Protein AF-A0A2E5WP10-F1 (afdb_monomer_lite)

Secondary structure (DSSP, 8-state):
---GGGS---PPEEEE-SSEEEEESS-STT---HHHHTTTTS--EEEEEEEEE-TTS-EE--EEPPP-HHHHHHHH-HHHHHHSHHHHHHHTTTT---SS-EEESEE-TTEEEEEHHHIIIIITT--TTSTTHHHHHHHHHHHTT-EEEEEEEEEEEPPPPP---HHHHHHHHHHHHHHHHHHIIIIITTTTHHHHHHHSTT-TT---HHHHHHHHHHHHHHH-TTEEEEEEEETTEEEEEEEEE-PPPEEEEEEE-TT-PEEEEEEE--------SSS-SS----GGGG-SEEEE-EEEEPPTT-SSHHHHHHHHHHHHH---TTTEEEEEEEEEEES-SSSB--EEEEEEEEE-TT------SSS-EEEEEEE-HHHHHHHHHTT----HHHHHHHHHHHHHH-

pLDDT: mean 81.66, std 18.69, range [30.33, 98.62]

Foldseek 3Di:
DPPPVPPPQQDWDWDDDPFWIKTASDDCPQFDCPVVVVVPDDALAQKEEEFEAEPVRDTDQFAFALDDLVLLVCVVDVVSCVVPVVNVCRGSVVVDDLPAKDWGQFGHRNIMIGGPVLCVVPPVPQDSSDPCSRNVSSLVCVVVVGTYIYGHVRYDYDYDDDDDDPVVVVVVSVVNSVVVVVCCVVGVVVPVVPVVVPVVVVVPPDPPVVPPCVVCQVVVCVVPVQWHWDFDDDPNHGPDIAIAGEDAAKEFEWEAEPLRFTKWWWFFDPPVDPDDCPDDPPRDPPCVVCPRIATFTQMDGDDPPQPDRVSVSQVSQCQAWNDDPVFFPDKDWQDKDQQDPRHYGHIYTAMYTYGYPPDDTDGHPPTRTDDMDGHDPVRVVVCVVVCRNVDPVRVVSVVSVVVVVD

Radius of gyration: 29.81 Å; chains: 1; bounding box: 60×58×80 Å

Sequence (406 aa):
MIDYNKTKSYQMNKIELENYVVISSHKISDLDFSQVLKQDKNSDAVIFTGLLIDQDNQIIPNFRSFPNLLDLFLKRFSILRKIFPQRMRKYLLWDISLQSPTMVDWVTSDLLFIRKDYYNKYLKNYDFSKPLSDMYACLECYKKGKQVYIFPDLRFTLPRKFKSNTFAKIKGFLTFVFRSISMYKNVLYPSRKYQIKKNLVTGAHKLNNRSFLKKIGANFQKKNKVVQVYEGKVSGQINYKQPLIFSNDSVVGLIVNSKKDIGLITIWRHSPLKVDRRNVFPVFPDTIDLGIYSIEACRGGVEKSDLDSKDSILRELHEEINLRSNDILECTRLSKLISNTAWDIFSTQVFVFKVKDDFVPKLQSEEYITKFKFYSLDEIKKLIQENKIVCSITQSAILQYLTIEN

Structure (mmCIF, N/CA/C/O backbone):
data_AF-A0A2E5WP10-F1
#
_entry.id   AF-A0A2E5WP10-F1
#
loop_
_atom_site.group_PDB
_atom_site.id
_atom_site.type_symbol
_atom_site.label_atom_id
_atom_site.label_alt_id
_atom_site.label_comp_id
_atom_site.label_asym_id
_atom_site.label_entity_id
_atom_site.label_seq_id
_atom_site.pdbx_PDB_ins_code
_atom_site.Cartn_x
_atom_site.Cartn_y
_atom_site.Cartn_z
_atom_site.occupancy
_atom_site.B_iso_or_equiv
_atom_site.auth_seq_id
_atom_site.auth_comp_id
_atom_site.auth_asym_id
_atom_site.auth_atom_id
_atom_site.pdbx_PDB_model_num
ATOM 1 N N . MET A 1 1 ? 2.663 37.329 -27.460 1.00 33.47 1 MET A N 1
ATOM 2 C CA . MET A 1 1 ? 1.992 36.153 -26.865 1.00 33.47 1 MET A CA 1
ATOM 3 C C . MET A 1 1 ? 1.904 35.084 -27.952 1.00 33.47 1 MET A C 1
ATOM 5 O O . MET A 1 1 ? 1.210 35.303 -28.932 1.00 33.47 1 MET A O 1
ATOM 9 N N . ILE A 1 2 ? 2.717 34.024 -27.883 1.00 30.33 2 ILE A N 1
ATOM 10 C CA . ILE A 1 2 ? 2.714 32.954 -28.900 1.00 30.33 2 ILE A CA 1
ATOM 11 C C . ILE A 1 2 ? 1.467 32.099 -28.663 1.00 30.33 2 ILE A C 1
ATOM 13 O O . ILE A 1 2 ? 1.297 31.573 -27.565 1.00 30.33 2 ILE A O 1
ATOM 17 N N . ASP A 1 3 ? 0.607 31.985 -29.673 1.00 32.53 3 ASP A N 1
ATOM 18 C CA . ASP A 1 3 ? -0.597 31.153 -29.645 1.00 32.53 3 ASP A CA 1
ATOM 19 C C . ASP A 1 3 ? -0.212 29.665 -29.538 1.00 32.53 3 ASP A C 1
ATOM 21 O O . ASP A 1 3 ? 0.190 29.012 -30.506 1.00 32.53 3 ASP A O 1
ATOM 25 N N . TYR A 1 4 ? -0.264 29.142 -28.311 1.00 37.25 4 TYR A N 1
ATOM 26 C CA . TYR A 1 4 ? 0.137 27.778 -27.970 1.00 37.25 4 TYR A CA 1
ATOM 27 C C . TYR A 1 4 ? -0.856 26.704 -28.442 1.00 37.25 4 TYR A C 1
ATOM 29 O O . TYR A 1 4 ? -0.525 25.521 -28.361 1.00 37.25 4 TYR A O 1
ATOM 37 N N . ASN A 1 5 ? -2.016 27.079 -28.992 1.00 39.94 5 ASN A N 1
ATOM 38 C CA . ASN A 1 5 ? -3.018 26.129 -29.483 1.00 39.94 5 ASN A CA 1
ATOM 39 C C . ASN A 1 5 ? -2.725 25.601 -30.902 1.00 39.94 5 ASN A C 1
ATOM 41 O O . ASN A 1 5 ? -3.420 24.709 -31.382 1.00 39.94 5 ASN A O 1
ATOM 45 N N . LYS A 1 6 ? -1.659 26.079 -31.565 1.00 39.84 6 LYS A N 1
ATOM 46 C CA . LYS A 1 6 ? -1.234 25.620 -32.905 1.00 39.84 6 LYS A CA 1
ATOM 47 C C . LYS A 1 6 ? -0.104 24.582 -32.921 1.00 39.84 6 LYS A C 1
ATOM 49 O O . LYS A 1 6 ? 0.485 24.331 -33.974 1.00 39.84 6 LYS A O 1
ATOM 54 N N . THR A 1 7 ? 0.224 23.919 -31.809 1.00 48.84 7 THR A N 1
ATOM 55 C CA . THR A 1 7 ? 1.011 22.677 -31.917 1.00 48.84 7 THR A CA 1
ATOM 56 C C . THR A 1 7 ? 0.126 21.601 -32.531 1.00 48.84 7 THR A C 1
ATOM 58 O O . THR A 1 7 ? -0.762 21.107 -31.843 1.00 48.84 7 THR A O 1
ATOM 61 N N . LYS A 1 8 ? 0.359 21.251 -33.811 1.00 53.03 8 LYS A N 1
ATOM 62 C CA . LYS A 1 8 ? -0.265 20.093 -34.476 1.00 53.03 8 LYS A CA 1
ATOM 63 C C . LYS A 1 8 ? -0.266 18.923 -33.495 1.00 53.03 8 LYS A C 1
ATOM 65 O O . LYS A 1 8 ? 0.804 18.421 -33.146 1.00 53.03 8 LYS A O 1
ATOM 70 N N . SER A 1 9 ? -1.449 18.543 -33.019 1.00 57.72 9 SER A N 1
ATOM 71 C CA . SER A 1 9 ? -1.627 17.362 -32.184 1.00 57.72 9 SER A CA 1
ATOM 72 C C . SER A 1 9 ? -0.993 16.185 -32.913 1.00 57.72 9 SER A C 1
ATOM 74 O O . SER A 1 9 ? -1.288 15.966 -34.090 1.00 57.72 9 SER A O 1
ATOM 76 N N . TYR A 1 10 ? -0.092 15.473 -32.244 1.00 68.50 10 TYR A N 1
ATOM 77 C CA . TYR A 1 10 ? 0.539 14.287 -32.801 1.00 68.50 10 TYR A CA 1
ATOM 78 C C . TYR A 1 10 ? -0.563 13.234 -32.983 1.00 68.50 10 TYR A C 1
ATOM 80 O O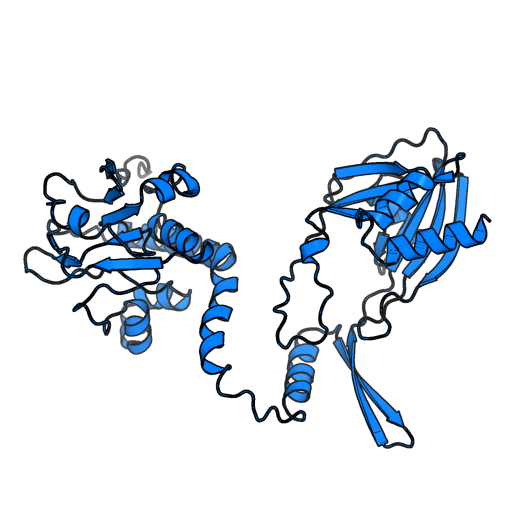 . TYR A 1 10 ? -1.028 12.648 -32.008 1.00 68.50 10 TYR A O 1
ATOM 88 N N . GLN A 1 11 ? -1.077 13.094 -34.205 1.00 80.44 11 GLN A N 1
ATOM 89 C CA . GLN A 1 11 ? -2.150 12.150 -34.497 1.00 80.44 11 GLN A CA 1
ATOM 90 C C . GLN A 1 11 ? -1.546 10.757 -34.623 1.00 80.44 11 GLN A C 1
ATOM 92 O O . GLN A 1 11 ? -0.702 10.509 -35.480 1.00 80.44 11 GLN A O 1
ATOM 97 N N . MET A 1 12 ? -1.979 9.869 -33.735 1.00 87.88 12 MET A N 1
ATOM 98 C CA . MET A 1 12 ? -1.677 8.449 -33.811 1.00 87.88 12 MET A CA 1
ATOM 99 C C . MET A 1 12 ? -2.752 7.775 -34.652 1.00 87.88 12 MET A C 1
ATOM 101 O O . MET A 1 12 ? -3.942 7.914 -34.368 1.00 87.88 12 MET A O 1
ATOM 105 N N . ASN A 1 13 ? -2.335 7.032 -35.668 1.00 90.69 13 ASN A N 1
ATOM 106 C CA . ASN A 1 13 ? -3.229 6.207 -36.460 1.00 90.69 13 ASN A CA 1
ATOM 107 C C . ASN A 1 13 ? -3.490 4.900 -35.710 1.00 90.69 13 ASN A C 1
ATOM 109 O O . ASN A 1 13 ? -2.553 4.258 -35.227 1.00 90.69 13 ASN A O 1
ATOM 113 N N . LYS A 1 14 ? -4.766 4.519 -35.621 1.00 93.75 14 LYS A N 1
ATOM 114 C CA . LYS A 1 14 ? -5.217 3.238 -35.077 1.00 93.75 14 LYS A CA 1
ATOM 115 C C . LYS A 1 14 ? -5.837 2.426 -36.208 1.00 93.75 14 LYS A C 1
ATOM 117 O O . LYS A 1 14 ? -6.780 2.899 -36.836 1.00 93.75 14 LYS A O 1
ATOM 122 N N . ILE A 1 15 ? -5.346 1.211 -36.428 1.00 93.12 15 ILE A N 1
ATOM 123 C CA . ILE A 1 15 ? -5.937 0.257 -37.374 1.00 93.12 15 ILE A CA 1
ATOM 124 C C . ILE A 1 15 ? -6.276 -1.026 -36.651 1.00 93.12 15 ILE A C 1
ATOM 126 O O . ILE A 1 15 ? -5.488 -1.531 -35.857 1.00 93.12 15 ILE A O 1
ATOM 130 N N . GLU A 1 16 ? -7.458 -1.553 -36.931 1.00 93.88 16 GLU A N 1
ATOM 131 C CA . GLU A 1 16 ? -7.867 -2.857 -36.441 1.00 93.88 16 GLU A CA 1
ATOM 132 C C . GLU A 1 16 ? -7.673 -3.880 -37.555 1.00 93.88 16 GLU A C 1
ATOM 134 O O . GLU A 1 16 ? -8.331 -3.827 -38.589 1.00 93.88 16 GLU A O 1
ATOM 139 N N . LEU A 1 17 ? -6.736 -4.794 -37.334 1.00 91.75 17 LEU A N 1
ATOM 140 C CA . LEU A 1 17 ? -6.595 -6.029 -38.089 1.00 91.75 17 LEU A CA 1
ATOM 141 C C . LEU A 1 17 ? -7.450 -7.117 -37.417 1.00 91.75 17 LEU A C 1
ATOM 143 O O . LEU A 1 17 ? -8.071 -6.885 -36.371 1.00 91.75 17 LEU A O 1
ATOM 147 N N . GLU A 1 18 ? -7.472 -8.312 -38.009 1.00 90.75 18 GLU A N 1
ATOM 148 C CA . GLU A 1 18 ? -8.221 -9.463 -37.490 1.00 90.75 18 GLU A CA 1
ATOM 149 C C . GLU A 1 18 ? -7.864 -9.740 -36.018 1.00 90.75 18 GLU A C 1
ATOM 151 O O . GLU A 1 18 ? -8.715 -9.606 -35.136 1.00 90.75 18 GLU A O 1
ATOM 156 N N . ASN A 1 19 ? -6.574 -9.967 -35.739 1.00 92.31 19 ASN A N 1
ATOM 157 C CA . ASN A 1 19 ? -6.084 -10.334 -34.403 1.00 92.31 19 ASN A CA 1
ATOM 158 C C . ASN A 1 19 ? -5.300 -9.227 -33.688 1.00 92.31 19 ASN A C 1
ATOM 160 O O . ASN A 1 19 ? -4.895 -9.390 -32.533 1.00 92.31 19 ASN A O 1
ATOM 164 N N . TYR A 1 20 ? -5.119 -8.070 -34.330 1.00 94.00 20 TYR A N 1
ATOM 165 C CA . TYR A 1 20 ? -4.249 -7.005 -33.832 1.00 94.00 20 TYR A CA 1
ATOM 166 C C . TYR A 1 20 ? -4.872 -5.618 -33.931 1.00 94.00 20 TYR A C 1
ATOM 168 O O . TYR A 1 20 ? -5.642 -5.314 -34.833 1.00 94.00 20 TYR A O 1
ATOM 176 N N . VAL A 1 21 ? -4.475 -4.745 -33.013 1.00 95.06 21 VAL A N 1
ATOM 177 C CA . VAL A 1 21 ? -4.624 -3.296 -33.112 1.00 95.06 21 VAL A CA 1
ATOM 178 C C . VAL A 1 21 ? -3.245 -2.711 -33.384 1.00 95.06 21 VAL A C 1
ATOM 180 O O . VAL A 1 21 ? -2.317 -2.897 -32.595 1.00 95.06 21 VAL A O 1
ATOM 183 N N . VAL A 1 22 ? -3.114 -2.009 -34.504 1.00 94.44 22 VAL A N 1
ATOM 184 C CA . VAL A 1 22 ? -1.888 -1.329 -34.920 1.00 94.44 22 VAL A CA 1
ATOM 185 C C . VAL A 1 22 ? -1.967 0.131 -34.505 1.00 94.44 22 VAL A C 1
ATOM 187 O O . VAL A 1 22 ? -2.927 0.823 -34.844 1.00 94.44 22 VAL A O 1
ATOM 190 N N . ILE A 1 23 ? -0.954 0.595 -33.782 1.00 94.69 23 ILE A N 1
ATOM 191 C CA . ILE A 1 23 ? -0.781 1.989 -33.375 1.00 94.69 23 ILE A CA 1
ATOM 192 C C . ILE A 1 23 ? 0.476 2.524 -34.066 1.00 94.69 23 ILE A C 1
ATOM 194 O O . ILE A 1 23 ? 1.564 1.994 -33.849 1.00 94.69 23 ILE A O 1
ATOM 198 N N . SER A 1 24 ? 0.352 3.564 -34.893 1.00 91.50 24 SER A N 1
ATOM 199 C CA . SER A 1 24 ? 1.498 4.151 -35.605 1.00 91.50 24 SER A CA 1
ATOM 200 C C . SER A 1 24 ? 1.428 5.672 -35.669 1.00 91.50 24 SER A C 1
ATOM 202 O O . SER A 1 24 ? 0.354 6.256 -35.807 1.00 91.50 24 SER A O 1
ATOM 204 N N . SER A 1 25 ? 2.590 6.321 -35.598 1.00 87.50 25 SER A N 1
ATOM 205 C CA . SER A 1 25 ? 2.739 7.760 -35.848 1.00 87.50 25 SER A CA 1
ATOM 206 C C . SER A 1 25 ? 2.812 8.114 -37.340 1.00 87.50 25 SER A C 1
ATOM 208 O O . SER A 1 25 ? 2.794 9.292 -37.703 1.00 87.50 25 SER A O 1
ATOM 210 N N . HIS A 1 26 ? 2.902 7.108 -38.210 1.00 84.38 26 HIS A N 1
ATOM 211 C CA . HIS A 1 26 ? 3.021 7.255 -39.655 1.00 84.38 26 HIS A CA 1
ATOM 212 C C . HIS A 1 26 ? 1.724 6.837 -40.349 1.00 84.38 26 HIS A C 1
ATOM 214 O O . HIS A 1 26 ? 0.927 6.079 -39.792 1.00 84.38 26 HIS A O 1
ATOM 220 N N . LYS A 1 27 ? 1.481 7.362 -41.558 1.00 81.06 27 LYS A N 1
ATOM 221 C CA . LYS A 1 27 ? 0.379 6.878 -42.399 1.00 81.06 27 LYS A CA 1
ATOM 222 C C . LYS A 1 27 ? 0.663 5.427 -42.780 1.00 81.06 27 LYS A C 1
ATOM 224 O O . LYS A 1 27 ? 1.788 5.081 -43.112 1.00 81.06 27 LYS A O 1
ATOM 229 N N . ILE A 1 28 ? -0.367 4.600 -42.682 1.00 67.12 28 ILE A N 1
ATOM 230 C CA . ILE A 1 28 ? -0.237 3.142 -42.686 1.00 67.12 28 ILE A CA 1
ATOM 231 C C . ILE A 1 28 ? -0.486 2.532 -44.079 1.00 67.12 28 ILE A C 1
ATOM 233 O O . ILE A 1 28 ? -0.275 1.340 -44.273 1.00 67.12 28 ILE A O 1
ATOM 237 N N . SER A 1 29 ? -0.869 3.339 -45.076 1.00 68.75 29 SER A N 1
ATOM 238 C CA . SER A 1 29 ? -1.057 2.894 -46.471 1.00 68.75 29 SER A CA 1
ATOM 239 C C . SER A 1 29 ? 0.157 2.175 -47.070 1.00 68.75 29 SER A C 1
ATOM 241 O O . SER A 1 29 ? 0.019 1.500 -48.082 1.00 68.75 29 SER A O 1
ATOM 243 N N . ASP A 1 30 ? 1.319 2.305 -46.432 1.00 64.88 30 ASP A N 1
ATOM 244 C CA . ASP A 1 30 ? 2.613 1.871 -46.943 1.00 64.88 30 ASP A CA 1
ATOM 245 C C . ASP A 1 30 ? 3.125 0.589 -46.242 1.00 64.88 30 ASP A C 1
ATOM 247 O O . ASP A 1 30 ? 4.259 0.175 -46.476 1.00 64.88 30 ASP A O 1
ATOM 251 N N . LEU A 1 31 ? 2.330 -0.032 -45.352 1.00 69.75 31 LEU A N 1
ATOM 252 C CA . LEU A 1 31 ? 2.739 -1.220 -44.588 1.00 69.75 31 LEU A CA 1
ATOM 253 C C . LEU A 1 31 ? 2.107 -2.504 -45.151 1.00 69.75 31 LEU A C 1
ATOM 255 O O . LEU A 1 31 ? 0.886 -2.649 -45.179 1.00 69.75 31 LEU A O 1
ATOM 259 N N . ASP A 1 32 ? 2.946 -3.472 -45.526 1.00 77.81 32 ASP A N 1
ATOM 260 C CA . ASP A 1 32 ? 2.514 -4.837 -45.842 1.00 77.81 32 ASP A CA 1
ATOM 261 C C . ASP A 1 32 ? 2.334 -5.654 -44.549 1.00 77.81 32 ASP A C 1
ATOM 263 O O . ASP A 1 32 ? 3.293 -5.979 -43.844 1.00 77.81 32 ASP A O 1
ATOM 267 N N . PHE A 1 33 ? 1.083 -5.995 -44.227 1.00 81.06 33 PHE A N 1
ATOM 268 C CA . PHE A 1 33 ? 0.725 -6.773 -43.036 1.00 81.06 33 PHE A CA 1
ATOM 269 C C . PHE A 1 33 ? 0.711 -8.289 -43.255 1.00 81.06 33 PHE A C 1
ATOM 271 O O . PHE A 1 33 ? 0.510 -9.036 -42.294 1.00 81.06 33 PHE A O 1
ATOM 278 N N . SER A 1 34 ? 0.945 -8.772 -44.478 1.00 80.19 34 SER A N 1
ATOM 279 C CA . SER A 1 34 ? 0.902 -10.205 -44.794 1.00 80.19 34 SER A CA 1
ATOM 280 C C . SER A 1 34 ? 1.900 -11.018 -43.959 1.00 80.19 34 SER A C 1
ATOM 282 O O . SER A 1 34 ? 1.627 -12.159 -43.580 1.00 80.19 34 SER A O 1
ATOM 284 N N . GLN A 1 35 ? 3.037 -10.415 -43.604 1.00 77.31 35 GLN A N 1
ATOM 285 C CA . GLN A 1 35 ? 4.056 -11.023 -42.749 1.00 77.31 35 GLN A CA 1
ATOM 286 C C . GLN A 1 35 ? 3.642 -11.066 -41.271 1.00 77.31 35 GLN A C 1
ATOM 288 O O . GLN A 1 35 ? 3.999 -12.002 -40.557 1.00 77.31 35 GLN A O 1
ATOM 293 N N . VAL A 1 36 ? 2.857 -10.086 -40.816 1.00 77.69 36 VAL A N 1
ATOM 294 C CA . VAL A 1 36 ? 2.377 -9.986 -39.429 1.00 77.69 36 VAL A CA 1
ATOM 295 C C . VAL A 1 36 ? 1.395 -11.112 -39.119 1.00 77.69 36 VAL A C 1
ATOM 297 O O . VAL A 1 36 ? 1.504 -11.763 -38.083 1.00 77.69 36 VAL A O 1
ATOM 300 N N . LEU A 1 37 ? 0.484 -11.402 -40.050 1.00 74.06 37 LEU A N 1
ATOM 301 C CA . LEU A 1 37 ? -0.524 -12.457 -39.894 1.00 74.06 37 LEU A CA 1
ATOM 302 C C . LEU A 1 37 ? 0.090 -13.868 -39.800 1.00 74.06 37 LEU A C 1
ATOM 304 O O . LEU A 1 37 ? -0.527 -14.776 -39.248 1.00 74.06 37 LEU A O 1
ATOM 308 N N . LYS A 1 38 ? 1.326 -14.063 -40.282 1.00 78.00 38 LYS A N 1
ATOM 309 C CA . LYS A 1 38 ? 2.042 -15.349 -40.196 1.00 78.00 38 LYS A CA 1
ATOM 310 C C . LYS A 1 38 ? 2.653 -15.621 -38.814 1.00 78.00 38 LYS A C 1
ATOM 312 O O . LYS A 1 38 ? 2.942 -16.774 -38.508 1.00 78.00 38 LYS A O 1
ATOM 317 N N . GLN A 1 39 ? 2.832 -14.595 -37.979 1.00 70.38 39 GLN A N 1
ATOM 318 C CA . GLN A 1 39 ? 3.535 -14.677 -36.686 1.00 70.38 39 GLN A CA 1
ATOM 319 C C . GLN A 1 39 ? 2.618 -15.092 -35.506 1.00 70.38 39 GLN A C 1
ATOM 321 O O . GLN A 1 39 ? 3.093 -15.329 -34.397 1.00 70.38 39 GLN A O 1
ATOM 326 N N . ASP A 1 40 ? 1.304 -15.214 -35.724 1.00 63.28 40 ASP A N 1
ATOM 327 C CA . ASP A 1 40 ? 0.280 -15.163 -34.664 1.00 63.28 40 ASP A CA 1
ATOM 328 C C . ASP A 1 40 ? 0.009 -16.476 -33.900 1.00 63.28 40 ASP A C 1
ATOM 330 O O . ASP A 1 40 ? -0.837 -16.531 -33.014 1.00 63.28 40 ASP A O 1
ATOM 334 N N . LYS A 1 41 ? 0.693 -17.583 -34.206 1.00 60.34 41 LYS A N 1
ATOM 335 C CA . LYS A 1 41 ? 0.188 -18.891 -33.749 1.00 60.34 41 LYS A CA 1
ATOM 336 C C . LYS A 1 41 ? 0.616 -19.365 -32.360 1.00 60.34 41 LYS A C 1
ATOM 338 O O . LYS A 1 41 ? -0.008 -20.307 -31.895 1.00 60.34 41 LYS A O 1
ATOM 343 N N . ASN A 1 42 ? 1.616 -18.781 -31.683 1.00 55.12 42 ASN A N 1
ATOM 344 C CA . ASN A 1 42 ? 2.106 -19.367 -30.414 1.00 55.12 42 ASN A CA 1
ATOM 345 C C . ASN A 1 42 ? 2.946 -18.460 -29.489 1.00 55.12 42 ASN A C 1
ATOM 347 O O . ASN A 1 42 ? 3.668 -18.972 -28.634 1.00 55.12 42 ASN A O 1
ATOM 351 N N . SER A 1 43 ? 2.904 -17.131 -29.624 1.00 65.06 43 SER A N 1
ATOM 352 C CA . SER A 1 43 ? 3.749 -16.273 -28.777 1.00 65.06 43 SER A CA 1
ATOM 353 C C . SER A 1 43 ? 3.003 -15.714 -27.558 1.00 65.06 43 SER A C 1
ATOM 355 O O . SER A 1 43 ? 1.881 -15.217 -27.655 1.00 65.06 43 SER A O 1
ATOM 357 N N . ASP A 1 44 ? 3.667 -15.721 -26.398 1.00 80.06 44 ASP A N 1
ATOM 358 C CA . ASP A 1 44 ? 3.273 -14.948 -25.208 1.00 80.06 44 ASP A CA 1
ATOM 359 C C . ASP A 1 44 ? 3.388 -13.419 -25.423 1.00 80.06 44 ASP A C 1
ATOM 361 O O . ASP A 1 44 ? 3.125 -12.624 -24.508 1.00 80.06 44 ASP A O 1
ATOM 365 N N . ALA A 1 45 ? 3.774 -12.993 -26.632 1.00 83.50 45 ALA A N 1
ATOM 366 C CA . ALA A 1 45 ? 3.867 -11.601 -27.023 1.00 83.50 45 ALA A CA 1
ATOM 367 C C . ALA A 1 45 ? 2.464 -11.018 -27.227 1.00 83.50 45 ALA A C 1
ATOM 369 O O . ALA A 1 45 ? 1.713 -11.415 -28.115 1.00 83.50 45 ALA A O 1
ATOM 370 N N . VAL A 1 46 ? 2.114 -10.035 -26.402 1.00 92.81 46 VAL A N 1
ATOM 371 C CA . VAL A 1 46 ? 0.859 -9.276 -26.551 1.00 92.81 46 VAL A CA 1
ATOM 372 C C . VAL A 1 46 ? 1.089 -7.900 -27.167 1.00 92.81 46 VAL A C 1
ATOM 374 O O . VAL A 1 46 ? 0.142 -7.279 -27.645 1.00 92.81 46 VAL A O 1
ATOM 377 N N . ILE A 1 47 ? 2.340 -7.430 -27.162 1.00 95.00 47 ILE A N 1
ATOM 378 C CA . ILE A 1 47 ? 2.799 -6.229 -27.858 1.00 95.00 47 ILE A CA 1
ATOM 379 C C . ILE A 1 47 ? 4.068 -6.592 -28.629 1.00 95.00 47 ILE A C 1
ATOM 381 O O . ILE A 1 47 ? 4.975 -7.213 -28.071 1.00 95.00 47 ILE A O 1
ATOM 385 N N . PHE A 1 48 ? 4.170 -6.175 -29.885 1.00 94.75 48 PHE A N 1
ATOM 386 C CA . PHE A 1 48 ? 5.411 -6.289 -30.640 1.00 94.75 48 PHE A CA 1
ATOM 387 C C . PHE A 1 48 ? 5.591 -5.186 -31.680 1.00 94.75 48 PHE A C 1
ATOM 389 O O . PHE A 1 48 ? 4.712 -4.355 -31.910 1.00 94.75 48 PHE A O 1
ATOM 396 N N . THR A 1 49 ? 6.766 -5.175 -32.302 1.00 94.94 49 THR A N 1
ATOM 397 C CA . THR A 1 49 ? 7.112 -4.301 -33.425 1.00 94.94 49 THR A CA 1
ATOM 398 C C . THR A 1 49 ? 8.018 -5.027 -34.426 1.00 94.94 49 THR A C 1
ATOM 400 O O . THR A 1 49 ? 8.508 -6.123 -34.147 1.00 94.94 49 THR A O 1
ATOM 403 N N . GLY A 1 50 ? 8.246 -4.409 -35.584 1.00 93.00 50 GLY A N 1
ATOM 404 C CA . GLY A 1 50 ? 9.297 -4.795 -36.527 1.00 93.00 50 GLY A CA 1
ATOM 405 C C . GLY A 1 50 ? 10.489 -3.839 -36.487 1.00 93.00 50 GLY A C 1
ATOM 406 O O . GLY A 1 50 ? 10.516 -2.880 -35.709 1.00 93.00 50 GLY A O 1
ATOM 407 N N . LEU A 1 51 ? 11.470 -4.080 -37.353 1.00 93.75 51 LEU A N 1
ATOM 408 C CA . LEU A 1 51 ? 12.555 -3.140 -37.602 1.00 93.75 51 LEU A CA 1
ATOM 409 C C . LEU A 1 51 ? 12.042 -1.967 -38.423 1.00 93.75 51 LEU A C 1
ATOM 411 O O . LEU A 1 51 ? 11.477 -2.133 -39.503 1.00 93.75 51 LEU A O 1
ATOM 415 N N . LEU A 1 52 ? 12.297 -0.769 -37.918 1.00 92.56 52 LEU A N 1
ATOM 416 C CA . LEU A 1 52 ? 12.120 0.446 -38.691 1.00 92.56 52 LEU A CA 1
ATOM 417 C C . LEU A 1 52 ? 13.410 0.691 -39.461 1.00 92.56 52 LEU A C 1
ATOM 419 O O . LEU A 1 52 ? 14.482 0.721 -38.858 1.00 92.56 52 LEU A O 1
ATOM 423 N N . ILE A 1 53 ? 13.309 0.859 -40.771 1.00 92.88 53 ILE A N 1
ATOM 424 C CA . ILE A 1 53 ? 14.434 1.209 -41.636 1.00 92.88 53 ILE A CA 1
ATOM 425 C C . ILE A 1 53 ? 14.194 2.589 -42.240 1.00 92.88 53 ILE A C 1
ATOM 427 O O . ILE A 1 53 ? 13.053 2.979 -42.488 1.00 92.88 53 ILE A O 1
ATOM 431 N N . ASP A 1 54 ? 15.249 3.373 -42.416 1.00 90.25 54 ASP A N 1
ATOM 432 C CA . ASP A 1 54 ? 15.159 4.610 -43.186 1.00 90.25 54 ASP A CA 1
ATOM 433 C C . ASP A 1 54 ? 15.304 4.344 -44.695 1.00 90.25 54 ASP A C 1
ATOM 435 O O . ASP A 1 54 ? 15.430 3.206 -45.149 1.00 90.25 54 ASP A O 1
ATOM 439 N N . GLN A 1 55 ? 15.259 5.415 -45.488 1.00 89.38 55 GLN A N 1
ATOM 440 C CA . GLN A 1 55 ? 15.419 5.355 -46.947 1.00 89.38 55 GLN A CA 1
ATOM 441 C C . GLN A 1 55 ? 16.805 4.863 -47.381 1.00 89.38 55 GLN A C 1
ATOM 443 O O . GLN A 1 55 ? 16.954 4.378 -48.497 1.00 89.38 55 GLN A O 1
ATOM 448 N N . ASP A 1 56 ? 17.795 4.969 -46.496 1.00 92.19 56 ASP A N 1
ATOM 449 C CA . ASP A 1 56 ? 19.170 4.532 -46.711 1.00 92.19 56 ASP A CA 1
ATOM 450 C C . ASP A 1 56 ? 19.369 3.085 -46.189 1.00 92.19 56 ASP A C 1
ATOM 452 O O . ASP A 1 56 ? 20.497 2.613 -46.038 1.00 92.19 56 ASP A O 1
ATOM 456 N N . ASN A 1 57 ? 18.264 2.371 -45.913 1.00 90.12 57 ASN A N 1
ATOM 457 C CA . ASN A 1 57 ? 18.203 1.014 -45.365 1.00 90.12 57 ASN A CA 1
ATOM 458 C C . ASN A 1 57 ? 18.917 0.859 -44.004 1.00 90.12 57 ASN A C 1
ATOM 460 O O . ASN A 1 57 ? 19.314 -0.243 -43.616 1.00 90.12 57 ASN A O 1
ATOM 464 N N . GLN A 1 58 ? 19.087 1.956 -43.258 1.00 92.56 58 GLN A N 1
ATOM 465 C CA . GLN A 1 58 ? 19.659 1.932 -41.915 1.00 92.56 58 GLN A CA 1
ATOM 466 C C . GLN A 1 58 ? 18.572 1.672 -40.878 1.00 92.56 58 GLN A C 1
ATOM 468 O O . GLN A 1 58 ? 17.473 2.222 -40.938 1.00 92.56 58 GLN A O 1
ATOM 473 N N . ILE A 1 59 ? 18.899 0.858 -39.874 1.00 91.56 59 ILE A N 1
ATOM 474 C CA . ILE A 1 59 ? 17.980 0.543 -38.780 1.00 91.56 59 ILE A CA 1
ATOM 475 C C . ILE A 1 59 ? 17.790 1.777 -37.894 1.00 91.56 59 ILE A C 1
ATOM 477 O O . ILE A 1 59 ? 18.741 2.319 -37.328 1.00 91.56 59 ILE A O 1
ATOM 481 N N . ILE A 1 60 ? 16.534 2.172 -37.705 1.00 91.19 60 ILE A N 1
ATOM 482 C CA . ILE A 1 60 ? 16.101 3.191 -36.756 1.00 91.19 60 ILE A CA 1
ATOM 483 C C . ILE A 1 60 ? 15.766 2.488 -35.430 1.00 91.19 60 ILE A C 1
ATOM 485 O O . ILE A 1 60 ? 14.778 1.758 -35.358 1.00 91.19 60 ILE A O 1
ATOM 489 N N . PRO A 1 61 ? 16.524 2.719 -34.340 1.00 88.75 61 PRO A N 1
ATOM 490 C CA . PRO A 1 61 ? 16.295 2.011 -33.081 1.00 88.75 61 PRO A CA 1
ATOM 491 C C . PRO A 1 61 ? 14.968 2.417 -32.416 1.00 88.75 61 PRO A C 1
ATOM 493 O O . PRO A 1 61 ? 14.864 3.493 -31.805 1.00 88.75 61 PRO A O 1
ATOM 496 N N . ASN A 1 62 ? 13.975 1.529 -32.490 1.00 93.44 62 ASN A N 1
ATOM 497 C CA . ASN A 1 62 ? 12.627 1.683 -31.930 1.00 93.44 62 ASN A CA 1
ATOM 498 C C . ASN A 1 62 ? 12.368 0.804 -30.699 1.00 93.44 62 ASN A C 1
ATOM 500 O O . ASN A 1 62 ? 11.233 0.683 -30.260 1.00 93.44 62 ASN A O 1
ATOM 504 N N . PHE A 1 63 ? 13.402 0.217 -30.105 1.00 94.81 63 PHE A N 1
ATOM 505 C CA . PHE A 1 63 ? 13.287 -0.668 -28.947 1.00 94.81 63 PHE A CA 1
ATOM 506 C C . PHE A 1 63 ? 14.356 -0.370 -27.906 1.00 94.81 63 PHE A C 1
ATOM 508 O O . PHE A 1 63 ? 15.450 0.102 -28.233 1.00 94.81 63 PHE A O 1
ATOM 515 N N . ARG A 1 64 ? 14.013 -0.544 -26.628 1.00 95.12 64 ARG A N 1
ATOM 516 C CA . ARG A 1 64 ? 14.827 -0.065 -25.503 1.00 95.12 64 ARG A CA 1
ATOM 517 C C . ARG A 1 64 ? 14.585 -0.901 -24.250 1.00 95.12 64 ARG A C 1
ATOM 519 O O . ARG A 1 64 ? 13.535 -1.521 -24.096 1.00 95.12 64 ARG A O 1
ATOM 526 N N . SER A 1 65 ? 15.528 -0.833 -23.311 1.00 94.94 65 SER A N 1
ATOM 527 C CA . SER A 1 65 ? 15.240 -1.176 -21.915 1.00 94.94 65 SER A CA 1
ATOM 528 C C . SER A 1 65 ? 14.380 -0.094 -21.262 1.00 94.94 65 SER A C 1
ATOM 530 O O . SER A 1 65 ? 14.446 1.070 -21.674 1.00 94.94 65 SER A O 1
ATOM 532 N N . PHE A 1 66 ? 13.620 -0.414 -20.211 1.00 93.81 66 PHE A N 1
ATOM 533 C CA . PHE A 1 66 ? 12.996 0.633 -19.400 1.00 93.81 66 PHE A CA 1
ATOM 534 C C . PHE A 1 66 ? 14.105 1.557 -18.891 1.00 93.81 66 PHE A C 1
ATOM 536 O O . PHE A 1 66 ? 15.092 1.070 -18.325 1.00 93.81 66 PHE A O 1
ATOM 543 N N . PRO A 1 67 ? 14.000 2.880 -19.110 1.00 89.94 67 PRO A N 1
ATOM 544 C CA . PRO A 1 67 ? 15.071 3.767 -18.696 1.00 89.94 67 PRO A CA 1
ATOM 545 C C . PRO A 1 67 ? 15.262 3.696 -17.171 1.00 89.94 67 PRO A C 1
ATOM 547 O O . PRO A 1 67 ? 14.411 3.199 -16.424 1.00 89.94 67 PRO A O 1
ATOM 550 N N . ASN A 1 68 ? 16.301 4.340 -16.659 1.00 88.00 68 ASN A N 1
ATOM 551 C CA . ASN A 1 68 ? 16.299 4.986 -15.342 1.00 88.00 68 ASN A CA 1
ATOM 552 C C . ASN A 1 68 ? 16.464 6.513 -15.492 1.00 88.00 68 ASN A C 1
ATOM 554 O O . ASN A 1 68 ? 16.782 6.996 -16.577 1.00 88.00 68 ASN A O 1
ATOM 558 N N . LEU A 1 69 ? 16.292 7.282 -14.408 1.00 84.88 69 LEU A N 1
ATOM 559 C CA . LEU A 1 69 ? 16.471 8.746 -14.434 1.00 84.88 69 LEU A CA 1
ATOM 560 C C . LEU A 1 69 ? 17.814 9.176 -15.043 1.00 84.88 69 LEU A C 1
ATOM 562 O O . LEU A 1 69 ? 17.865 10.130 -15.819 1.00 84.88 69 LEU A O 1
ATOM 566 N N . LEU A 1 70 ? 18.888 8.444 -14.732 1.00 88.06 70 LEU A N 1
ATOM 567 C CA . LEU A 1 70 ? 20.204 8.734 -15.286 1.00 88.06 70 LEU A CA 1
ATOM 568 C C . LEU A 1 70 ? 20.244 8.454 -16.793 1.00 88.06 70 LEU A C 1
ATOM 570 O O . LEU A 1 70 ? 20.830 9.239 -17.521 1.00 88.06 70 LEU A O 1
ATOM 574 N N . ASP A 1 71 ? 19.581 7.410 -17.294 1.00 90.38 71 ASP A N 1
ATOM 575 C CA . ASP A 1 71 ? 19.553 7.122 -18.734 1.00 90.38 71 ASP A CA 1
ATOM 576 C C . ASP A 1 71 ? 18.871 8.242 -19.528 1.00 90.38 71 ASP A C 1
ATOM 578 O O . ASP A 1 71 ? 19.317 8.602 -20.619 1.00 90.38 71 ASP A O 1
ATOM 582 N N . LEU A 1 72 ? 17.815 8.830 -18.963 1.00 85.62 72 LEU A N 1
ATOM 583 C CA . LEU A 1 72 ? 17.118 9.963 -19.570 1.00 85.62 72 LEU A CA 1
ATOM 584 C C . LEU A 1 72 ? 17.997 11.212 -19.618 1.00 85.62 72 LEU A C 1
ATOM 586 O O . LEU A 1 72 ? 18.015 11.914 -20.631 1.00 85.62 72 LEU A O 1
ATOM 590 N N . PHE A 1 73 ? 18.751 11.452 -18.546 1.00 85.44 73 PHE A N 1
ATOM 591 C CA . PHE A 1 73 ? 19.717 12.538 -18.464 1.00 85.44 73 PHE A CA 1
ATOM 592 C C . PHE A 1 73 ? 20.858 12.329 -19.474 1.00 85.44 73 PHE A C 1
ATOM 594 O O . PHE A 1 73 ? 21.074 13.158 -20.358 1.00 85.44 73 PHE A O 1
ATOM 601 N N . LEU A 1 74 ? 21.517 11.168 -19.437 1.00 88.00 74 LEU A N 1
ATOM 602 C CA . LEU A 1 74 ? 22.623 10.807 -20.329 1.00 88.00 74 LEU A CA 1
ATOM 603 C C . LEU A 1 74 ? 22.235 10.857 -21.810 1.00 88.00 74 LEU A C 1
ATOM 605 O O . LEU A 1 74 ? 23.012 11.344 -22.627 1.00 88.00 74 LEU A O 1
ATOM 609 N N . LYS A 1 75 ? 21.025 10.407 -22.172 1.00 85.31 75 LYS A N 1
ATOM 610 C CA . LYS A 1 75 ? 20.547 10.453 -23.562 1.00 85.31 75 LYS A CA 1
ATOM 611 C C . LYS A 1 75 ? 20.467 11.885 -24.102 1.00 85.31 75 LYS A C 1
ATOM 613 O O . LYS A 1 75 ? 20.584 12.074 -25.313 1.00 85.31 75 LYS A O 1
ATOM 618 N N . ARG A 1 76 ? 20.250 12.885 -23.240 1.00 82.75 76 ARG A N 1
ATOM 619 C CA . ARG A 1 76 ? 20.089 14.281 -23.660 1.00 82.75 76 ARG A CA 1
ATOM 620 C C . ARG A 1 76 ? 21.411 15.030 -23.781 1.00 82.75 76 ARG A C 1
ATOM 622 O O . ARG A 1 76 ? 21.560 15.827 -24.705 1.00 82.75 76 ARG A O 1
ATOM 629 N N . PHE A 1 77 ? 22.353 14.781 -22.879 1.00 86.19 77 PHE A N 1
ATOM 630 C CA . PHE A 1 77 ? 23.641 15.468 -22.872 1.00 86.19 77 PHE A CA 1
ATOM 631 C C . PHE A 1 77 ? 24.667 14.662 -23.669 1.00 86.19 77 PHE A C 1
ATOM 633 O O . PHE A 1 77 ? 25.196 13.660 -23.192 1.00 86.19 77 PHE A O 1
ATOM 640 N N . SER A 1 78 ? 24.961 15.111 -24.893 1.00 86.06 78 SER A N 1
ATOM 641 C CA . SER A 1 78 ? 25.882 14.435 -25.821 1.00 86.06 78 SER A CA 1
ATOM 642 C C . SER A 1 78 ? 27.256 14.157 -25.203 1.00 86.06 78 SER A C 1
ATOM 644 O O . SER A 1 78 ? 27.809 13.080 -25.417 1.00 86.06 78 SER A O 1
ATOM 646 N N . ILE A 1 79 ? 27.769 15.085 -24.391 1.00 91.56 79 ILE A N 1
ATOM 647 C CA . ILE A 1 79 ? 29.022 14.933 -23.639 1.00 91.56 79 ILE A CA 1
ATOM 648 C C . ILE A 1 79 ? 28.921 13.763 -22.654 1.00 91.56 79 ILE A C 1
ATOM 650 O O . ILE A 1 79 ? 29.764 12.872 -22.664 1.00 91.56 79 ILE A O 1
ATOM 654 N N . LEU A 1 80 ? 27.852 13.693 -21.858 1.00 89.06 80 LEU A N 1
ATOM 655 C CA . LEU A 1 80 ? 27.686 12.614 -20.885 1.00 89.06 80 LEU A CA 1
ATOM 656 C C . LEU A 1 80 ? 27.450 11.260 -21.557 1.00 89.06 80 LEU A C 1
ATOM 658 O O . LEU A 1 80 ? 27.946 10.243 -21.082 1.00 89.06 80 LEU A O 1
ATOM 662 N N . ARG A 1 81 ? 26.758 11.227 -22.699 1.00 90.69 81 ARG A N 1
ATOM 663 C CA . ARG A 1 81 ? 26.650 10.012 -23.517 1.00 90.69 81 ARG A CA 1
ATOM 664 C C . ARG A 1 81 ? 28.023 9.499 -23.971 1.00 90.69 81 ARG A C 1
ATOM 666 O O . ARG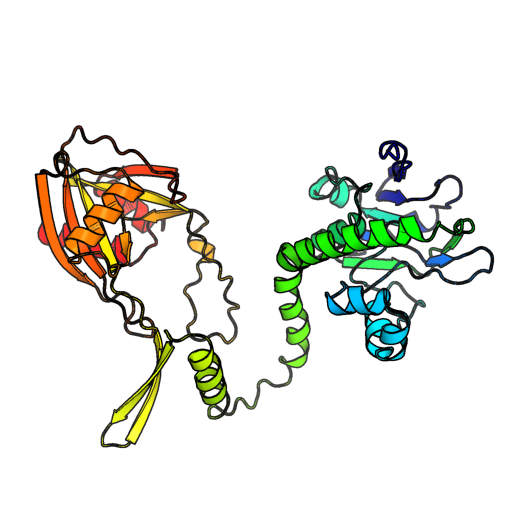 A 1 81 ? 28.200 8.285 -24.024 1.00 90.69 81 ARG A O 1
ATOM 673 N N . LYS A 1 82 ? 28.972 10.390 -24.289 1.00 92.44 82 LYS A N 1
ATOM 674 C CA . LYS A 1 82 ? 30.357 10.008 -24.626 1.00 92.44 82 LYS A CA 1
ATOM 675 C C . LYS A 1 82 ? 31.119 9.470 -23.411 1.00 92.44 82 LYS A C 1
ATOM 677 O O . LYS A 1 82 ? 31.903 8.548 -23.576 1.00 92.44 82 LYS A O 1
ATOM 682 N N . ILE A 1 83 ? 30.859 10.009 -22.218 1.00 95.44 83 ILE A N 1
ATOM 683 C CA . ILE A 1 83 ? 31.506 9.583 -20.962 1.00 95.44 83 ILE A CA 1
ATOM 684 C C . ILE A 1 83 ? 30.945 8.244 -20.457 1.00 95.44 83 ILE A C 1
ATOM 686 O O . ILE A 1 83 ? 31.685 7.425 -19.922 1.00 95.44 83 ILE A O 1
ATOM 690 N N . PHE A 1 84 ? 29.651 7.977 -20.664 1.00 94.25 84 PHE A N 1
ATOM 691 C CA . PHE A 1 84 ? 28.974 6.761 -20.194 1.00 94.25 84 PHE A CA 1
ATOM 692 C C . PHE A 1 84 ? 28.439 5.880 -21.347 1.00 94.25 84 PHE A C 1
ATOM 694 O O . PHE A 1 84 ? 27.246 5.544 -21.370 1.00 94.25 84 PHE A O 1
ATOM 701 N N . PRO A 1 85 ? 29.288 5.458 -22.307 1.00 93.94 85 PRO A N 1
ATOM 702 C CA . PRO A 1 85 ? 28.843 4.786 -23.526 1.00 93.94 85 PRO A CA 1
ATOM 703 C C . PRO A 1 85 ? 28.260 3.398 -23.246 1.00 93.94 85 PRO A C 1
ATOM 705 O O . PRO A 1 85 ? 27.254 3.029 -23.846 1.00 93.94 85 PRO A O 1
ATOM 708 N N . GLN A 1 86 ? 28.822 2.655 -22.286 1.00 95.25 86 GLN A N 1
ATOM 709 C CA . GLN A 1 86 ? 28.337 1.322 -21.904 1.00 95.25 86 GLN A CA 1
ATOM 710 C C . GLN A 1 86 ? 26.901 1.363 -21.366 1.00 95.25 86 GLN A C 1
ATOM 712 O O . GLN A 1 86 ? 26.082 0.490 -21.649 1.00 95.25 86 GLN A O 1
ATOM 717 N N . ARG A 1 87 ? 26.556 2.417 -20.620 1.00 92.56 87 ARG A N 1
ATOM 718 C CA . ARG A 1 87 ? 25.204 2.579 -20.083 1.00 92.56 87 ARG A CA 1
ATOM 719 C C . ARG A 1 87 ? 24.190 2.888 -21.177 1.00 92.56 87 ARG A C 1
ATOM 721 O O . ARG A 1 87 ? 23.091 2.340 -21.165 1.00 92.56 87 ARG A O 1
ATOM 728 N N . MET A 1 88 ? 24.571 3.735 -22.131 1.00 93.12 88 MET A N 1
ATOM 729 C CA . MET A 1 88 ? 23.743 4.023 -23.300 1.00 93.12 88 MET A CA 1
ATOM 730 C C . MET A 1 88 ? 23.594 2.808 -24.209 1.00 93.12 88 MET A C 1
ATOM 732 O O . MET A 1 88 ? 22.474 2.545 -24.628 1.00 93.12 88 MET A O 1
ATOM 736 N N . ARG A 1 89 ? 24.654 2.019 -24.418 1.00 93.88 89 ARG A N 1
ATOM 737 C CA . ARG A 1 89 ? 24.587 0.725 -25.115 1.00 93.88 89 ARG A CA 1
ATOM 738 C C . ARG A 1 89 ? 23.542 -0.202 -24.507 1.00 93.88 89 ARG A C 1
ATOM 740 O O . ARG A 1 89 ? 22.683 -0.688 -25.232 1.00 93.88 89 ARG A O 1
ATOM 747 N N . LYS A 1 90 ? 23.552 -0.362 -23.178 1.00 93.25 90 LYS A N 1
ATOM 748 C CA . LYS A 1 90 ? 22.563 -1.183 -22.465 1.00 93.25 90 LYS A CA 1
ATOM 749 C C . LYS A 1 90 ? 21.139 -0.646 -22.619 1.00 93.25 90 LYS A C 1
ATOM 751 O O . LYS A 1 90 ? 20.244 -1.398 -22.969 1.00 93.25 90 LYS A O 1
ATOM 756 N N . TYR A 1 91 ? 20.917 0.644 -22.367 1.00 93.00 91 TYR A N 1
ATOM 757 C CA . TYR A 1 91 ? 19.576 1.237 -22.452 1.00 93.00 91 TYR A CA 1
ATOM 758 C C . TYR A 1 91 ? 19.003 1.211 -23.878 1.00 93.00 91 TYR A C 1
ATOM 760 O O . TYR A 1 91 ? 17.815 0.960 -24.074 1.00 93.00 91 TYR A O 1
ATOM 768 N N . LEU A 1 92 ? 19.849 1.486 -24.870 1.00 92.31 92 LEU A N 1
ATOM 769 C CA . LEU A 1 92 ? 19.485 1.524 -26.285 1.00 92.31 92 LEU A CA 1
ATOM 770 C C . LEU A 1 92 ? 19.546 0.152 -26.956 1.00 92.31 92 LEU A C 1
ATOM 772 O O . LEU A 1 92 ? 19.261 0.079 -28.146 1.00 92.31 92 LEU A O 1
ATOM 776 N N . LEU A 1 93 ? 19.929 -0.890 -26.210 1.00 94.19 93 LEU A N 1
ATOM 777 C CA . LEU A 1 93 ? 20.072 -2.259 -26.696 1.00 94.19 93 LEU A CA 1
ATOM 778 C C . LEU A 1 93 ? 20.924 -2.344 -27.979 1.00 94.19 93 LEU A C 1
ATOM 780 O O . LEU A 1 93 ? 20.605 -3.099 -28.886 1.00 94.19 93 LEU A O 1
ATOM 784 N N . TRP A 1 94 ? 22.008 -1.561 -28.068 1.00 92.44 94 TRP A N 1
ATOM 785 C CA . TRP A 1 94 ? 22.837 -1.476 -29.286 1.00 92.44 94 TRP A CA 1
ATOM 786 C C . TRP A 1 94 ?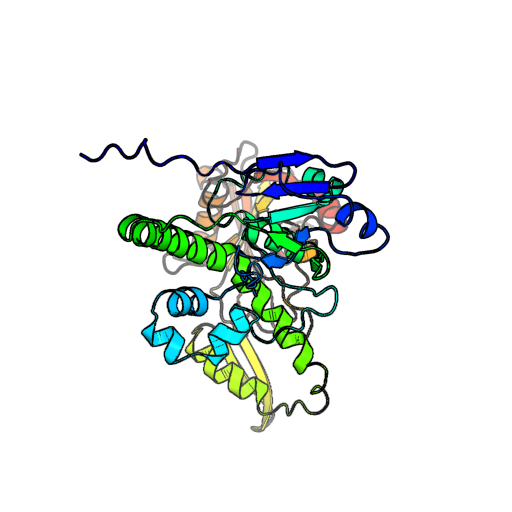 23.539 -2.782 -29.657 1.00 92.44 94 TRP A C 1
ATOM 788 O O . TRP A 1 94 ? 23.836 -2.989 -30.826 1.00 92.44 94 TRP A O 1
ATOM 798 N N . ASP A 1 95 ? 23.795 -3.639 -28.672 1.00 92.69 95 ASP A N 1
ATOM 799 C CA . ASP A 1 95 ? 24.525 -4.893 -28.859 1.00 92.69 95 ASP A CA 1
ATOM 800 C C . ASP A 1 95 ? 23.570 -6.111 -28.941 1.00 92.69 95 ASP A C 1
ATOM 802 O O . ASP A 1 95 ? 24.002 -7.250 -28.778 1.00 92.69 95 ASP A O 1
ATOM 806 N N . ILE A 1 96 ? 22.257 -5.896 -29.126 1.00 92.94 96 ILE A N 1
ATOM 807 C CA . ILE A 1 96 ? 21.273 -6.986 -29.200 1.00 92.94 96 ILE A CA 1
ATOM 808 C C . ILE A 1 96 ? 21.320 -7.688 -30.565 1.00 92.94 96 ILE A C 1
ATOM 810 O O . ILE A 1 96 ? 21.450 -7.037 -31.601 1.00 92.94 96 ILE A O 1
ATOM 814 N N . SER A 1 97 ? 21.187 -9.019 -30.578 1.00 92.50 97 SER A N 1
ATOM 815 C CA . SER A 1 97 ? 21.053 -9.768 -31.832 1.00 92.50 97 SER A CA 1
ATOM 816 C C . SER A 1 97 ? 19.675 -9.523 -32.444 1.00 92.50 97 SER A C 1
ATOM 818 O O . SER A 1 97 ? 18.663 -9.629 -31.758 1.00 92.50 97 SER A O 1
ATOM 820 N N . LEU A 1 98 ? 19.642 -9.214 -33.741 1.00 92.56 98 LEU A N 1
ATOM 821 C CA . LEU A 1 98 ? 18.421 -9.022 -34.530 1.00 92.56 98 LEU A CA 1
ATOM 822 C C . LEU A 1 98 ? 18.255 -10.133 -35.577 1.00 92.56 98 LEU A C 1
ATOM 824 O O . LEU A 1 98 ? 17.744 -9.893 -36.664 1.00 92.56 98 LEU A O 1
ATOM 828 N N . GLN A 1 99 ? 18.736 -11.340 -35.279 1.00 92.88 99 GLN A N 1
ATOM 829 C CA . GLN A 1 99 ? 18.604 -12.502 -36.169 1.00 92.88 99 GLN A CA 1
ATOM 830 C C . GLN A 1 99 ? 17.334 -13.318 -35.906 1.00 92.88 99 GLN A C 1
ATOM 832 O O . GLN A 1 99 ? 16.942 -14.129 -36.735 1.00 92.88 99 GLN A O 1
ATOM 837 N N . SER A 1 100 ? 16.701 -13.130 -34.750 1.00 90.88 100 SER A N 1
ATOM 838 C CA . SER A 1 100 ? 15.514 -13.872 -34.337 1.00 90.88 100 SER A CA 1
ATOM 839 C C . SER A 1 100 ? 14.595 -13.001 -33.475 1.00 90.88 100 SER A C 1
ATOM 841 O O . SER A 1 100 ? 15.030 -11.957 -32.965 1.00 90.88 100 SER A O 1
ATOM 843 N N . PRO A 1 101 ? 13.318 -13.394 -33.303 1.00 91.94 101 PRO A N 1
ATOM 844 C CA . PRO A 1 101 ? 12.400 -12.695 -32.419 1.00 91.94 101 PRO A CA 1
ATOM 845 C C . PRO A 1 101 ? 13.002 -12.507 -31.029 1.00 91.94 101 PRO A C 1
ATOM 847 O O . PRO A 1 101 ? 13.408 -13.467 -30.374 1.00 91.94 101 PRO A O 1
ATOM 850 N N . THR A 1 102 ? 13.070 -11.257 -30.583 1.00 93.12 102 THR A N 1
ATOM 851 C CA . THR A 1 102 ? 13.815 -10.898 -29.377 1.00 93.12 102 THR A CA 1
ATOM 852 C C . THR A 1 102 ? 12.938 -10.128 -28.402 1.00 93.12 102 THR A C 1
ATOM 854 O O . THR A 1 102 ? 12.294 -9.145 -28.767 1.00 93.12 102 THR A O 1
ATOM 857 N N . MET A 1 103 ? 12.931 -10.576 -27.145 1.00 94.38 103 MET A N 1
ATOM 858 C CA . MET A 1 103 ? 12.209 -9.915 -26.062 1.00 94.38 103 MET A CA 1
ATOM 859 C C . MET A 1 103 ? 12.910 -8.612 -25.664 1.00 94.38 103 MET A C 1
ATOM 861 O O . MET A 1 103 ? 14.125 -8.583 -25.456 1.00 94.38 103 MET A O 1
ATOM 865 N N . VAL A 1 104 ? 12.130 -7.550 -25.492 1.00 95.50 104 VAL A N 1
ATOM 866 C CA . VAL A 1 104 ? 12.593 -6.237 -25.027 1.00 95.50 104 VAL A CA 1
ATOM 867 C C . VAL A 1 104 ? 11.679 -5.688 -23.941 1.00 95.50 104 VAL A C 1
ATOM 869 O O . VAL A 1 104 ? 10.594 -6.211 -23.703 1.00 95.50 104 VAL A O 1
ATOM 872 N N . ASP A 1 105 ? 12.116 -4.630 -23.261 1.00 95.06 105 ASP A N 1
ATOM 873 C CA . ASP A 1 105 ? 11.303 -4.030 -22.202 1.00 95.06 105 ASP A CA 1
ATOM 874 C C . ASP A 1 105 ? 10.179 -3.163 -22.787 1.00 95.06 105 ASP A C 1
ATOM 876 O O . ASP A 1 105 ? 9.046 -3.206 -22.310 1.00 95.06 105 ASP A O 1
ATOM 880 N N . TRP A 1 106 ? 10.483 -2.355 -23.811 1.00 95.69 106 TRP A N 1
ATOM 881 C CA . TRP A 1 106 ? 9.485 -1.542 -24.506 1.00 95.69 106 TRP A CA 1
ATOM 882 C C . TRP A 1 106 ? 9.926 -1.124 -25.912 1.00 95.69 106 TRP A C 1
ATOM 884 O O . TRP A 1 106 ? 11.115 -1.126 -26.253 1.00 95.69 106 TRP A O 1
ATOM 894 N N . VAL A 1 107 ? 8.937 -0.728 -26.713 1.00 94.88 107 VAL A N 1
ATOM 895 C CA . VAL A 1 107 ? 9.082 -0.277 -28.102 1.00 94.88 107 VAL A CA 1
ATOM 896 C C . VAL A 1 107 ? 8.469 1.114 -28.281 1.00 94.88 107 VAL A C 1
ATOM 898 O O . VAL A 1 107 ? 7.542 1.480 -27.559 1.00 94.88 107 VAL A O 1
ATOM 901 N N . THR A 1 108 ? 9.005 1.920 -29.198 1.00 90.12 108 THR A N 1
ATOM 902 C CA . THR A 1 108 ? 8.533 3.287 -29.447 1.00 90.12 108 THR A CA 1
ATOM 903 C C . THR A 1 108 ? 7.295 3.303 -30.339 1.00 90.12 108 THR A C 1
ATOM 905 O O . THR A 1 108 ? 7.154 2.493 -31.251 1.00 90.12 108 THR A O 1
ATOM 908 N N . SER A 1 109 ? 6.432 4.292 -30.101 1.00 82.00 109 SER A N 1
ATOM 909 C CA . SER A 1 109 ? 5.152 4.593 -30.773 1.00 82.00 109 SER A CA 1
ATOM 910 C C . SER A 1 109 ? 5.207 4.754 -32.291 1.00 82.00 109 SER A C 1
ATOM 912 O O . SER A 1 109 ? 4.167 4.923 -32.917 1.00 82.00 109 SER A O 1
ATOM 914 N N . ASP A 1 110 ? 6.381 4.681 -32.913 1.00 85.56 110 ASP A N 1
ATOM 915 C CA . ASP A 1 110 ? 6.484 4.773 -34.365 1.00 85.56 110 ASP A CA 1
ATOM 916 C C . ASP A 1 110 ? 5.710 3.625 -35.053 1.00 85.56 110 ASP A C 1
ATOM 918 O O . ASP A 1 110 ? 5.046 3.856 -36.068 1.00 85.56 110 ASP A O 1
ATOM 922 N N . LEU A 1 111 ? 5.701 2.426 -34.451 1.00 91.69 111 LEU A N 1
ATOM 923 C CA . LEU A 1 111 ? 4.874 1.296 -34.884 1.00 91.69 111 LEU A CA 1
ATOM 924 C C . LEU A 1 111 ? 4.722 0.245 -33.770 1.00 91.69 111 LEU A C 1
ATOM 926 O O . LEU A 1 111 ? 5.708 -0.374 -33.366 1.00 91.69 111 LEU A O 1
ATOM 930 N N . LEU A 1 112 ? 3.498 0.016 -33.292 1.00 94.81 112 LEU A N 1
ATOM 931 C CA . LEU A 1 112 ? 3.160 -1.047 -32.341 1.00 94.81 112 LEU A CA 1
ATOM 932 C C . LEU A 1 112 ? 2.047 -1.927 -32.892 1.00 94.81 112 LEU A C 1
ATOM 934 O O . LEU A 1 112 ? 1.012 -1.428 -33.324 1.00 94.81 112 LEU A O 1
ATOM 938 N N . PHE A 1 113 ? 2.228 -3.230 -32.748 1.00 94.94 113 PHE A N 1
ATOM 939 C CA . PHE A 1 113 ? 1.191 -4.235 -32.910 1.00 94.94 113 PHE A CA 1
ATOM 940 C C . PHE A 1 113 ? 0.779 -4.721 -31.528 1.00 94.94 113 PHE A C 1
ATOM 942 O O . PHE A 1 113 ? 1.626 -5.121 -30.730 1.00 94.94 113 PHE A O 1
ATOM 949 N N . ILE A 1 114 ? -0.513 -4.658 -31.224 1.00 95.88 114 ILE A N 1
ATOM 950 C CA . ILE A 1 114 ? -1.066 -5.054 -29.928 1.00 95.88 114 ILE A CA 1
ATOM 951 C C . ILE A 1 114 ? -2.125 -6.113 -30.180 1.00 95.88 114 ILE A C 1
ATOM 953 O O . ILE A 1 114 ? -3.042 -5.879 -30.962 1.00 95.88 114 ILE A O 1
ATOM 957 N N . ARG A 1 115 ? -2.041 -7.266 -29.519 1.00 94.75 115 ARG A N 1
ATOM 958 C CA . ARG A 1 115 ? -3.057 -8.317 -29.658 1.00 94.75 115 ARG A CA 1
ATOM 959 C C . ARG A 1 115 ? -4.432 -7.765 -29.275 1.00 94.75 115 ARG A C 1
ATOM 961 O O . ARG A 1 115 ? -4.569 -7.077 -28.260 1.00 94.75 115 ARG A O 1
ATOM 968 N N . LYS A 1 116 ? -5.442 -7.998 -30.113 1.00 95.38 116 LYS A N 1
ATOM 969 C CA . LYS A 1 116 ? -6.737 -7.298 -30.041 1.00 95.38 116 LYS A CA 1
ATOM 970 C C . LYS A 1 116 ? -7.473 -7.562 -28.729 1.00 95.38 116 LYS A C 1
ATOM 972 O O . LYS A 1 116 ? -8.032 -6.639 -28.138 1.00 95.38 116 LYS A O 1
ATOM 977 N N . ASP A 1 117 ? -7.415 -8.793 -28.232 1.00 95.38 117 ASP A N 1
ATOM 978 C CA . ASP A 1 117 ? -7.951 -9.185 -26.926 1.00 95.38 117 ASP A CA 1
ATOM 979 C C . ASP A 1 117 ? -7.274 -8.422 -25.771 1.00 95.38 117 ASP A C 1
ATOM 981 O O . ASP A 1 117 ? -7.948 -7.880 -24.892 1.00 95.38 117 ASP A O 1
ATOM 985 N N . TYR A 1 118 ? -5.944 -8.307 -25.803 1.00 95.81 118 TYR A N 1
ATOM 986 C CA . TYR A 1 118 ? -5.153 -7.586 -24.815 1.00 95.81 118 TYR A CA 1
ATOM 987 C C . TYR A 1 118 ? -5.445 -6.084 -24.862 1.00 95.81 118 TYR A C 1
ATOM 989 O O . TYR A 1 118 ? -5.668 -5.460 -23.820 1.00 95.81 118 TYR A O 1
ATOM 997 N N . TYR A 1 119 ? -5.508 -5.511 -26.068 1.00 97.25 119 TYR A N 1
ATOM 998 C CA . TYR A 1 119 ? -5.877 -4.116 -26.271 1.00 97.25 119 TYR A CA 1
ATOM 999 C C . TYR A 1 119 ? -7.260 -3.828 -25.686 1.00 97.25 119 TYR A C 1
ATOM 1001 O O . TYR A 1 119 ? -7.397 -2.950 -24.838 1.00 97.25 119 TYR A O 1
ATOM 1009 N N . ASN A 1 120 ? -8.275 -4.600 -26.074 1.00 96.88 120 ASN A N 1
ATOM 1010 C CA . ASN A 1 120 ? -9.648 -4.382 -25.627 1.00 96.88 120 ASN A CA 1
ATOM 1011 C C . ASN A 1 120 ? -9.793 -4.488 -24.108 1.00 96.88 120 ASN A C 1
ATOM 1013 O O . ASN A 1 120 ? -10.526 -3.705 -23.506 1.00 96.88 120 ASN A O 1
ATOM 1017 N N . LYS A 1 121 ? -9.067 -5.424 -23.490 1.00 96.75 121 LYS A N 1
ATOM 1018 C CA . LYS A 1 121 ? -9.146 -5.675 -22.052 1.00 96.75 121 LYS A CA 1
ATOM 1019 C C . LYS A 1 121 ? -8.396 -4.646 -21.207 1.00 96.75 121 LYS A C 1
ATOM 1021 O O . LYS A 1 121 ? -8.861 -4.317 -20.119 1.00 96.75 121 LYS A O 1
ATOM 1026 N N . TYR A 1 122 ? -7.240 -4.161 -21.665 1.00 95.75 122 TYR A N 1
ATOM 1027 C CA . TYR A 1 122 ? -6.334 -3.370 -20.818 1.00 95.75 122 TYR A CA 1
ATOM 1028 C C . TYR A 1 122 ? -5.974 -1.988 -21.372 1.00 95.75 122 TYR A C 1
ATOM 1030 O O . TYR A 1 122 ? -5.634 -1.101 -20.592 1.00 95.75 122 TYR A O 1
ATOM 1038 N N . LEU A 1 123 ? -6.037 -1.786 -22.691 1.00 96.00 123 LEU A N 1
ATOM 1039 C CA . LEU A 1 123 ? -5.516 -0.590 -23.366 1.00 96.00 123 LEU A CA 1
ATOM 1040 C C . LEU A 1 123 ? -6.565 0.176 -24.194 1.00 96.00 123 LEU A C 1
ATOM 1042 O O . LEU A 1 123 ? -6.234 1.198 -24.783 1.00 96.00 123 LEU A O 1
ATOM 1046 N N . LYS A 1 124 ? -7.835 -0.246 -24.227 1.00 95.69 124 LYS A N 1
ATOM 1047 C CA . LYS A 1 124 ? -8.887 0.418 -25.022 1.00 95.69 124 LYS A CA 1
ATOM 1048 C C . LYS A 1 124 ? -9.063 1.897 -24.670 1.00 95.69 124 LYS A C 1
ATOM 1050 O O . LYS A 1 124 ? -9.279 2.718 -25.552 1.00 95.69 124 LYS A O 1
ATOM 1055 N N . ASN A 1 125 ? -8.921 2.224 -23.387 1.00 92.44 125 ASN A N 1
ATOM 1056 C CA . ASN A 1 125 ? -9.049 3.587 -22.868 1.00 92.44 125 ASN A CA 1
ATOM 1057 C C . ASN A 1 125 ? -7.703 4.338 -22.821 1.00 92.44 125 ASN A C 1
ATOM 1059 O O . ASN A 1 125 ? -7.631 5.432 -22.261 1.00 92.44 125 ASN A O 1
ATOM 1063 N N . TYR A 1 126 ? -6.622 3.756 -23.358 1.00 91.81 126 TYR A N 1
ATOM 1064 C CA . TYR A 1 126 ? -5.329 4.431 -23.420 1.00 91.81 126 TYR A CA 1
ATOM 1065 C C . TYR A 1 126 ? -5.308 5.468 -24.539 1.00 91.81 126 TYR A C 1
ATOM 1067 O O . TYR A 1 126 ? -5.510 5.165 -25.714 1.00 91.81 126 TYR A O 1
ATOM 1075 N N . ASP A 1 127 ? -4.970 6.698 -24.165 1.00 91.62 127 ASP A N 1
ATOM 1076 C CA . ASP A 1 127 ? -4.710 7.770 -25.114 1.00 91.62 127 ASP A CA 1
ATOM 1077 C C . ASP A 1 127 ? -3.259 7.691 -25.610 1.00 91.62 127 ASP A C 1
ATOM 1079 O O . ASP A 1 127 ? -2.325 8.199 -24.977 1.00 91.62 127 ASP A O 1
ATOM 1083 N N . PHE A 1 128 ? -3.077 7.039 -26.761 1.00 90.69 128 PHE A N 1
ATOM 1084 C CA . PHE A 1 128 ? -1.769 6.876 -27.390 1.00 90.69 128 PHE A CA 1
ATOM 1085 C C . PHE A 1 128 ? -1.178 8.180 -27.938 1.00 90.69 128 PHE A C 1
ATOM 1087 O O . PHE A 1 128 ? 0.028 8.228 -28.170 1.00 90.69 128 PHE A O 1
ATOM 1094 N N . SER A 1 129 ? -1.959 9.259 -28.059 1.00 85.75 129 SER A N 1
ATOM 1095 C CA . SER A 1 129 ? -1.438 10.570 -28.476 1.00 85.75 129 SER A CA 1
ATOM 1096 C C . SER A 1 129 ? -0.591 11.252 -27.391 1.00 85.75 129 SER A C 1
ATOM 1098 O O . SER A 1 129 ? 0.177 12.180 -27.669 1.00 85.75 129 SER A O 1
ATOM 1100 N N . LYS A 1 130 ? -0.692 10.795 -26.134 1.00 85.00 130 LYS A N 1
ATOM 1101 C CA . LYS A 1 130 ? 0.071 11.362 -25.020 1.00 85.00 130 LYS A CA 1
ATOM 1102 C C . LYS A 1 130 ? 1.544 10.939 -25.074 1.00 85.00 130 LYS A C 1
ATOM 1104 O O . LYS A 1 130 ? 1.847 9.774 -25.311 1.00 85.00 130 LYS A O 1
ATOM 1109 N N . PRO A 1 131 ? 2.479 11.846 -24.726 1.00 79.31 131 PRO A N 1
ATOM 1110 C CA . PRO A 1 131 ? 3.876 11.485 -24.520 1.00 79.31 131 PRO A CA 1
ATOM 1111 C C . PRO A 1 131 ? 4.031 10.289 -23.574 1.00 79.31 131 PRO A C 1
ATOM 1113 O O . PRO A 1 131 ? 3.480 10.325 -22.469 1.00 79.31 131 PRO A O 1
ATOM 1116 N N . LEU A 1 132 ? 4.849 9.312 -23.985 1.00 85.56 132 LEU A N 1
ATOM 1117 C CA . LEU A 1 132 ? 5.190 8.076 -23.261 1.00 85.56 132 LEU A CA 1
ATOM 1118 C C . LEU A 1 132 ? 4.085 7.017 -23.173 1.00 85.56 132 LEU A C 1
ATOM 1120 O O . LEU A 1 132 ? 4.250 6.039 -22.445 1.00 85.56 132 LEU A O 1
ATOM 1124 N N . SER A 1 133 ? 2.969 7.198 -23.877 1.00 89.81 133 SER A N 1
ATOM 1125 C CA . SER A 1 133 ? 1.861 6.235 -23.906 1.00 89.81 133 SER A CA 1
ATOM 1126 C C . SER A 1 133 ? 2.304 4.822 -24.317 1.00 89.81 133 SER A C 1
ATOM 1128 O O . SER A 1 133 ? 1.873 3.843 -23.714 1.00 89.81 133 SER A O 1
ATOM 1130 N N . ASP A 1 134 ? 3.226 4.728 -25.275 1.00 92.94 134 ASP A N 1
ATOM 1131 C CA . ASP A 1 134 ? 3.896 3.508 -25.733 1.00 92.94 134 ASP A CA 1
ATOM 1132 C C . ASP A 1 134 ? 4.633 2.773 -24.607 1.00 92.94 134 ASP A C 1
ATOM 1134 O O . ASP A 1 134 ? 4.417 1.582 -24.370 1.00 92.94 134 ASP A O 1
ATOM 1138 N N . MET A 1 135 ? 5.461 3.500 -23.860 1.00 93.25 135 MET A N 1
ATOM 1139 C CA . MET A 1 135 ? 6.199 2.960 -22.727 1.00 93.25 135 MET A CA 1
ATOM 1140 C C . MET A 1 135 ? 5.249 2.519 -21.608 1.00 93.25 135 MET A C 1
ATOM 1142 O O . MET A 1 135 ? 5.476 1.469 -21.008 1.00 93.25 135 MET A O 1
ATOM 1146 N N . TYR A 1 136 ? 4.170 3.267 -21.343 1.00 92.12 136 TYR A N 1
ATOM 1147 C CA . TYR A 1 136 ? 3.157 2.864 -20.361 1.00 92.12 136 TYR A CA 1
ATOM 1148 C C . TYR A 1 136 ? 2.419 1.587 -20.777 1.00 92.12 136 TYR A C 1
ATOM 1150 O O . TYR A 1 136 ? 2.240 0.702 -19.944 1.00 92.12 136 TYR A O 1
ATOM 1158 N N . ALA A 1 137 ? 2.045 1.449 -22.051 1.00 94.69 137 ALA A N 1
ATOM 1159 C CA . ALA A 1 137 ? 1.409 0.235 -22.558 1.00 94.69 137 ALA A CA 1
ATOM 1160 C C . ALA A 1 137 ? 2.320 -0.997 -22.392 1.00 94.69 137 ALA A C 1
ATOM 1162 O O . ALA A 1 137 ? 1.880 -2.037 -21.893 1.00 94.69 137 ALA A O 1
ATOM 1163 N N . CYS A 1 138 ? 3.611 -0.861 -22.720 1.00 95.88 138 CYS A N 1
ATOM 1164 C CA . CYS A 1 138 ? 4.614 -1.913 -22.513 1.00 95.88 138 CYS A CA 1
ATOM 1165 C C . CYS A 1 138 ? 4.824 -2.237 -21.023 1.00 95.88 138 CYS A C 1
ATOM 1167 O O . CYS A 1 138 ? 5.031 -3.387 -20.641 1.00 95.88 138 CYS A O 1
ATOM 1169 N N . LEU A 1 139 ? 4.730 -1.235 -20.153 1.00 93.19 139 LEU A N 1
ATOM 1170 C CA . LEU A 1 139 ? 4.871 -1.410 -18.711 1.00 93.19 139 LEU A CA 1
ATOM 1171 C C . LEU A 1 139 ? 3.667 -2.121 -18.085 1.00 93.19 139 LEU A C 1
ATOM 1173 O O . LEU A 1 139 ? 3.848 -2.974 -17.216 1.00 93.19 139 LEU A O 1
ATOM 1177 N N . GLU A 1 140 ? 2.450 -1.823 -18.540 1.00 93.06 140 GLU A N 1
ATOM 1178 C CA . GLU A 1 140 ? 1.261 -2.593 -18.162 1.00 93.06 140 GLU A CA 1
ATOM 1179 C C . GLU A 1 140 ? 1.364 -4.046 -18.640 1.00 93.06 140 GLU A C 1
ATOM 1181 O O . GLU A 1 140 ? 1.095 -4.957 -17.858 1.00 93.06 140 GLU A O 1
ATOM 1186 N N . CYS A 1 141 ? 1.858 -4.277 -19.863 1.00 93.75 141 CYS A N 1
ATOM 1187 C CA . CYS A 1 141 ? 2.203 -5.614 -20.364 1.00 93.75 141 CYS A CA 1
ATOM 1188 C C . CYS A 1 141 ? 3.143 -6.359 -19.405 1.00 93.75 141 CYS A C 1
ATOM 1190 O O . CYS A 1 141 ? 2.808 -7.444 -18.922 1.00 93.75 141 CYS A O 1
ATOM 1192 N N . TYR A 1 142 ? 4.257 -5.733 -19.025 1.00 91.25 142 TYR A N 1
ATOM 1193 C CA . TYR A 1 142 ? 5.212 -6.312 -18.082 1.00 91.25 142 TYR A CA 1
ATOM 1194 C C . TYR A 1 142 ? 4.585 -6.636 -16.711 1.00 91.25 142 TYR A C 1
ATOM 1196 O O . TYR A 1 142 ? 4.787 -7.725 -16.170 1.00 91.25 142 TYR A O 1
ATOM 1204 N N . LYS A 1 143 ? 3.769 -5.734 -16.141 1.00 88.81 143 LYS A N 1
ATOM 1205 C CA . LYS A 1 143 ? 3.090 -5.953 -14.844 1.00 88.81 143 LYS A CA 1
ATOM 1206 C C . LYS A 1 143 ? 2.132 -7.142 -14.850 1.00 88.81 143 LYS A C 1
ATOM 1208 O O . LYS A 1 143 ? 1.886 -7.726 -13.796 1.00 88.81 143 LYS A O 1
ATOM 1213 N N . LYS A 1 144 ? 1.574 -7.485 -16.011 1.00 92.00 144 LYS A N 1
ATOM 1214 C CA . LYS A 1 144 ? 0.685 -8.639 -16.195 1.00 92.00 144 LYS A CA 1
ATOM 1215 C C . LYS A 1 144 ? 1.443 -9.931 -16.517 1.00 92.00 144 LYS A C 1
ATOM 1217 O O . LYS A 1 144 ? 0.807 -10.931 -16.834 1.00 92.00 144 LYS A O 1
ATOM 1222 N N . GLY A 1 145 ? 2.776 -9.918 -16.438 1.00 91.25 145 GLY A N 1
ATOM 1223 C CA . GLY A 1 145 ? 3.611 -11.069 -16.779 1.00 91.25 145 GLY A CA 1
ATOM 1224 C C . GLY A 1 145 ? 3.599 -11.393 -18.272 1.00 91.25 145 GLY A C 1
ATOM 1225 O O . GLY A 1 145 ? 3.859 -12.531 -18.644 1.00 91.25 145 GLY A O 1
ATOM 1226 N N . LYS A 1 146 ? 3.257 -10.416 -19.119 1.00 93.31 146 LYS A N 1
ATOM 1227 C CA . LYS A 1 146 ? 3.285 -10.541 -20.576 1.00 93.31 146 LYS A CA 1
ATOM 1228 C C . LYS A 1 146 ? 4.550 -9.902 -21.141 1.00 93.31 146 LYS A C 1
ATOM 1230 O O . LYS A 1 146 ? 5.200 -9.094 -20.474 1.00 93.31 146 LYS A O 1
ATOM 1235 N N . GLN A 1 147 ? 4.903 -10.281 -22.363 1.00 92.94 147 GLN A N 1
ATOM 1236 C CA . GLN A 1 147 ? 6.182 -9.925 -22.971 1.00 92.94 147 GLN A CA 1
ATOM 1237 C C . GLN A 1 147 ? 6.008 -9.005 -24.182 1.00 92.94 147 GLN A C 1
ATOM 1239 O O . GLN A 1 147 ? 4.980 -9.038 -24.866 1.00 92.94 147 GLN A O 1
ATOM 1244 N N . VAL A 1 148 ? 7.036 -8.189 -24.426 1.00 95.25 148 VAL A N 1
ATOM 1245 C CA . VAL A 1 148 ? 7.149 -7.308 -25.592 1.00 95.25 148 VAL A CA 1
ATOM 1246 C C . VAL A 1 148 ? 8.256 -7.839 -26.492 1.00 95.25 148 VAL A C 1
ATOM 1248 O O . VAL A 1 148 ? 9.348 -8.136 -26.007 1.00 95.25 148 VAL A O 1
ATOM 1251 N N . TYR A 1 149 ? 7.985 -7.954 -27.790 1.00 94.50 149 TYR A N 1
ATOM 1252 C CA . TYR A 1 149 ? 8.925 -8.526 -28.756 1.00 94.50 149 TYR A CA 1
ATOM 1253 C C . TYR A 1 149 ? 9.247 -7.584 -29.913 1.00 94.50 149 TYR A C 1
ATOM 1255 O O . TYR A 1 149 ? 8.460 -6.718 -30.292 1.00 94.50 149 TYR A O 1
ATOM 1263 N N . ILE A 1 150 ? 10.410 -7.805 -30.512 1.00 94.06 150 ILE A N 1
ATOM 1264 C CA . ILE A 1 150 ? 10.738 -7.340 -31.858 1.00 94.06 150 ILE A CA 1
ATOM 1265 C C . ILE A 1 150 ? 10.820 -8.566 -32.747 1.00 94.06 150 ILE A C 1
ATOM 1267 O O . ILE A 1 150 ? 11.456 -9.549 -32.368 1.00 94.06 150 ILE A O 1
ATOM 1271 N N . PHE A 1 151 ? 10.240 -8.475 -33.936 1.00 92.88 151 PHE A N 1
ATOM 1272 C CA . PHE A 1 151 ? 10.358 -9.482 -34.982 1.00 92.88 151 PHE A CA 1
ATOM 1273 C C . PHE A 1 151 ? 11.228 -8.927 -36.116 1.00 92.88 151 PHE A C 1
ATOM 1275 O O . PHE A 1 151 ? 10.744 -8.096 -36.884 1.00 92.88 151 PHE A O 1
ATOM 1282 N N . PRO A 1 152 ? 12.506 -9.340 -36.224 1.00 92.06 152 PRO A N 1
ATOM 1283 C CA . PRO A 1 152 ? 13.436 -8.758 -37.194 1.00 92.06 152 PRO A CA 1
ATOM 1284 C C . PRO A 1 152 ? 13.065 -8.956 -38.668 1.00 92.06 152 PRO A C 1
ATOM 1286 O O . PRO A 1 152 ? 13.486 -8.172 -39.522 1.00 92.06 152 PRO A O 1
ATOM 1289 N N . ASP A 1 153 ? 12.271 -9.988 -38.954 1.00 90.38 153 ASP A N 1
ATOM 1290 C CA . ASP A 1 153 ? 11.778 -10.291 -40.299 1.00 90.38 153 ASP A CA 1
ATOM 1291 C C . ASP A 1 153 ? 10.735 -9.275 -40.773 1.00 90.38 153 ASP A C 1
ATOM 1293 O O . ASP A 1 153 ? 10.586 -9.056 -41.971 1.00 90.38 153 ASP A O 1
ATOM 1297 N N . LEU A 1 154 ? 10.053 -8.610 -39.833 1.00 90.94 154 LEU A N 1
ATOM 1298 C CA . LEU A 1 154 ? 9.135 -7.521 -40.132 1.00 90.94 154 LEU A CA 1
ATOM 1299 C C . LEU A 1 154 ? 9.945 -6.241 -40.323 1.00 90.94 154 LEU A C 1
ATOM 1301 O O . LEU A 1 154 ? 10.511 -5.715 -39.363 1.00 90.94 154 LEU A O 1
ATOM 1305 N N . ARG A 1 155 ? 10.003 -5.724 -41.550 1.00 91.50 155 ARG A N 1
ATOM 1306 C CA . ARG A 1 155 ? 10.749 -4.502 -41.876 1.00 91.50 155 ARG A CA 1
ATOM 1307 C C . ARG A 1 155 ? 9.824 -3.443 -42.446 1.00 91.50 155 ARG A C 1
ATOM 1309 O O . ARG A 1 155 ? 9.083 -3.706 -43.386 1.00 91.50 155 ARG A O 1
ATOM 1316 N N . PHE A 1 156 ? 9.905 -2.239 -41.895 1.00 90.19 156 PHE A N 1
ATOM 1317 C CA . PHE A 1 156 ? 9.044 -1.127 -42.270 1.00 90.19 156 PHE A CA 1
ATOM 1318 C C . PHE A 1 156 ? 9.881 0.104 -42.593 1.00 90.19 156 PHE A C 1
ATOM 1320 O O . PHE A 1 156 ? 10.595 0.627 -41.733 1.00 90.19 156 PHE A O 1
ATOM 1327 N N . THR A 1 157 ? 9.783 0.575 -43.832 1.00 89.88 157 THR A N 1
ATOM 1328 C CA . THR A 1 157 ? 10.482 1.781 -44.274 1.00 89.88 157 THR A CA 1
ATOM 1329 C C . THR A 1 157 ? 9.735 3.015 -43.800 1.00 89.88 157 THR A C 1
ATOM 1331 O O . THR A 1 157 ? 8.580 3.231 -44.159 1.00 89.88 157 THR A O 1
ATOM 1334 N N . LEU A 1 158 ? 10.393 3.849 -42.997 1.00 84.94 158 LEU A N 1
ATOM 1335 C CA . LEU A 1 158 ? 9.835 5.123 -42.573 1.00 84.94 158 LEU A CA 1
ATOM 1336 C C . LEU A 1 158 ? 10.237 6.249 -43.534 1.00 84.94 158 LEU A C 1
ATOM 1338 O O . LEU A 1 158 ? 11.407 6.351 -43.919 1.00 84.94 158 LEU A O 1
ATOM 1342 N N . PRO A 1 159 ? 9.312 7.168 -43.865 1.00 82.19 159 PRO A N 1
ATOM 1343 C CA . PRO A 1 159 ? 9.668 8.369 -44.603 1.00 82.19 159 PRO A CA 1
ATOM 1344 C C . PRO A 1 159 ? 10.658 9.211 -43.790 1.00 82.19 159 PRO A C 1
ATOM 1346 O O . PRO A 1 159 ? 10.578 9.282 -42.556 1.00 82.19 159 PRO A O 1
ATOM 1349 N N . ARG A 1 160 ? 11.596 9.873 -44.483 1.00 75.12 160 ARG A N 1
ATOM 1350 C CA . ARG A 1 160 ? 12.658 10.683 -43.865 1.00 75.12 160 ARG A CA 1
ATOM 1351 C C . ARG A 1 160 ? 12.055 11.658 -42.846 1.00 75.12 160 ARG A C 1
ATOM 1353 O O . ARG A 1 160 ? 11.256 12.527 -43.199 1.00 75.12 160 ARG A O 1
ATOM 1360 N N . LYS A 1 161 ? 12.420 11.524 -41.564 1.00 66.06 161 LYS A N 1
ATOM 1361 C CA . LYS A 1 161 ? 11.911 12.416 -40.508 1.00 66.06 161 LYS A CA 1
ATOM 1362 C C . LYS A 1 161 ? 12.350 13.855 -40.802 1.00 66.06 161 LYS A C 1
ATOM 1364 O O . LYS A 1 161 ? 13.545 14.146 -40.863 1.00 66.06 161 LYS A O 1
ATOM 1369 N N . PHE A 1 162 ? 11.388 14.770 -40.932 1.00 54.53 162 PHE A N 1
ATOM 1370 C CA . PHE A 1 162 ? 11.665 16.204 -41.033 1.00 54.53 162 PHE A CA 1
ATOM 1371 C C . PHE A 1 162 ? 12.474 16.670 -39.812 1.00 54.53 162 PHE A C 1
ATOM 1373 O O . PHE A 1 162 ? 12.133 16.356 -38.667 1.00 54.53 162 PHE A O 1
ATOM 1380 N N . LYS A 1 163 ? 13.559 17.426 -40.041 1.00 58.75 163 LYS A N 1
ATOM 1381 C CA . LYS A 1 163 ? 14.376 18.009 -38.966 1.00 58.75 163 LYS A CA 1
ATOM 1382 C C . LYS A 1 163 ? 13.491 18.917 -38.106 1.00 58.75 163 LYS A C 1
ATOM 1384 O O . LYS A 1 163 ? 13.124 20.011 -38.519 1.00 58.75 163 LYS A O 1
ATOM 1389 N N . SER A 1 164 ? 13.146 18.473 -36.899 1.00 57.31 164 SER A N 1
ATOM 1390 C CA . SER A 1 164 ? 12.358 19.296 -35.981 1.00 57.31 164 SER A CA 1
ATOM 1391 C C . SER A 1 164 ? 13.191 20.473 -35.453 1.00 57.31 164 SER A C 1
ATOM 1393 O O . SER A 1 164 ? 14.380 20.319 -35.149 1.00 57.31 164 SER A O 1
ATOM 1395 N N . ASN A 1 165 ? 12.554 21.638 -35.299 1.00 65.19 165 ASN A N 1
ATOM 1396 C CA . ASN A 1 165 ? 13.187 22.853 -34.783 1.00 65.19 165 ASN A CA 1
ATOM 1397 C C . ASN A 1 165 ? 13.677 22.657 -33.325 1.00 65.19 165 ASN A C 1
ATOM 1399 O O . ASN A 1 165 ? 13.034 21.976 -32.518 1.00 65.19 165 ASN A O 1
ATOM 1403 N N . THR A 1 166 ? 14.834 23.229 -32.984 1.00 65.88 166 THR A N 1
ATOM 1404 C CA . THR A 1 166 ? 15.574 23.008 -31.727 1.00 65.88 166 THR A CA 1
ATOM 1405 C C . THR A 1 166 ? 14.764 23.382 -30.480 1.00 65.88 166 THR A C 1
ATOM 1407 O O . THR A 1 166 ? 14.826 22.677 -29.474 1.00 65.88 166 THR A O 1
ATOM 1410 N N . PHE A 1 167 ? 13.919 24.414 -30.558 1.00 63.47 167 PHE A N 1
ATOM 1411 C CA . PHE A 1 167 ? 13.059 24.843 -29.446 1.00 63.47 167 PHE A CA 1
ATOM 1412 C C . PHE A 1 167 ? 11.984 23.813 -29.068 1.00 63.47 167 PHE A C 1
ATOM 1414 O O . PHE A 1 167 ? 11.800 23.510 -27.885 1.00 63.47 167 PHE A O 1
ATOM 1421 N N . ALA A 1 168 ? 11.336 23.181 -30.054 1.00 67.38 168 ALA A N 1
ATOM 1422 C CA . ALA A 1 168 ? 10.365 22.111 -29.805 1.00 67.38 168 ALA A CA 1
ATOM 1423 C C . ALA A 1 168 ? 11.016 20.910 -29.091 1.00 67.38 168 ALA A C 1
ATOM 1425 O O . ALA A 1 168 ? 10.398 20.270 -28.237 1.00 67.38 168 ALA A O 1
ATOM 1426 N N . LYS A 1 169 ? 12.308 20.658 -29.360 1.00 67.38 169 LYS A N 1
ATOM 1427 C CA . LYS A 1 169 ? 13.083 19.602 -28.693 1.00 67.38 169 LYS A CA 1
ATOM 1428 C C . LYS A 1 169 ? 13.346 19.893 -27.216 1.00 67.38 169 LYS A C 1
ATOM 1430 O O . LYS A 1 169 ? 13.584 18.936 -26.482 1.00 67.38 169 LYS A O 1
ATOM 1435 N N . ILE A 1 170 ? 13.411 21.155 -26.781 1.00 72.12 170 ILE A N 1
ATOM 1436 C CA . ILE A 1 170 ? 13.677 21.529 -25.376 1.00 72.12 170 ILE A CA 1
ATOM 1437 C C . ILE A 1 170 ? 12.388 21.454 -24.554 1.00 72.12 170 ILE A C 1
ATOM 1439 O O . ILE A 1 170 ? 12.374 20.818 -23.502 1.00 72.12 170 ILE A O 1
ATOM 1443 N N . LYS A 1 171 ? 11.281 22.013 -25.058 1.00 72.75 171 LYS A N 1
ATOM 1444 C CA . LYS A 1 171 ? 9.987 21.955 -24.360 1.00 72.75 171 LYS A CA 1
ATOM 1445 C C . LYS A 1 171 ? 9.494 20.514 -24.202 1.00 72.75 171 LYS A C 1
ATOM 1447 O O . LYS A 1 171 ? 9.172 20.097 -23.092 1.00 72.75 171 LYS A O 1
ATOM 1452 N N . GLY A 1 172 ? 9.538 19.725 -25.281 1.00 71.31 172 GLY A N 1
ATOM 1453 C CA . GLY A 1 172 ? 9.202 18.299 -25.225 1.00 71.31 172 GLY A CA 1
ATOM 1454 C C . GLY A 1 172 ? 10.087 17.516 -24.249 1.00 71.31 172 GLY A C 1
ATOM 1455 O O . GLY A 1 172 ? 9.618 16.573 -23.618 1.00 71.31 172 GLY A O 1
ATOM 1456 N N . PHE A 1 173 ? 11.341 17.943 -24.057 1.00 71.75 173 PHE A N 1
ATOM 1457 C CA . PHE A 1 173 ? 12.252 17.337 -23.088 1.00 71.75 173 PHE A CA 1
ATOM 1458 C C . PHE A 1 173 ? 11.840 17.611 -21.640 1.00 71.75 173 PHE A C 1
ATOM 1460 O O . PHE A 1 173 ? 11.780 16.665 -20.863 1.00 71.75 173 PHE A O 1
ATOM 1467 N N . LEU A 1 174 ? 11.518 18.854 -21.270 1.00 73.94 174 LEU A N 1
ATOM 1468 C CA . LEU A 1 174 ? 11.084 19.153 -19.900 1.00 73.94 174 LEU A CA 1
ATOM 1469 C C . LEU A 1 174 ? 9.806 18.384 -19.551 1.00 73.94 174 LEU A C 1
ATOM 1471 O O . LEU A 1 174 ? 9.753 17.713 -18.522 1.00 73.94 174 LEU A O 1
ATOM 1475 N N . THR A 1 175 ? 8.818 18.381 -20.449 1.00 75.00 175 THR A N 1
ATOM 1476 C CA . THR A 1 175 ? 7.592 17.589 -20.272 1.00 75.00 175 THR A CA 1
ATOM 1477 C C . THR A 1 175 ? 7.897 16.097 -20.125 1.00 75.00 175 THR A C 1
ATOM 1479 O O . THR A 1 175 ? 7.342 15.436 -19.248 1.00 75.00 175 THR A O 1
ATOM 1482 N N . PHE A 1 176 ? 8.810 15.570 -20.943 1.00 71.38 176 PHE A N 1
ATOM 1483 C CA . PHE A 1 176 ? 9.259 14.184 -20.862 1.00 71.38 176 PHE A CA 1
ATOM 1484 C C . PHE A 1 176 ? 9.966 13.878 -19.534 1.00 71.38 176 PHE A C 1
ATOM 1486 O O . PHE A 1 176 ? 9.683 12.842 -18.942 1.00 71.38 176 PHE A O 1
ATOM 1493 N N . VAL A 1 177 ? 10.837 14.758 -19.027 1.00 71.81 177 VAL A N 1
ATOM 1494 C CA . VAL A 1 177 ? 11.548 14.569 -17.751 1.00 71.81 177 VAL A CA 1
ATOM 1495 C C . VAL A 1 177 ? 10.575 14.572 -16.579 1.00 71.81 177 VAL A C 1
ATOM 1497 O O . VAL A 1 177 ? 10.593 13.630 -15.794 1.00 71.81 177 VAL A O 1
ATOM 1500 N N . PHE A 1 178 ? 9.684 15.562 -16.482 1.00 77.12 178 PHE A N 1
ATOM 1501 C CA . PHE A 1 178 ? 8.708 15.627 -15.390 1.00 77.12 178 PHE A CA 1
ATOM 1502 C C . PHE A 1 178 ? 7.764 14.419 -15.391 1.00 77.12 178 PHE A C 1
ATOM 1504 O O . PHE A 1 178 ? 7.553 13.798 -14.346 1.00 77.12 178 PHE A O 1
ATOM 1511 N N . ARG A 1 179 ? 7.261 14.015 -16.566 1.00 72.44 179 ARG A N 1
ATOM 1512 C CA . ARG A 1 179 ? 6.421 12.814 -16.692 1.00 72.44 179 ARG A CA 1
ATOM 1513 C C . ARG A 1 179 ? 7.190 11.529 -16.423 1.00 72.44 179 ARG A C 1
ATOM 1515 O O . ARG A 1 179 ? 6.646 10.631 -15.795 1.00 72.44 179 ARG A O 1
ATOM 1522 N N . SER A 1 180 ? 8.453 11.451 -16.831 1.00 68.88 180 SER A N 1
ATOM 1523 C CA . SER A 1 180 ? 9.298 10.299 -16.525 1.00 68.88 180 SER A CA 1
ATOM 1524 C C . SER A 1 180 ? 9.598 10.209 -15.035 1.00 68.88 180 SER A C 1
ATOM 1526 O O . SER A 1 180 ? 9.526 9.121 -14.486 1.00 68.88 180 SER A O 1
ATOM 1528 N N . ILE A 1 181 ? 9.872 11.323 -14.345 1.00 73.38 181 ILE A N 1
ATOM 1529 C CA . ILE A 1 181 ? 10.046 11.351 -12.883 1.00 73.38 181 ILE A CA 1
ATOM 1530 C C . ILE A 1 181 ? 8.767 10.886 -12.183 1.00 73.38 181 ILE A C 1
ATOM 1532 O O . ILE A 1 181 ? 8.840 10.041 -11.292 1.00 73.38 181 ILE A O 1
ATOM 1536 N N . SER A 1 182 ? 7.604 11.393 -12.604 1.00 72.56 182 SER A N 1
ATOM 1537 C CA . SER A 1 182 ? 6.302 10.926 -12.113 1.00 72.56 182 SER A CA 1
ATOM 1538 C C . SER A 1 182 ? 6.131 9.417 -12.341 1.00 72.56 182 SER A C 1
ATOM 1540 O O . SER A 1 182 ? 5.790 8.687 -11.413 1.00 72.56 182 SER A O 1
ATOM 1542 N N . MET A 1 183 ? 6.503 8.915 -13.522 1.00 67.50 183 MET A N 1
ATOM 1543 C CA . MET A 1 183 ? 6.502 7.485 -13.826 1.00 67.50 183 MET A CA 1
ATOM 1544 C C . MET A 1 183 ? 7.477 6.680 -12.953 1.00 67.50 183 MET A C 1
ATOM 1546 O O . MET A 1 183 ? 7.128 5.598 -12.491 1.00 67.50 183 MET A O 1
ATOM 1550 N N . TYR A 1 184 ? 8.693 7.173 -12.689 1.00 66.06 184 TYR A N 1
ATOM 1551 C CA . TYR A 1 184 ? 9.647 6.487 -11.805 1.00 66.06 184 TYR A CA 1
ATOM 1552 C C . TYR A 1 184 ? 9.107 6.339 -10.400 1.00 66.06 184 TYR A C 1
ATOM 1554 O O . TYR A 1 184 ? 9.244 5.260 -9.820 1.00 66.06 184 TYR A O 1
ATOM 1562 N N . LYS A 1 185 ? 8.519 7.419 -9.877 1.00 65.69 185 LYS A N 1
ATOM 1563 C CA . LYS A 1 185 ? 7.915 7.443 -8.547 1.00 65.69 185 LYS A CA 1
ATOM 1564 C C . LYS A 1 185 ? 6.751 6.459 -8.459 1.00 65.69 185 LYS A C 1
ATOM 1566 O O . LYS A 1 185 ? 6.660 5.731 -7.481 1.00 65.69 185 LYS A O 1
ATOM 1571 N N . ASN A 1 186 ? 5.940 6.373 -9.512 1.00 57.66 186 ASN A N 1
ATOM 1572 C CA . ASN A 1 186 ? 4.720 5.573 -9.495 1.00 57.66 186 ASN A CA 1
ATOM 1573 C C . ASN A 1 186 ? 4.905 4.120 -9.976 1.00 57.66 186 ASN A C 1
ATOM 1575 O O . ASN A 1 186 ? 4.050 3.288 -9.682 1.00 57.66 186 ASN A O 1
ATOM 1579 N N . VAL A 1 187 ? 5.963 3.787 -10.738 1.00 55.22 187 VAL A N 1
ATOM 1580 C CA . VAL A 1 187 ? 5.981 2.520 -11.501 1.00 55.22 187 VAL A CA 1
ATOM 1581 C C . VAL A 1 187 ? 7.310 1.750 -11.578 1.00 55.22 187 VAL A C 1
ATOM 1583 O O . VAL A 1 187 ? 7.269 0.521 -11.598 1.00 55.22 187 VAL A O 1
ATOM 1586 N N . LEU A 1 188 ? 8.486 2.395 -11.600 1.00 50.03 188 LEU A N 1
ATOM 1587 C CA . LEU A 1 188 ? 9.779 1.690 -11.791 1.00 50.03 188 LEU A CA 1
ATOM 1588 C C . LEU A 1 188 ? 10.603 1.477 -10.509 1.00 50.03 188 LEU A C 1
ATOM 1590 O O . LEU A 1 188 ? 11.525 0.659 -10.498 1.00 50.03 188 LEU A O 1
ATOM 1594 N N . TYR A 1 189 ? 10.271 2.149 -9.405 1.00 46.03 189 TYR A N 1
ATOM 1595 C CA . TYR A 1 189 ? 10.859 1.825 -8.097 1.00 46.03 189 TYR A CA 1
ATOM 1596 C C . TYR A 1 189 ? 10.580 0.376 -7.622 1.00 46.03 189 TYR A C 1
ATOM 1598 O O . TYR A 1 189 ? 11.473 -0.230 -7.025 1.00 46.03 189 TYR A O 1
ATOM 1606 N N . PRO A 1 190 ? 9.427 -0.247 -7.942 1.00 43.88 190 PRO A N 1
ATOM 1607 C CA . PRO A 1 190 ? 9.179 -1.658 -7.634 1.00 43.88 190 PRO A CA 1
ATOM 1608 C C . PRO A 1 190 ? 9.979 -2.665 -8.490 1.00 43.88 190 PRO A C 1
ATOM 1610 O O . PRO A 1 190 ? 10.286 -3.755 -8.009 1.00 43.88 190 PRO A O 1
ATOM 1613 N N . SER A 1 191 ? 10.335 -2.349 -9.746 1.00 41.91 191 SER A N 1
ATOM 1614 C CA . SER A 1 191 ? 10.796 -3.350 -10.735 1.00 41.91 191 SER A CA 1
ATOM 1615 C C . SER A 1 191 ? 12.306 -3.637 -10.736 1.00 41.91 191 SER A C 1
ATOM 1617 O O . SER A 1 191 ? 12.718 -4.728 -11.133 1.00 41.91 191 SER A O 1
ATOM 1619 N N . ARG A 1 192 ? 13.155 -2.743 -10.204 1.00 39.66 192 ARG A N 1
ATOM 1620 C CA . ARG A 1 192 ? 14.614 -2.983 -10.076 1.00 39.66 192 ARG A CA 1
ATOM 1621 C C . ARG A 1 192 ? 14.964 -4.160 -9.147 1.00 39.66 192 ARG A C 1
ATOM 1623 O O . ARG A 1 192 ? 16.050 -4.725 -9.260 1.00 39.66 192 ARG A O 1
ATOM 1630 N N . LYS A 1 193 ? 14.029 -4.574 -8.281 1.00 42.75 193 LYS A N 1
ATOM 1631 C CA . LYS A 1 193 ? 14.128 -5.790 -7.453 1.00 42.75 193 LYS A CA 1
ATOM 1632 C C . LYS A 1 193 ? 14.111 -7.088 -8.277 1.00 42.75 193 LYS A C 1
ATOM 1634 O O . LYS A 1 193 ? 14.655 -8.089 -7.825 1.00 42.75 193 LYS A O 1
ATOM 1639 N N . TYR A 1 194 ? 13.555 -7.084 -9.493 1.00 38.38 194 TYR A N 1
ATOM 1640 C CA . TYR A 1 194 ? 13.343 -8.313 -10.270 1.00 38.38 194 TYR A CA 1
ATOM 1641 C C . TYR A 1 194 ? 14.600 -8.823 -11.006 1.00 38.38 194 TYR A C 1
ATOM 1643 O O . TYR A 1 194 ? 14.736 -10.027 -11.186 1.00 38.38 194 TYR A O 1
ATOM 1651 N N . GLN A 1 195 ? 15.558 -7.958 -11.377 1.00 38.81 195 GLN A N 1
ATOM 1652 C CA . GLN A 1 195 ? 16.816 -8.386 -12.031 1.00 38.81 195 GLN A CA 1
ATOM 1653 C C . GLN A 1 195 ? 17.897 -8.860 -11.045 1.00 38.81 195 GLN A C 1
ATOM 1655 O O . GLN A 1 195 ? 18.698 -9.728 -11.383 1.00 38.81 195 GLN A O 1
ATOM 1660 N N . ILE A 1 196 ? 17.888 -8.371 -9.799 1.00 40.66 196 ILE A N 1
ATOM 1661 C CA . ILE A 1 196 ? 18.795 -8.843 -8.730 1.00 40.66 196 ILE A CA 1
ATOM 1662 C C . ILE A 1 196 ? 18.516 -10.326 -8.377 1.00 40.66 196 ILE A C 1
ATOM 1664 O O . ILE A 1 196 ? 19.395 -11.050 -7.914 1.00 40.66 196 ILE A O 1
ATOM 1668 N N . LYS A 1 197 ? 17.310 -10.803 -8.708 1.00 36.81 197 LYS A N 1
ATOM 1669 C CA . LYS A 1 197 ? 16.776 -12.152 -8.491 1.00 36.81 197 LYS A CA 1
ATOM 1670 C C . LYS A 1 197 ? 17.557 -13.280 -9.185 1.00 36.81 197 LYS A C 1
ATOM 1672 O O . LYS A 1 197 ? 17.532 -14.393 -8.679 1.00 36.81 197 LYS A O 1
ATOM 1677 N N . LYS A 1 198 ? 18.249 -13.037 -10.311 1.00 36.09 198 LYS A N 1
ATOM 1678 C CA . LYS A 1 198 ? 18.916 -14.116 -11.082 1.00 36.09 198 LYS A CA 1
ATOM 1679 C C . LYS A 1 198 ? 20.351 -14.410 -10.618 1.00 36.09 198 LYS A C 1
ATOM 1681 O O . LYS A 1 198 ? 20.781 -15.552 -10.690 1.00 36.09 198 LYS A O 1
ATOM 1686 N N . ASN A 1 199 ? 21.050 -13.417 -10.062 1.00 38.12 199 ASN A N 1
ATOM 1687 C CA . ASN A 1 199 ? 22.440 -13.574 -9.600 1.00 38.12 199 ASN A CA 1
ATOM 1688 C C . ASN A 1 199 ? 22.558 -14.064 -8.146 1.00 38.12 199 ASN A C 1
ATOM 1690 O O . ASN A 1 199 ? 23.642 -14.443 -7.720 1.00 38.12 199 ASN A O 1
ATOM 1694 N N . LEU A 1 200 ? 21.466 -14.052 -7.373 1.00 39.84 200 LEU A N 1
ATOM 1695 C CA . LEU A 1 200 ? 21.468 -14.492 -5.970 1.00 39.84 200 LEU A CA 1
ATOM 1696 C C . LEU A 1 200 ? 21.083 -15.967 -5.783 1.00 39.84 200 LEU A C 1
ATOM 1698 O O . LEU A 1 200 ? 21.352 -16.529 -4.726 1.00 39.84 200 LEU A O 1
ATOM 1702 N N . VAL A 1 201 ? 20.496 -16.609 -6.799 1.00 41.25 201 VAL A N 1
ATOM 1703 C CA . VAL A 1 201 ? 20.054 -18.016 -6.729 1.00 41.25 201 VAL A CA 1
ATOM 1704 C C . VAL A 1 201 ? 21.233 -18.997 -6.777 1.00 41.25 201 VAL A C 1
ATOM 1706 O O . VAL A 1 201 ? 21.137 -20.085 -6.226 1.00 41.25 201 VAL A O 1
ATOM 1709 N N . THR A 1 202 ? 22.384 -18.605 -7.328 1.00 41.75 202 THR A N 1
ATOM 1710 C CA . THR A 1 202 ? 23.591 -19.453 -7.381 1.00 41.75 202 THR A CA 1
ATOM 1711 C C . THR A 1 202 ? 24.550 -19.261 -6.197 1.00 41.75 202 THR A C 1
ATOM 1713 O O . THR A 1 202 ? 25.527 -19.992 -6.084 1.00 41.75 202 THR A O 1
ATOM 1716 N N . GLY A 1 203 ? 24.282 -18.315 -5.285 1.00 39.75 203 GLY A N 1
ATOM 1717 C CA . GLY A 1 203 ? 25.175 -17.968 -4.165 1.00 39.75 203 GLY A CA 1
ATOM 1718 C C . GLY A 1 203 ? 24.715 -18.420 -2.772 1.00 39.75 203 GLY A C 1
ATOM 1719 O O . GLY A 1 203 ? 25.334 -18.043 -1.777 1.00 39.75 203 GLY A O 1
ATOM 1720 N N . ALA A 1 204 ? 23.629 -19.191 -2.665 1.00 36.16 204 ALA A N 1
ATOM 1721 C CA . ALA A 1 204 ? 22.932 -19.433 -1.395 1.00 36.16 204 ALA A CA 1
ATOM 1722 C C . ALA A 1 204 ? 23.653 -20.367 -0.396 1.00 36.16 204 ALA A C 1
ATOM 1724 O O . ALA A 1 204 ? 23.187 -20.514 0.729 1.00 36.16 204 ALA A O 1
ATOM 1725 N N . HIS A 1 205 ? 24.803 -20.957 -0.740 1.00 35.59 205 HIS A N 1
ATOM 1726 C CA . HIS A 1 205 ? 25.453 -21.952 0.126 1.00 35.59 205 HIS A CA 1
ATOM 1727 C C . HIS A 1 205 ? 26.475 -21.420 1.143 1.00 35.59 205 HIS A C 1
ATOM 1729 O O . HIS A 1 205 ? 27.016 -22.213 1.908 1.00 35.59 205 HIS A O 1
ATOM 1735 N N . LYS A 1 206 ? 26.725 -20.105 1.241 1.00 39.41 206 LYS A N 1
ATOM 1736 C CA . LYS A 1 206 ? 27.585 -19.542 2.309 1.00 39.41 206 LYS A CA 1
ATOM 1737 C C . LYS A 1 206 ? 27.112 -18.170 2.797 1.00 39.41 206 LYS A C 1
ATOM 1739 O O . LYS A 1 206 ? 27.792 -17.161 2.613 1.00 39.41 206 LYS A O 1
ATOM 1744 N N . LEU A 1 207 ? 25.964 -18.111 3.475 1.00 38.75 207 LEU A N 1
ATOM 1745 C CA . LEU A 1 207 ? 25.631 -16.942 4.297 1.00 38.75 207 LEU A CA 1
ATOM 1746 C C . LEU A 1 207 ? 26.404 -17.015 5.616 1.00 38.75 207 LEU A C 1
ATOM 1748 O O . LEU A 1 207 ? 26.014 -17.663 6.581 1.00 38.75 207 LEU A O 1
ATOM 1752 N N . ASN A 1 208 ? 27.548 -16.339 5.639 1.00 41.03 208 ASN A N 1
ATOM 1753 C CA . ASN A 1 208 ? 28.342 -16.146 6.841 1.00 41.03 208 ASN A CA 1
ATOM 1754 C C . ASN A 1 208 ? 2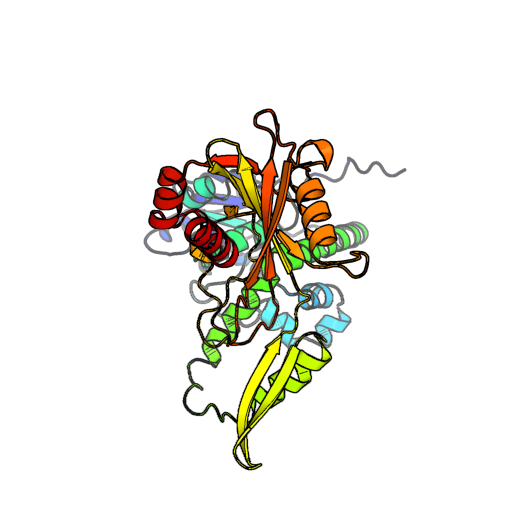7.589 -15.168 7.774 1.00 41.03 208 ASN A C 1
ATOM 1756 O O . ASN A 1 208 ? 27.622 -13.947 7.567 1.00 41.03 208 ASN A O 1
ATOM 1760 N N . ASN A 1 209 ? 26.884 -15.712 8.779 1.00 44.72 209 ASN A N 1
ATOM 1761 C CA . ASN A 1 209 ? 25.977 -15.015 9.714 1.00 44.72 209 ASN A CA 1
ATOM 1762 C C . ASN A 1 209 ? 26.582 -13.772 10.401 1.00 44.72 209 ASN A C 1
ATOM 1764 O O . ASN A 1 209 ? 25.854 -12.891 10.856 1.00 44.72 209 ASN A O 1
ATOM 1768 N N . ARG A 1 210 ? 27.914 -13.634 10.432 1.00 47.88 210 ARG A N 1
ATOM 1769 C CA . ARG A 1 210 ? 28.599 -12.484 11.046 1.00 47.88 210 ARG A CA 1
ATOM 1770 C C . ARG A 1 210 ? 28.530 -11.180 10.239 1.00 47.88 210 ARG A C 1
ATOM 1772 O O . ARG A 1 210 ? 28.693 -10.115 10.831 1.00 47.88 210 ARG A O 1
ATOM 1779 N N . SER A 1 211 ? 28.304 -11.218 8.920 1.00 49.88 211 SER A N 1
ATOM 1780 C CA . SER A 1 211 ? 28.396 -10.004 8.079 1.00 49.88 211 SER A CA 1
ATOM 1781 C C . SER A 1 211 ? 27.056 -9.309 7.811 1.00 49.88 211 SER A C 1
ATOM 1783 O O . SER A 1 211 ? 27.015 -8.082 7.695 1.00 49.88 211 SER A O 1
ATOM 1785 N N . PHE A 1 212 ? 25.960 -10.070 7.754 1.00 47.44 212 PHE A N 1
ATOM 1786 C CA . PHE A 1 212 ? 24.644 -9.561 7.365 1.00 47.44 212 PHE A CA 1
ATOM 1787 C C . PHE A 1 212 ? 24.035 -8.661 8.449 1.00 47.44 212 PHE A C 1
ATOM 1789 O O . PHE A 1 212 ? 23.717 -7.502 8.184 1.00 47.44 212 PHE A O 1
ATOM 1796 N N . LEU A 1 213 ? 23.994 -9.138 9.699 1.00 49.78 213 LEU A N 1
ATOM 1797 C CA . LEU A 1 213 ? 23.443 -8.375 10.825 1.00 49.78 213 LEU A CA 1
ATOM 1798 C C . LEU A 1 213 ? 24.302 -7.156 11.195 1.00 49.78 213 LEU A C 1
ATOM 1800 O O . LEU A 1 213 ? 23.752 -6.107 11.516 1.00 49.78 213 LEU A O 1
ATOM 1804 N N . LYS A 1 214 ? 25.638 -7.232 11.066 1.00 54.62 214 LYS A N 1
ATOM 1805 C CA . LYS A 1 214 ? 26.527 -6.069 11.272 1.00 54.62 214 LYS A CA 1
ATOM 1806 C C . LYS A 1 214 ? 26.285 -4.960 10.239 1.00 54.62 214 LYS A C 1
ATOM 1808 O O . LYS A 1 214 ? 26.279 -3.785 10.599 1.00 54.62 214 LYS A O 1
ATOM 1813 N N . LYS A 1 215 ? 26.069 -5.317 8.964 1.00 52.84 215 LYS A N 1
ATOM 1814 C CA . LYS A 1 215 ? 25.795 -4.343 7.890 1.00 52.84 215 LYS A CA 1
ATOM 1815 C C . LYS A 1 215 ? 24.388 -3.750 7.968 1.00 52.84 215 LYS A C 1
ATOM 1817 O O . LYS A 1 215 ? 24.237 -2.570 7.653 1.00 52.84 215 LYS A O 1
ATOM 1822 N N . ILE A 1 216 ? 23.388 -4.531 8.387 1.00 51.84 216 ILE A N 1
ATOM 1823 C CA . ILE A 1 216 ? 22.039 -4.014 8.652 1.00 51.84 216 ILE A CA 1
ATOM 1824 C C . ILE A 1 216 ? 22.070 -3.097 9.872 1.00 51.84 216 ILE A C 1
ATOM 1826 O O . ILE A 1 216 ? 21.655 -1.956 9.743 1.00 51.84 216 ILE A O 1
ATOM 1830 N N . GLY A 1 217 ? 22.648 -3.525 10.999 1.00 54.41 217 GLY A N 1
ATOM 1831 C CA . GLY A 1 217 ? 22.719 -2.720 12.222 1.00 54.41 217 GLY A CA 1
ATOM 1832 C C . GLY A 1 217 ? 23.267 -1.315 11.968 1.00 54.41 217 GLY A C 1
ATOM 1833 O O . GLY A 1 217 ? 22.568 -0.338 12.205 1.00 54.41 217 GLY A O 1
ATOM 1834 N N . ALA A 1 218 ? 24.452 -1.198 11.361 1.00 55.62 218 ALA A N 1
ATOM 1835 C CA . ALA A 1 218 ? 25.086 0.106 11.158 1.00 55.62 218 ALA A CA 1
ATOM 1836 C C . ALA A 1 218 ? 24.348 1.013 10.151 1.00 55.62 218 ALA A C 1
ATOM 1838 O O . ALA A 1 218 ? 24.196 2.208 10.393 1.00 55.62 218 ALA A O 1
ATOM 1839 N N . ASN A 1 219 ? 23.875 0.480 9.017 1.00 51.41 219 ASN A N 1
ATOM 1840 C CA . ASN A 1 219 ? 23.200 1.301 8.001 1.00 51.41 219 ASN A CA 1
ATOM 1841 C C . ASN A 1 219 ? 21.732 1.591 8.333 1.00 51.41 219 ASN A C 1
ATOM 1843 O O . ASN A 1 219 ? 21.217 2.629 7.918 1.00 51.41 219 ASN A O 1
ATOM 1847 N N . PHE A 1 220 ? 21.057 0.684 9.040 1.00 47.91 220 PHE A N 1
ATOM 1848 C CA . PHE A 1 220 ? 19.653 0.825 9.413 1.00 47.91 220 PHE A CA 1
ATOM 1849 C C . PHE A 1 220 ? 19.504 1.729 10.640 1.00 47.91 220 PHE A C 1
ATOM 1851 O O . PHE A 1 220 ? 18.688 2.640 10.583 1.00 47.91 220 PHE A O 1
ATOM 1858 N N . GLN A 1 221 ? 20.362 1.599 11.664 1.00 55.28 221 GLN A N 1
ATOM 1859 C CA . GLN A 1 221 ? 20.408 2.531 12.807 1.00 55.28 221 GLN A CA 1
ATOM 1860 C C . GLN A 1 221 ? 20.759 3.957 12.369 1.00 55.28 221 GLN A C 1
ATOM 1862 O O . GLN A 1 221 ? 20.135 4.922 12.803 1.00 55.28 221 GLN A O 1
ATOM 1867 N N . LYS A 1 222 ? 21.722 4.109 11.447 1.00 56.09 222 LYS A N 1
ATOM 1868 C CA . LYS A 1 222 ? 22.140 5.429 10.945 1.00 56.09 222 LYS A CA 1
ATOM 1869 C C . LYS A 1 222 ? 21.047 6.140 10.136 1.00 56.09 222 LYS A C 1
ATOM 1871 O O . LYS A 1 222 ? 21.084 7.360 10.017 1.00 56.09 222 LYS A O 1
ATOM 1876 N N . LYS A 1 223 ? 20.093 5.393 9.567 1.00 50.53 223 LYS A N 1
ATOM 1877 C CA . LYS A 1 223 ? 18.986 5.934 8.759 1.00 50.53 223 LYS A CA 1
ATOM 1878 C C . LYS A 1 223 ? 17.652 5.995 9.503 1.00 50.53 223 LYS A C 1
ATOM 1880 O O . LYS A 1 223 ? 16.828 6.826 9.148 1.00 50.53 223 LYS A O 1
ATOM 1885 N N . ASN A 1 224 ? 17.455 5.159 10.521 1.00 51.66 224 ASN A N 1
ATOM 1886 C CA . ASN A 1 224 ? 16.219 5.045 11.286 1.00 51.66 224 ASN A CA 1
ATOM 1887 C C . ASN A 1 224 ? 16.560 5.032 12.781 1.00 51.66 224 ASN A C 1
ATOM 1889 O O . ASN A 1 224 ? 16.912 3.988 13.329 1.00 51.66 224 ASN A O 1
ATOM 1893 N N . LYS A 1 225 ? 16.417 6.184 13.450 1.00 58.38 225 LYS A N 1
ATOM 1894 C CA . LYS A 1 225 ? 16.703 6.350 14.892 1.00 58.38 225 LYS A CA 1
ATOM 1895 C C . LYS A 1 225 ? 15.851 5.455 15.816 1.00 58.38 225 LYS A C 1
ATOM 1897 O O . LYS A 1 225 ? 16.112 5.398 17.009 1.00 58.38 225 LYS A O 1
ATOM 1902 N N . VAL A 1 226 ? 14.844 4.782 15.260 1.00 64.06 226 VAL A N 1
ATOM 1903 C CA . VAL A 1 226 ? 13.817 3.989 15.953 1.00 64.06 226 VAL A CA 1
ATOM 1904 C C . VAL A 1 226 ? 14.242 2.525 16.156 1.00 64.06 226 VAL A C 1
ATOM 1906 O O . VAL A 1 226 ? 13.677 1.825 16.989 1.00 64.06 226 VAL A O 1
ATOM 1909 N N . VAL A 1 227 ? 15.253 2.044 15.421 1.00 69.94 227 VAL A N 1
ATOM 1910 C CA . VAL A 1 227 ? 15.718 0.651 15.522 1.00 69.94 227 VAL A CA 1
ATOM 1911 C C . VAL A 1 227 ? 17.004 0.587 16.330 1.00 69.94 227 VAL A C 1
ATOM 1913 O O . VAL A 1 227 ? 17.992 1.207 15.952 1.00 69.94 227 VAL A O 1
ATOM 1916 N N . GLN A 1 228 ? 17.028 -0.204 17.396 1.00 73.31 228 GLN A N 1
ATOM 1917 C CA . GLN A 1 228 ? 18.221 -0.529 18.178 1.00 73.31 228 GLN A CA 1
ATOM 1918 C C . GLN A 1 228 ? 18.507 -2.031 18.076 1.00 73.31 228 GLN A C 1
ATOM 1920 O O . GLN A 1 228 ? 17.624 -2.823 17.776 1.00 73.31 228 GLN A O 1
ATOM 1925 N N . VAL A 1 229 ? 19.756 -2.452 18.277 1.00 77.06 229 VAL A N 1
ATOM 1926 C CA . VAL A 1 229 ? 20.094 -3.883 18.345 1.00 77.06 229 VAL A CA 1
ATOM 1927 C C . VAL A 1 229 ? 20.436 -4.193 19.790 1.00 77.06 229 VAL A C 1
ATOM 1929 O O . VAL A 1 229 ? 21.439 -3.698 20.295 1.00 77.06 229 VAL A O 1
ATOM 1932 N N . TYR A 1 230 ? 19.599 -4.994 20.440 1.00 80.12 230 TYR A N 1
ATOM 1933 C CA . TYR A 1 230 ? 19.822 -5.458 21.800 1.00 80.12 230 TYR A CA 1
ATOM 1934 C C . TYR A 1 230 ? 20.711 -6.701 21.796 1.00 80.12 230 TYR A C 1
ATOM 1936 O O . TYR A 1 230 ? 20.518 -7.609 20.985 1.00 80.12 230 TYR A O 1
ATOM 1944 N N . GLU A 1 231 ? 21.690 -6.742 22.697 1.00 85.00 231 GLU A N 1
ATOM 1945 C CA . GLU A 1 231 ? 22.558 -7.900 22.905 1.00 85.00 231 GLU A CA 1
ATOM 1946 C C . GLU A 1 231 ? 22.184 -8.570 24.228 1.00 85.00 231 GLU A C 1
ATOM 1948 O O . GLU A 1 231 ? 22.569 -8.104 25.301 1.00 85.00 231 GLU A O 1
ATOM 1953 N N . GLY A 1 232 ? 21.434 -9.669 24.149 1.00 83.25 232 GLY A N 1
ATOM 1954 C CA . GLY A 1 232 ? 21.101 -10.476 25.316 1.00 83.25 232 GLY A CA 1
ATOM 1955 C C . GLY A 1 232 ? 22.333 -11.243 25.786 1.00 83.25 232 GLY A C 1
ATOM 1956 O O . GLY A 1 232 ? 22.919 -12.007 25.012 1.00 83.25 232 GLY A O 1
ATOM 1957 N N . LYS A 1 233 ? 22.738 -11.039 27.044 1.00 89.31 233 LYS A N 1
ATOM 1958 C CA . LYS A 1 233 ? 23.893 -11.712 27.654 1.00 89.31 233 LYS A CA 1
ATOM 1959 C C . LYS A 1 233 ? 23.445 -12.695 28.733 1.00 89.31 233 LYS A C 1
ATOM 1961 O O . LYS A 1 233 ? 22.614 -12.350 29.563 1.00 89.31 233 LYS A O 1
ATOM 1966 N N . VAL A 1 234 ? 24.037 -13.887 28.745 1.00 85.38 234 VAL A N 1
ATOM 1967 C CA . VAL A 1 234 ? 23.880 -14.890 29.810 1.00 85.38 234 VAL A CA 1
ATOM 1968 C C . VAL A 1 234 ? 25.275 -15.179 30.356 1.00 85.38 234 VAL A C 1
ATOM 1970 O O . VAL A 1 234 ? 26.188 -15.477 29.589 1.00 85.38 234 VAL A O 1
ATOM 1973 N N . SER A 1 235 ? 25.471 -14.998 31.665 1.00 89.94 235 SER A N 1
ATOM 1974 C CA . SER A 1 235 ? 26.781 -15.145 32.329 1.00 89.94 235 SER A CA 1
ATOM 1975 C C . SER A 1 235 ? 27.900 -14.306 31.687 1.00 89.94 235 SER A C 1
ATOM 1977 O O . SER A 1 235 ? 29.024 -14.763 31.498 1.00 89.94 235 SER A O 1
ATOM 1979 N N . GLY A 1 236 ? 27.581 -13.074 31.280 1.00 87.00 236 GLY A N 1
ATOM 1980 C CA . GLY A 1 236 ? 28.529 -12.150 30.644 1.00 87.00 236 GLY A CA 1
ATOM 1981 C C . GLY A 1 236 ? 28.836 -12.438 29.167 1.00 87.00 236 GLY A C 1
ATOM 1982 O O . GLY A 1 236 ? 29.370 -11.561 28.485 1.00 87.00 236 GLY A O 1
ATOM 1983 N N . GLN A 1 237 ? 28.443 -13.600 28.634 1.00 79.44 237 GLN A N 1
ATOM 1984 C CA . GLN A 1 237 ? 28.602 -13.948 27.220 1.00 79.44 237 GLN A CA 1
ATOM 1985 C C . GLN A 1 237 ? 27.372 -13.537 26.408 1.00 79.44 237 GLN A C 1
ATOM 1987 O O . GLN A 1 237 ? 26.237 -13.682 26.859 1.00 79.44 237 GLN A O 1
ATOM 1992 N N . ILE A 1 238 ? 27.586 -13.016 25.195 1.00 83.25 238 ILE A N 1
ATOM 1993 C CA . ILE A 1 238 ? 26.489 -12.669 24.279 1.00 83.25 238 ILE A CA 1
ATOM 1994 C C . ILE A 1 238 ? 25.820 -13.965 23.818 1.00 83.25 238 ILE A C 1
ATOM 1996 O O . ILE A 1 238 ? 26.422 -14.736 23.075 1.00 83.25 238 ILE A O 1
ATOM 2000 N N . ASN A 1 239 ? 24.570 -14.161 24.231 1.00 86.31 239 ASN A N 1
ATOM 2001 C CA . ASN A 1 239 ? 23.761 -15.320 23.875 1.00 86.31 239 ASN A CA 1
ATOM 2002 C C . ASN A 1 239 ? 22.996 -15.079 22.563 1.00 86.31 239 ASN A C 1
ATOM 2004 O O . ASN A 1 239 ? 22.971 -15.933 21.682 1.00 86.31 239 ASN A O 1
ATOM 2008 N N . TYR A 1 240 ? 22.418 -13.885 22.386 1.00 81.06 240 TYR A N 1
ATOM 2009 C CA . TYR A 1 240 ? 21.722 -13.519 21.151 1.00 81.06 240 TYR A CA 1
ATOM 2010 C C . TYR A 1 240 ? 21.781 -12.015 20.867 1.00 81.06 240 TYR A C 1
ATOM 2012 O O . TYR A 1 240 ? 22.063 -11.198 21.744 1.00 81.06 240 TYR A O 1
ATOM 2020 N N . LYS A 1 241 ? 21.510 -11.646 19.610 1.00 82.50 241 LYS A N 1
ATOM 2021 C CA . LYS A 1 241 ? 21.322 -10.254 19.183 1.00 82.50 241 LYS A CA 1
ATOM 2022 C C . LYS A 1 241 ? 19.964 -10.115 18.523 1.00 82.50 241 LYS A C 1
ATOM 2024 O O . LYS A 1 241 ? 19.667 -10.867 17.597 1.00 82.50 241 LYS A O 1
ATOM 2029 N N . GLN A 1 242 ? 19.175 -9.148 18.966 1.00 81.88 242 GLN A N 1
ATOM 2030 C CA . GLN A 1 242 ? 17.805 -8.958 18.511 1.00 81.88 242 GLN A CA 1
ATOM 2031 C C . GLN A 1 242 ? 17.606 -7.506 18.073 1.00 81.88 242 GLN A C 1
ATOM 2033 O O . GLN A 1 242 ? 17.883 -6.594 18.854 1.00 81.88 242 GLN A O 1
ATOM 2038 N N . PRO A 1 243 ? 17.174 -7.252 16.827 1.00 79.12 243 PRO A N 1
ATOM 2039 C CA . PRO A 1 243 ? 16.739 -5.921 16.445 1.00 79.12 243 PRO A CA 1
ATOM 2040 C C . PRO A 1 243 ? 15.428 -5.609 17.173 1.00 79.12 243 PRO A C 1
ATOM 2042 O O . PRO A 1 243 ? 14.471 -6.374 17.083 1.00 79.12 243 PRO A O 1
ATOM 2045 N N . LEU A 1 244 ? 15.410 -4.490 17.883 1.00 80.25 244 LEU A N 1
ATOM 2046 C CA . LEU A 1 244 ? 14.244 -3.939 18.551 1.00 80.25 244 LEU A CA 1
ATOM 2047 C C . LEU A 1 244 ? 13.876 -2.622 17.878 1.00 80.25 244 LEU A C 1
ATOM 2049 O O . LEU A 1 244 ? 14.728 -1.761 17.656 1.00 80.25 244 LEU A O 1
ATOM 2053 N N . ILE A 1 245 ? 12.609 -2.480 17.539 1.00 80.00 245 ILE A N 1
ATOM 2054 C CA . ILE A 1 245 ? 11.980 -1.249 17.097 1.00 80.00 245 ILE A CA 1
ATOM 2055 C C . ILE A 1 245 ? 11.234 -0.705 18.304 1.00 80.00 245 ILE A C 1
ATOM 2057 O O . ILE A 1 245 ? 10.469 -1.426 18.940 1.00 80.00 245 ILE A O 1
ATOM 2061 N N . PHE A 1 246 ? 11.520 0.545 18.641 1.00 79.50 246 PHE A N 1
ATOM 2062 C CA . PHE A 1 246 ? 10.849 1.249 19.722 1.00 79.50 246 PHE A CA 1
ATOM 2063 C C . PHE A 1 246 ? 9.870 2.240 19.120 1.00 79.50 246 PHE A C 1
ATOM 2065 O O . PHE A 1 246 ? 10.256 3.339 18.730 1.00 79.50 246 PHE A O 1
ATOM 2072 N N . SER A 1 247 ? 8.615 1.833 19.018 1.00 82.62 247 SER A N 1
ATOM 2073 C CA . SER A 1 247 ? 7.520 2.741 18.695 1.00 82.62 247 SER A CA 1
ATOM 2074 C C . SER A 1 247 ? 7.043 3.455 19.964 1.00 82.62 247 SER A C 1
ATOM 2076 O O . SER A 1 247 ? 7.281 2.982 21.077 1.00 82.62 247 SER A O 1
ATOM 2078 N N . ASN A 1 248 ? 6.382 4.605 19.811 1.00 87.19 248 ASN A N 1
ATOM 2079 C CA . ASN A 1 248 ? 5.653 5.198 20.931 1.00 87.19 248 ASN A CA 1
ATOM 2080 C C . ASN A 1 248 ? 4.599 4.204 21.436 1.00 87.19 248 ASN A C 1
ATOM 2082 O O . ASN A 1 248 ? 4.099 3.372 20.672 1.00 87.19 248 ASN A O 1
ATOM 2086 N N . ASP A 1 249 ? 4.246 4.322 22.715 1.00 93.19 249 ASP A N 1
ATOM 2087 C CA . ASP A 1 249 ? 3.075 3.632 23.235 1.00 93.19 249 ASP A CA 1
ATOM 2088 C C . ASP A 1 249 ? 1.829 4.021 22.426 1.00 93.19 249 ASP A C 1
ATOM 2090 O O . ASP A 1 249 ? 1.755 5.073 21.789 1.00 93.19 249 ASP A O 1
ATOM 2094 N N . SER A 1 250 ? 0.851 3.131 22.432 1.00 96.38 250 SER A N 1
ATOM 2095 C CA . SER A 1 250 ? -0.406 3.271 21.708 1.00 96.38 250 SER A CA 1
ATOM 2096 C C . SER A 1 250 ? -1.580 3.100 22.656 1.00 96.38 250 SER A C 1
ATOM 2098 O O . SER A 1 250 ? -1.437 2.679 23.810 1.00 96.38 250 SER A O 1
ATOM 2100 N N . VAL A 1 251 ? -2.760 3.409 22.156 1.00 98.12 251 VAL A N 1
ATOM 2101 C CA . VAL A 1 251 ? -4.016 3.298 22.883 1.00 98.12 251 VAL A CA 1
ATOM 2102 C C . VAL A 1 251 ? -5.067 2.646 22.001 1.00 98.12 251 VAL A C 1
ATOM 2104 O O . VAL A 1 251 ? -5.021 2.772 20.781 1.00 98.12 251 VAL A O 1
ATOM 2107 N N . VAL A 1 252 ? -6.004 1.925 22.608 1.00 98.31 252 VAL A N 1
ATOM 2108 C CA . VAL A 1 252 ? -7.176 1.366 21.925 1.00 98.31 252 VAL A CA 1
ATOM 2109 C C . VAL A 1 252 ? -8.415 1.566 22.789 1.00 98.31 252 VAL A C 1
ATOM 2111 O O . VAL A 1 252 ? -8.379 1.329 23.999 1.00 98.31 252 VAL A O 1
ATOM 2114 N N . GLY A 1 253 ? -9.502 2.008 22.165 1.00 98.44 253 GLY A N 1
ATOM 2115 C CA . GLY A 1 253 ? -10.776 2.302 22.808 1.00 98.44 253 GLY A CA 1
ATOM 2116 C C . GLY A 1 253 ? -11.875 1.406 22.256 1.00 98.44 253 GLY A C 1
ATOM 2117 O O . GLY A 1 253 ? -12.212 1.481 21.076 1.00 98.44 253 GLY A O 1
ATOM 2118 N N . LEU A 1 254 ? -12.448 0.561 23.110 1.00 98.50 254 LEU A N 1
ATOM 2119 C CA . LEU A 1 254 ? -13.686 -0.149 22.812 1.00 98.50 254 LEU A CA 1
ATOM 2120 C C . LEU A 1 254 ? -14.875 0.712 23.198 1.00 98.50 254 LEU A C 1
ATOM 2122 O O . LEU A 1 254 ? -14.921 1.246 24.301 1.00 98.50 254 LEU A O 1
ATOM 2126 N N . ILE A 1 255 ? -15.854 0.799 22.311 1.00 98.62 255 ILE A N 1
ATOM 2127 C CA . ILE A 1 255 ? -17.064 1.584 22.530 1.00 98.62 255 ILE A CA 1
ATOM 2128 C C . ILE A 1 255 ? -18.210 0.616 22.723 1.00 98.62 255 ILE A C 1
ATOM 2130 O O . ILE A 1 255 ? -18.387 -0.287 21.908 1.00 98.62 255 ILE A O 1
ATOM 2134 N N . VAL A 1 256 ? -18.974 0.796 23.791 1.00 98.50 256 VAL A N 1
ATOM 2135 C CA . VAL A 1 256 ? -20.015 -0.144 24.197 1.00 98.50 256 VAL A CA 1
ATOM 2136 C C . VAL A 1 256 ? -21.299 0.621 24.505 1.00 98.50 256 VAL A C 1
ATOM 2138 O O . VAL A 1 256 ? -21.265 1.618 25.222 1.00 98.50 256 VAL A O 1
ATOM 2141 N N . ASN A 1 257 ? -22.430 0.179 23.957 1.00 98.06 257 ASN A N 1
ATOM 2142 C CA . ASN A 1 257 ? -23.748 0.756 24.261 1.00 98.06 257 ASN A CA 1
ATOM 2143 C C . ASN A 1 257 ? -24.421 0.042 25.457 1.00 98.06 257 ASN A C 1
ATOM 2145 O O . ASN A 1 257 ? -23.858 -0.891 26.034 1.00 98.06 257 ASN A O 1
ATOM 2149 N N . SER A 1 258 ? -25.648 0.427 25.828 1.00 97.50 258 SER A N 1
ATOM 2150 C CA . SER A 1 258 ? -26.363 -0.211 26.950 1.00 97.50 258 SER A CA 1
ATOM 2151 C C . SER A 1 258 ? -26.682 -1.696 26.721 1.00 97.50 258 SER A C 1
ATOM 2153 O O . SER A 1 258 ? -26.826 -2.458 27.677 1.00 97.50 258 SER A O 1
ATOM 2155 N N . LYS A 1 259 ? -26.740 -2.130 25.456 1.00 97.94 259 LYS A N 1
ATOM 2156 C CA . LYS A 1 259 ? -26.984 -3.520 25.038 1.00 97.94 259 LYS A CA 1
ATOM 2157 C C . LYS A 1 259 ? -25.727 -4.388 25.045 1.00 97.94 259 LYS A C 1
ATOM 2159 O O . LYS A 1 259 ? -25.809 -5.567 24.711 1.00 97.94 259 LYS A O 1
ATOM 2164 N N . LYS A 1 260 ? -24.579 -3.821 25.430 1.00 97.38 260 LYS A N 1
ATOM 2165 C CA . LYS A 1 260 ? -23.256 -4.450 25.335 1.00 97.38 260 LYS A CA 1
ATOM 2166 C C . LYS A 1 260 ? -22.812 -4.751 23.894 1.00 97.38 260 LYS A C 1
ATOM 2168 O O . LYS A 1 260 ? -21.921 -5.575 23.685 1.00 97.38 260 LYS A O 1
ATOM 2173 N N . ASP A 1 261 ? -23.395 -4.080 22.898 1.00 98.25 261 ASP A N 1
ATOM 2174 C CA . ASP A 1 261 ? -22.891 -4.136 21.525 1.00 98.25 261 ASP A CA 1
ATOM 2175 C C . ASP A 1 261 ? -21.586 -3.337 21.429 1.00 98.25 261 ASP A C 1
ATOM 2177 O O . ASP A 1 261 ? -21.458 -2.262 22.020 1.00 98.25 261 ASP A O 1
ATOM 2181 N N . ILE A 1 262 ? -20.631 -3.831 20.642 1.00 98.62 262 ILE A N 1
ATOM 2182 C CA . ILE A 1 262 ? -19.298 -3.241 20.488 1.00 98.62 262 ILE A CA 1
ATOM 2183 C C . ILE A 1 262 ? -19.237 -2.427 19.192 1.00 98.62 262 ILE A C 1
ATOM 2185 O O . ILE A 1 262 ? -19.445 -2.953 18.096 1.00 98.62 262 ILE A O 1
ATOM 2189 N N . GLY A 1 263 ? -18.935 -1.138 19.311 1.00 98.44 263 GLY A N 1
ATOM 2190 C CA . GLY A 1 263 ? -18.713 -0.219 18.200 1.00 98.44 263 GLY A CA 1
ATOM 2191 C C . GLY A 1 263 ? -17.341 -0.419 17.561 1.00 98.44 263 GLY A C 1
ATOM 2192 O O . GLY A 1 263 ? -16.324 -0.275 18.236 1.00 98.44 263 GLY A O 1
ATOM 2193 N N . LEU A 1 264 ? -17.311 -0.731 16.263 1.00 98.44 264 LEU A N 1
ATOM 2194 C CA . LEU A 1 264 ? -16.084 -0.895 15.475 1.00 98.44 264 LEU A CA 1
ATOM 2195 C C . LEU A 1 264 ? -16.129 -0.058 14.192 1.00 98.44 264 LEU A C 1
ATOM 2197 O O . LEU A 1 264 ? -17.187 0.120 13.574 1.00 98.44 264 LEU A O 1
ATOM 2201 N N . ILE A 1 265 ? -14.954 0.394 13.757 1.00 97.56 265 ILE A N 1
ATOM 2202 C CA . ILE A 1 265 ? -14.743 1.108 12.498 1.00 97.56 265 ILE A CA 1
ATOM 2203 C C . ILE A 1 265 ? -14.317 0.154 11.381 1.00 97.56 265 ILE A C 1
ATOM 2205 O O . ILE A 1 265 ? -13.653 -0.853 11.608 1.00 97.56 265 ILE A O 1
ATOM 2209 N N . THR A 1 266 ? -14.689 0.477 10.143 1.00 95.50 266 THR A N 1
ATOM 2210 C CA . THR A 1 266 ? -14.125 -0.125 8.928 1.00 95.50 266 THR A CA 1
ATOM 2211 C C . THR A 1 266 ? -13.172 0.872 8.292 1.00 95.50 266 THR A C 1
ATOM 2213 O O . THR A 1 266 ? -13.606 1.846 7.671 1.00 95.50 266 THR A O 1
ATOM 2216 N N . ILE A 1 267 ? -11.877 0.620 8.439 1.00 92.75 267 ILE A N 1
ATOM 2217 C CA . ILE A 1 267 ? -10.812 1.538 8.047 1.00 92.75 267 ILE A CA 1
ATOM 2218 C C . ILE A 1 267 ? -9.968 0.961 6.916 1.00 92.75 267 ILE A C 1
ATOM 2220 O O . ILE A 1 267 ? -9.622 -0.222 6.904 1.00 92.75 267 ILE A O 1
ATOM 2224 N N . TRP A 1 268 ? -9.632 1.805 5.945 1.00 88.50 268 TRP A N 1
ATOM 2225 C CA . TRP A 1 268 ? -8.659 1.479 4.912 1.00 88.50 268 TRP A CA 1
ATOM 2226 C C . TRP A 1 268 ? -7.255 1.521 5.511 1.00 88.50 268 TRP A C 1
ATOM 2228 O O . TRP A 1 268 ? -6.775 2.575 5.930 1.00 88.50 268 TRP A O 1
ATOM 2238 N N . ARG A 1 269 ? -6.562 0.384 5.534 1.00 80.06 269 ARG A N 1
ATOM 2239 C CA . ARG A 1 269 ? -5.166 0.333 5.974 1.00 80.06 269 ARG A CA 1
ATOM 2240 C C . ARG A 1 269 ? -4.283 0.188 4.747 1.00 80.06 269 ARG A C 1
ATOM 2242 O O . ARG A 1 269 ? -4.245 -0.864 4.108 1.00 80.06 269 ARG A O 1
ATOM 2249 N N . HIS A 1 270 ? -3.504 1.226 4.439 1.00 67.25 270 HIS A N 1
ATOM 2250 C CA . HIS A 1 270 ? -2.352 1.012 3.576 1.00 67.25 270 HIS A CA 1
ATOM 2251 C C . HIS A 1 270 ? -1.363 0.152 4.355 1.00 67.25 270 HIS A C 1
ATOM 2253 O O . HIS A 1 270 ? -0.687 0.646 5.251 1.00 67.25 270 HIS A O 1
ATOM 2259 N N . SER A 1 271 ? -1.256 -1.131 4.026 1.00 56.59 271 SER A N 1
ATOM 2260 C CA . SER A 1 271 ? -0.042 -1.873 4.340 1.00 56.59 271 SER A CA 1
ATOM 2261 C C . SER A 1 271 ? 0.903 -1.679 3.150 1.00 56.59 271 SER A C 1
ATOM 2263 O O . SER A 1 271 ? 0.764 -2.379 2.145 1.00 56.59 271 SER A O 1
ATOM 2265 N N . PRO A 1 272 ? 1.851 -0.717 3.181 1.00 41.34 272 PRO A N 1
ATOM 2266 C CA . PRO A 1 272 ? 2.755 -0.454 2.056 1.00 41.34 272 PRO A CA 1
ATOM 2267 C C . PRO A 1 272 ? 3.734 -1.604 1.765 1.00 41.34 272 PRO A C 1
ATOM 2269 O O . PRO A 1 272 ? 4.644 -1.466 0.946 1.00 41.34 272 PRO A O 1
ATOM 2272 N N . LEU A 1 273 ? 3.592 -2.751 2.423 1.00 44.72 273 LEU A N 1
ATOM 2273 C CA . LEU A 1 273 ? 4.598 -3.789 2.444 1.00 44.72 273 LEU A CA 1
ATOM 2274 C C . LEU A 1 273 ? 4.054 -5.088 1.846 1.00 44.72 273 LEU A C 1
ATOM 2276 O O . LEU A 1 273 ? 3.698 -6.025 2.548 1.00 44.72 273 LEU A O 1
ATOM 2280 N N . LYS A 1 274 ? 4.144 -5.203 0.515 1.00 45.09 274 LYS A N 1
ATOM 2281 C CA . LYS A 1 274 ? 4.446 -6.510 -0.088 1.00 45.09 274 LYS A CA 1
ATOM 2282 C C . LYS A 1 274 ? 5.847 -6.908 0.382 1.00 45.09 274 LYS A C 1
ATOM 2284 O O . LYS A 1 274 ? 6.839 -6.587 -0.280 1.00 45.09 274 LYS A O 1
ATOM 2289 N N . VAL A 1 275 ? 5.945 -7.522 1.559 1.00 44.38 275 VAL A N 1
ATOM 2290 C CA . VAL A 1 275 ? 7.214 -8.052 2.061 1.00 44.38 275 VAL A CA 1
ATOM 2291 C C . VAL A 1 275 ? 7.554 -9.277 1.228 1.00 44.38 275 VAL A C 1
ATOM 2293 O O . VAL A 1 275 ? 6.788 -10.232 1.136 1.00 44.38 275 VAL A O 1
ATOM 2296 N N . ASP A 1 276 ? 8.692 -9.213 0.544 1.00 44.91 276 ASP A N 1
ATOM 2297 C CA . ASP A 1 276 ? 9.213 -10.331 -0.232 1.00 44.91 276 ASP A CA 1
ATOM 2298 C C . ASP A 1 276 ? 9.519 -11.484 0.738 1.00 44.91 276 ASP A C 1
ATOM 2300 O O . ASP A 1 276 ? 10.385 -11.351 1.603 1.00 44.91 276 ASP A O 1
ATOM 2304 N N . ARG A 1 277 ? 8.778 -12.596 0.619 1.00 44.88 277 ARG A N 1
ATOM 2305 C CA . ARG A 1 277 ? 8.744 -13.746 1.551 1.00 44.88 277 ARG A CA 1
ATOM 2306 C C . ARG A 1 277 ? 10.091 -14.471 1.741 1.00 44.88 277 ARG A C 1
ATOM 2308 O O . ARG A 1 277 ? 10.149 -15.490 2.418 1.00 44.88 277 ARG A O 1
ATOM 2315 N N . ARG A 1 278 ? 11.177 -14.021 1.109 1.00 45.28 278 ARG A N 1
ATOM 2316 C CA . ARG A 1 278 ? 12.446 -14.756 1.031 1.00 45.28 278 ARG A CA 1
ATOM 2317 C C . ARG A 1 278 ? 13.594 -13.870 1.507 1.00 45.28 278 ARG A C 1
ATOM 2319 O O . ARG A 1 278 ? 14.251 -13.233 0.688 1.00 45.28 278 ARG A O 1
ATOM 2326 N N . ASN A 1 279 ? 13.836 -13.874 2.823 1.00 41.94 279 ASN A N 1
ATOM 2327 C CA . ASN A 1 279 ? 14.992 -13.290 3.540 1.00 41.94 279 ASN A CA 1
ATOM 2328 C C . ASN A 1 279 ? 14.793 -11.938 4.252 1.00 41.94 279 ASN A C 1
ATOM 2330 O O . ASN A 1 279 ? 15.786 -11.2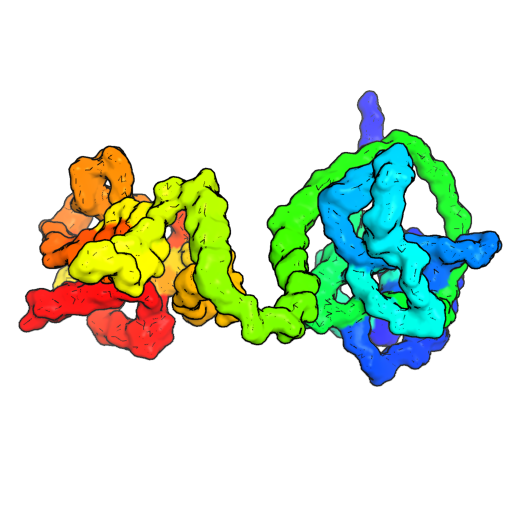95 4.597 1.00 41.94 279 ASN A O 1
ATOM 2334 N N . VAL A 1 280 ? 13.560 -11.498 4.517 1.00 44.28 280 VAL A N 1
ATOM 2335 C CA . VAL A 1 280 ? 13.332 -10.356 5.418 1.00 44.28 280 VAL A CA 1
ATOM 2336 C C . VAL A 1 280 ? 12.934 -10.897 6.785 1.00 44.28 280 VAL A C 1
ATOM 2338 O O . VAL A 1 280 ? 11.877 -11.497 6.934 1.00 44.28 280 VAL A O 1
ATOM 2341 N N . PHE A 1 281 ? 13.824 -10.724 7.760 1.00 43.44 281 PHE A N 1
ATOM 2342 C CA . PHE A 1 281 ? 13.479 -10.798 9.173 1.00 43.44 281 PHE A CA 1
ATOM 2343 C C . PHE A 1 281 ? 13.172 -9.367 9.644 1.00 43.44 281 PHE A C 1
ATOM 2345 O O . PHE A 1 281 ? 13.998 -8.481 9.390 1.00 43.44 281 PHE A O 1
ATOM 2352 N N . PRO A 1 282 ? 12.031 -9.124 10.305 1.00 49.44 282 PRO A N 1
ATOM 2353 C CA . PRO A 1 282 ? 10.977 -10.089 10.628 1.00 49.44 282 PRO A CA 1
ATOM 2354 C C . PRO A 1 282 ? 10.171 -10.506 9.385 1.00 49.44 282 PRO A C 1
ATOM 2356 O O . PRO A 1 282 ? 9.961 -9.708 8.468 1.00 49.44 282 PRO A O 1
ATOM 2359 N N . VAL A 1 283 ? 9.711 -11.762 9.374 1.00 51.09 283 VAL A N 1
ATOM 2360 C CA . VAL A 1 283 ? 8.647 -12.202 8.463 1.00 51.09 283 VAL A CA 1
ATOM 2361 C C . VAL A 1 283 ? 7.407 -11.445 8.914 1.00 51.09 283 VAL A C 1
ATOM 2363 O O . VAL A 1 283 ? 6.805 -11.792 9.926 1.00 51.09 283 VAL A O 1
ATOM 2366 N N . PHE A 1 284 ? 7.078 -10.347 8.237 1.00 50.25 284 PHE A N 1
ATOM 2367 C CA . PHE A 1 284 ? 5.805 -9.687 8.488 1.00 50.25 284 PHE A CA 1
ATOM 2368 C C . PHE A 1 284 ? 4.697 -10.708 8.200 1.00 50.25 284 PHE A C 1
ATOM 2370 O O . PHE A 1 284 ? 4.806 -11.416 7.189 1.00 50.25 284 PHE A O 1
ATOM 2377 N N . PRO A 1 285 ? 3.674 -10.824 9.069 1.00 51.84 285 PRO A N 1
ATOM 2378 C CA . PRO A 1 285 ? 2.520 -11.656 8.765 1.00 51.84 285 PRO A CA 1
ATOM 2379 C C . PRO A 1 285 ? 1.993 -11.233 7.398 1.00 51.84 285 PRO A C 1
ATOM 2381 O O . PRO A 1 285 ? 2.017 -10.045 7.067 1.00 51.84 285 PRO A O 1
ATOM 2384 N N . ASP A 1 286 ? 1.617 -12.210 6.578 1.00 50.19 286 ASP A N 1
ATOM 2385 C CA . ASP A 1 286 ? 1.147 -11.933 5.234 1.00 50.19 286 ASP A CA 1
ATOM 2386 C C . ASP A 1 286 ? -0.110 -11.067 5.308 1.00 50.19 286 ASP A C 1
ATOM 2388 O O . ASP A 1 286 ? -1.202 -11.544 5.600 1.00 50.19 286 ASP A O 1
ATOM 2392 N N . THR A 1 287 ? 0.057 -9.764 5.090 1.00 53.47 287 THR A N 1
ATOM 2393 C CA . THR A 1 287 ? -1.051 -8.819 5.159 1.00 53.47 287 THR A CA 1
ATOM 2394 C C . THR A 1 287 ? -1.888 -8.821 3.887 1.00 53.47 287 THR A C 1
ATOM 2396 O O . THR A 1 287 ? -2.854 -8.067 3.805 1.00 53.47 287 THR A O 1
ATOM 2399 N N . ILE A 1 288 ? -1.555 -9.670 2.900 1.00 52.81 288 ILE A N 1
ATOM 2400 C CA . ILE A 1 288 ? -2.352 -9.854 1.680 1.00 52.81 288 ILE A CA 1
ATOM 2401 C C . ILE A 1 288 ? -3.792 -10.245 2.034 1.00 52.81 288 ILE A C 1
ATOM 2403 O O . ILE A 1 288 ? -4.718 -9.774 1.372 1.00 52.81 288 ILE A O 1
ATOM 2407 N N . ASP A 1 289 ? -3.976 -11.020 3.104 1.00 50.88 289 ASP A N 1
ATOM 2408 C CA . ASP A 1 289 ? -5.292 -11.466 3.565 1.00 50.88 289 ASP A CA 1
ATOM 2409 C C . ASP A 1 289 ? -6.026 -10.425 4.427 1.00 50.88 289 ASP A C 1
ATOM 2411 O O . ASP A 1 289 ? -7.239 -10.534 4.588 1.00 50.88 289 ASP A O 1
ATOM 2415 N N . LEU A 1 290 ? -5.354 -9.365 4.913 1.00 55.12 290 LEU A N 1
ATOM 2416 C CA . LEU A 1 290 ? -6.026 -8.268 5.641 1.00 55.12 290 LEU A CA 1
ATOM 2417 C C . LEU A 1 290 ? -6.983 -7.473 4.738 1.00 55.12 290 LEU A C 1
ATOM 2419 O O . LEU A 1 290 ? -7.695 -6.590 5.212 1.00 55.12 290 LEU A O 1
ATOM 2423 N N . GLY A 1 291 ? -6.997 -7.764 3.433 1.00 59.09 291 GLY A N 1
ATOM 2424 C CA . GLY A 1 291 ? -7.716 -6.968 2.462 1.00 59.09 291 GLY A CA 1
ATOM 2425 C C . GLY A 1 291 ? -7.236 -5.518 2.483 1.00 59.09 291 GLY A C 1
ATOM 2426 O O . GLY A 1 291 ? -6.226 -5.148 3.076 1.00 59.09 291 GLY A O 1
ATOM 2427 N N . ILE A 1 292 ? -7.965 -4.670 1.773 1.00 70.38 292 ILE A N 1
ATOM 2428 C CA . ILE A 1 292 ? -7.704 -3.231 1.766 1.00 70.38 292 ILE A CA 1
ATOM 2429 C C . ILE A 1 292 ? -8.359 -2.548 2.989 1.00 70.38 292 ILE A C 1
ATOM 2431 O O . ILE A 1 292 ? -7.914 -1.487 3.429 1.00 70.38 292 ILE A O 1
ATOM 2435 N N . TYR A 1 293 ? -9.398 -3.174 3.547 1.00 85.06 293 TYR A N 1
ATOM 2436 C CA . TYR A 1 293 ? -10.214 -2.660 4.642 1.00 85.06 293 TYR A CA 1
ATOM 2437 C C . TYR A 1 293 ? -10.189 -3.624 5.824 1.00 85.06 293 TYR A C 1
ATOM 2439 O O . TYR A 1 293 ? -10.416 -4.818 5.645 1.00 85.06 293 TYR A O 1
ATOM 2447 N N . SER A 1 294 ? -9.976 -3.080 7.018 1.00 87.81 294 SER A N 1
ATOM 2448 C CA . SER A 1 294 ? -9.925 -3.808 8.284 1.00 87.81 294 SER A CA 1
ATOM 2449 C C . SER A 1 294 ? -11.061 -3.341 9.194 1.00 87.81 294 SER A C 1
ATOM 2451 O O . SER A 1 294 ? -11.370 -2.146 9.224 1.00 87.81 294 SER A O 1
ATOM 2453 N N . ILE A 1 295 ? -11.695 -4.271 9.917 1.00 95.06 295 ILE A N 1
ATOM 2454 C CA . ILE A 1 295 ? -12.645 -3.943 10.987 1.00 95.06 295 ILE A CA 1
ATOM 2455 C C . ILE A 1 295 ? -11.869 -3.889 12.303 1.00 95.06 295 ILE A C 1
ATOM 2457 O O . ILE A 1 295 ? -11.312 -4.900 12.738 1.00 95.06 295 ILE A O 1
ATOM 2461 N N . GLU A 1 296 ? -11.813 -2.711 12.918 1.00 96.19 296 GLU A N 1
ATOM 2462 C CA . GLU A 1 296 ? -10.953 -2.423 14.069 1.00 96.19 296 GLU A CA 1
ATOM 2463 C C . GLU A 1 296 ? -11.690 -1.604 15.131 1.00 96.19 296 GLU A C 1
ATOM 2465 O O . GLU A 1 296 ? -12.690 -0.943 14.859 1.00 96.19 296 GLU A O 1
ATOM 2470 N N . ALA A 1 297 ? -11.178 -1.658 16.356 1.00 98.00 297 ALA A N 1
ATOM 2471 C CA . ALA A 1 297 ? -11.494 -0.671 17.381 1.00 98.00 297 ALA A CA 1
ATOM 2472 C C . ALA A 1 297 ? -10.716 0.623 17.110 1.00 98.00 297 ALA A C 1
ATOM 2474 O O . ALA A 1 297 ? -9.631 0.567 16.521 1.00 98.00 297 ALA A O 1
ATOM 2475 N N . CYS A 1 298 ? -11.249 1.747 17.585 1.00 97.75 298 CYS A N 1
ATOM 2476 C CA . CYS A 1 298 ? -10.579 3.038 17.493 1.00 97.75 298 CYS A CA 1
ATOM 2477 C C . CYS A 1 298 ? -9.240 3.008 18.229 1.00 97.75 298 CYS A C 1
ATOM 2479 O O . CYS A 1 298 ? -9.156 2.452 19.335 1.00 97.75 298 CYS A O 1
ATOM 2481 N N . ARG A 1 299 ? -8.177 3.538 17.618 1.00 96.81 299 ARG A N 1
ATOM 2482 C CA . ARG A 1 299 ? -6.826 3.432 18.184 1.00 96.81 299 ARG A CA 1
ATOM 2483 C C . ARG A 1 299 ? -5.863 4.437 17.583 1.00 96.81 299 ARG A C 1
ATOM 2485 O O . ARG A 1 299 ? -5.871 4.664 16.385 1.00 96.81 299 ARG A O 1
ATOM 2492 N N . GLY A 1 300 ? -4.873 4.821 18.376 1.00 95.56 300 GLY A N 1
ATOM 2493 C CA . GLY A 1 300 ? -3.780 5.635 17.870 1.00 95.56 300 GLY A CA 1
ATOM 2494 C C . GLY A 1 300 ? -2.538 5.616 18.735 1.00 95.56 300 GLY A C 1
ATOM 2495 O O . GLY A 1 300 ? -2.376 4.775 19.627 1.00 95.56 300 GLY A O 1
ATOM 2496 N N . GLY A 1 301 ? -1.610 6.500 18.388 1.00 94.69 301 GLY A N 1
ATOM 2497 C CA . GLY A 1 301 ? -0.346 6.666 19.094 1.00 94.69 301 GLY A CA 1
ATOM 2498 C C . GLY A 1 301 ? -0.479 7.673 20.228 1.00 94.69 301 GLY A C 1
ATOM 2499 O O . GLY A 1 301 ? -1.199 8.659 20.105 1.00 94.69 301 GLY A O 1
ATOM 2500 N N . VAL A 1 302 ? 0.268 7.457 21.308 1.00 94.56 302 VAL A N 1
ATOM 2501 C CA . VAL A 1 302 ? 0.446 8.477 22.343 1.00 94.56 302 VAL A CA 1
ATOM 2502 C C . VAL A 1 302 ? 1.406 9.537 21.810 1.00 94.56 302 VAL A C 1
ATOM 2504 O O . VAL A 1 302 ? 2.570 9.254 21.488 1.00 94.56 302 VAL A O 1
ATOM 2507 N N . GLU A 1 303 ? 0.908 10.762 21.688 1.00 93.38 303 GLU A N 1
ATOM 2508 C CA . GLU A 1 303 ? 1.674 11.920 21.257 1.00 93.38 303 GLU A CA 1
ATOM 2509 C C . GLU A 1 303 ? 2.304 12.649 22.442 1.00 93.38 303 GLU A C 1
ATOM 2511 O O . GLU A 1 303 ? 1.917 12.492 23.595 1.00 93.38 303 GLU A O 1
ATOM 2516 N N . LYS A 1 304 ? 3.304 13.492 22.164 1.00 91.38 304 LYS A N 1
ATOM 2517 C CA . LYS A 1 304 ? 3.968 14.289 23.211 1.00 91.38 304 LYS A CA 1
ATOM 2518 C C . LYS A 1 304 ? 3.059 15.353 23.829 1.00 91.38 304 LYS A C 1
ATOM 2520 O O . LYS A 1 304 ? 3.379 15.855 24.900 1.00 91.38 304 LYS A O 1
ATOM 2525 N N . SER A 1 305 ? 2.017 15.754 23.106 1.00 93.00 305 SER A N 1
ATOM 2526 C CA . SER A 1 305 ? 1.002 16.714 23.541 1.00 93.00 305 SER A CA 1
ATOM 2527 C C . SER A 1 305 ? -0.077 16.086 24.417 1.00 93.00 305 SER A C 1
ATOM 2529 O O . SER A 1 305 ? -0.777 16.828 25.099 1.00 93.00 305 SER A O 1
ATOM 2531 N N . ASP A 1 306 ? -0.210 14.758 24.410 1.00 94.19 306 ASP A N 1
ATOM 2532 C CA . ASP A 1 306 ? -1.178 14.060 25.249 1.00 94.19 306 ASP A CA 1
ATOM 2533 C C . ASP A 1 306 ? -0.672 14.077 26.706 1.00 94.19 306 ASP A C 1
ATOM 2535 O O . ASP A 1 306 ? 0.491 13.748 26.965 1.00 94.19 306 ASP A O 1
ATOM 2539 N N . LEU A 1 307 ? -1.516 14.473 27.671 1.00 94.75 307 LEU A N 1
ATOM 2540 C CA . LEU A 1 307 ? -1.108 14.500 29.086 1.00 94.75 307 LEU A CA 1
ATOM 2541 C C . LEU A 1 307 ? -0.931 13.079 29.631 1.00 94.75 307 LEU A C 1
ATOM 2543 O O . LEU A 1 307 ? -0.030 12.821 30.432 1.00 94.75 307 LEU A O 1
ATOM 2547 N N . ASP A 1 308 ? -1.782 12.156 29.182 1.00 96.56 308 ASP A N 1
ATOM 2548 C CA . ASP A 1 308 ? -1.695 10.735 29.477 1.00 96.56 308 ASP A CA 1
ATOM 2549 C C . ASP A 1 308 ? -2.327 9.866 28.366 1.00 96.56 308 ASP A C 1
ATOM 2551 O O . ASP A 1 308 ? -2.806 10.338 27.333 1.00 96.56 308 ASP A O 1
ATOM 2555 N N . SER A 1 309 ? -2.331 8.547 28.575 1.00 96.81 309 SER A N 1
ATOM 2556 C CA . SER A 1 309 ? -2.934 7.594 27.635 1.00 96.81 309 SER A CA 1
ATOM 2557 C C . SER A 1 309 ? -4.458 7.709 27.509 1.00 96.81 309 SER A C 1
ATOM 2559 O O . SER A 1 309 ? -5.012 7.266 26.509 1.00 96.81 309 SER A O 1
ATOM 2561 N N . LYS A 1 310 ? -5.155 8.239 28.521 1.00 98.06 310 LYS A N 1
ATOM 2562 C CA . LYS A 1 310 ? -6.606 8.438 28.456 1.00 98.06 310 LYS A CA 1
ATOM 2563 C C . LYS A 1 310 ? -6.922 9.624 27.545 1.00 98.06 310 LYS A C 1
ATOM 2565 O O . LYS A 1 310 ? -7.810 9.515 26.705 1.00 98.06 310 LYS A O 1
ATOM 2570 N N . ASP A 1 311 ? -6.166 10.708 27.665 1.00 97.81 311 ASP A N 1
ATOM 2571 C CA . ASP A 1 311 ? -6.301 11.875 26.792 1.00 97.81 311 ASP A CA 1
ATOM 2572 C C . ASP A 1 311 ? -5.990 11.523 25.338 1.00 97.81 311 ASP A C 1
ATOM 2574 O O . ASP A 1 311 ? -6.757 11.877 24.443 1.00 97.81 311 ASP A O 1
ATOM 2578 N N . SER A 1 312 ? -4.941 10.724 25.119 1.00 97.56 312 SER A N 1
ATOM 2579 C CA . SER A 1 312 ? -4.605 10.188 23.798 1.00 97.56 312 SER A CA 1
ATOM 2580 C C . SER A 1 312 ? -5.785 9.440 23.169 1.00 97.56 312 SER A C 1
ATOM 2582 O O . SER A 1 312 ? -6.180 9.755 22.051 1.00 97.56 312 SER A O 1
ATOM 2584 N N . ILE A 1 313 ? -6.430 8.505 23.882 1.00 98.31 313 ILE A N 1
ATOM 2585 C CA . ILE A 1 313 ? -7.553 7.763 23.284 1.00 98.31 313 ILE A CA 1
ATOM 2586 C C . ILE A 1 313 ? -8.809 8.620 23.106 1.00 98.31 313 ILE A C 1
ATOM 2588 O O . ILE A 1 313 ? -9.559 8.397 22.163 1.00 98.31 313 ILE A O 1
ATOM 2592 N N . LEU A 1 314 ? -9.052 9.607 23.973 1.00 98.25 314 LEU A N 1
ATOM 2593 C CA . LEU A 1 314 ? -10.168 10.542 23.804 1.00 98.25 314 LEU A CA 1
ATOM 2594 C C . LEU A 1 314 ? -9.988 11.408 22.553 1.00 98.25 314 LEU A C 1
ATOM 2596 O O . LEU A 1 314 ? -10.962 11.637 21.837 1.00 98.25 314 LEU A O 1
ATOM 2600 N N . ARG A 1 315 ? -8.753 11.840 22.269 1.00 97.25 315 ARG A N 1
ATOM 2601 C CA . ARG A 1 315 ? -8.405 12.536 21.027 1.00 97.25 315 ARG A CA 1
ATOM 2602 C C . ARG A 1 315 ? -8.684 11.653 19.811 1.00 97.25 315 ARG A C 1
ATOM 2604 O O . ARG A 1 315 ? -9.448 12.071 18.949 1.00 97.25 315 ARG A O 1
ATOM 2611 N N . GLU A 1 316 ? -8.173 10.423 19.792 1.00 97.56 316 GLU A N 1
ATOM 2612 C CA . GLU A 1 316 ? -8.398 9.479 18.683 1.00 97.56 316 GLU A CA 1
ATOM 2613 C C . GLU A 1 316 ? -9.893 9.175 18.481 1.00 97.56 316 GLU A C 1
ATOM 2615 O O . GLU A 1 316 ? -10.393 9.171 17.364 1.00 97.56 316 GLU A O 1
ATOM 2620 N N . LEU A 1 317 ? -10.666 8.988 19.555 1.00 97.69 317 LEU A N 1
ATOM 2621 C CA . LEU A 1 317 ? -12.116 8.774 19.464 1.00 97.69 317 LEU A CA 1
ATOM 2622 C C . LEU A 1 317 ? -12.858 10.005 18.911 1.00 97.69 317 LEU A C 1
ATOM 2624 O O . LEU A 1 317 ? -13.846 9.874 18.182 1.00 97.69 317 LEU A O 1
ATOM 2628 N N . HIS A 1 318 ? -12.398 11.211 19.235 1.00 96.88 318 HIS A N 1
ATOM 2629 C CA . HIS A 1 318 ? -12.934 12.435 18.652 1.00 96.88 318 HIS A CA 1
ATOM 2630 C C . HIS A 1 318 ? -12.556 12.567 17.165 1.00 96.88 318 HIS A C 1
ATOM 2632 O O . HIS A 1 318 ? -13.403 12.911 16.340 1.00 96.88 318 HIS A O 1
ATOM 2638 N N . GLU A 1 319 ? -11.309 12.270 16.810 1.00 95.50 319 GLU A N 1
ATOM 2639 C CA . GLU A 1 319 ? -10.790 12.345 15.441 1.00 95.50 319 GLU A CA 1
ATOM 2640 C C . GLU A 1 319 ? -11.411 11.276 14.535 1.00 95.50 319 GLU A C 1
ATOM 2642 O O . GLU A 1 319 ? -11.841 11.581 13.433 1.00 95.50 319 GLU A O 1
ATOM 2647 N N . GLU A 1 320 ? -11.560 10.035 14.984 1.00 96.56 320 GLU A N 1
ATOM 2648 C CA . GLU A 1 320 ? -12.045 8.956 14.122 1.00 96.56 320 GLU A CA 1
ATOM 2649 C C . GLU A 1 320 ? -13.577 8.958 13.958 1.00 96.56 320 GLU A C 1
ATOM 2651 O O . GLU A 1 320 ? -14.098 8.672 12.874 1.00 96.56 320 GLU A O 1
ATOM 2656 N N . ILE A 1 321 ? -14.323 9.263 15.028 1.00 97.56 321 ILE A N 1
ATOM 2657 C CA . ILE A 1 321 ? -15.790 9.094 15.066 1.00 97.56 321 ILE A CA 1
ATOM 2658 C C . ILE A 1 321 ? -16.551 10.255 15.724 1.00 97.56 321 ILE A C 1
ATOM 2660 O O . ILE A 1 321 ? -17.771 10.152 15.906 1.00 97.56 321 ILE A O 1
ATOM 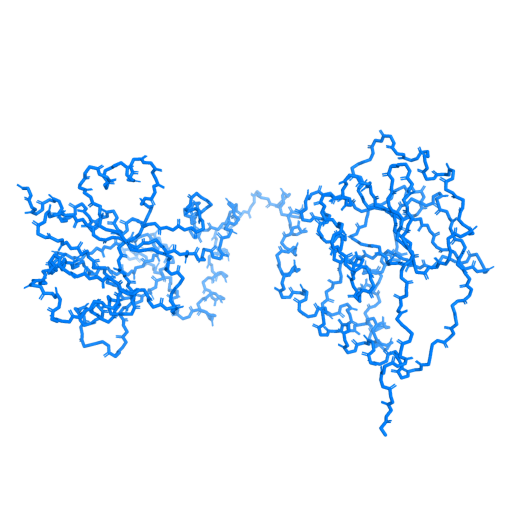2664 N N . ASN A 1 322 ? -15.868 11.353 16.073 1.00 97.12 322 ASN A N 1
ATOM 2665 C CA . ASN A 1 322 ? -16.445 12.522 16.749 1.00 97.12 322 ASN A CA 1
ATOM 2666 C C . ASN A 1 322 ? -17.173 12.151 18.055 1.00 97.12 322 ASN A C 1
ATOM 2668 O O . ASN A 1 322 ? -18.234 12.700 18.356 1.00 97.12 322 ASN A O 1
ATOM 2672 N N . LEU A 1 323 ? -16.614 11.220 18.833 1.00 97.50 323 LEU A N 1
ATOM 2673 C CA . LEU A 1 323 ? -17.109 10.931 20.178 1.00 97.50 323 LEU A CA 1
ATOM 2674 C C . LEU A 1 323 ? -16.700 12.061 21.127 1.00 97.50 323 LEU A C 1
ATOM 2676 O O . LEU A 1 323 ? -15.525 12.416 21.209 1.00 97.50 323 LEU A O 1
ATOM 2680 N N . ARG A 1 324 ? -17.665 12.636 21.847 1.00 97.56 324 ARG A N 1
ATOM 2681 C CA . ARG A 1 324 ? -17.428 13.758 22.763 1.00 97.56 324 ARG A CA 1
ATOM 2682 C C . ARG A 1 324 ? -17.628 13.338 24.211 1.00 97.56 324 ARG A C 1
ATOM 2684 O O . ARG A 1 324 ? -18.322 12.371 24.510 1.00 97.56 324 ARG A O 1
ATOM 2691 N N . SER A 1 325 ? -17.078 14.115 25.143 1.00 97.62 325 SER A N 1
ATOM 2692 C CA . SER A 1 325 ? -17.180 13.822 26.581 1.00 97.62 325 SER A CA 1
ATOM 2693 C C . SER A 1 325 ? -18.621 13.735 27.090 1.00 97.62 325 SER A C 1
ATOM 2695 O O . SER A 1 325 ? -18.886 12.997 28.029 1.00 97.62 325 SER A O 1
ATOM 2697 N N . ASN A 1 326 ? -19.564 14.457 26.475 1.00 97.69 326 ASN A N 1
ATOM 2698 C CA . ASN A 1 326 ? -20.983 14.395 26.832 1.00 97.69 326 ASN A CA 1
ATOM 2699 C C . ASN A 1 326 ? -21.699 13.140 26.298 1.00 97.69 326 ASN A C 1
ATOM 2701 O O . ASN A 1 326 ? -22.833 12.901 26.709 1.00 97.69 326 ASN A O 1
ATOM 2705 N N . ASP A 1 327 ? -21.077 12.365 25.408 1.00 98.25 327 ASP A N 1
ATOM 2706 C CA . ASP A 1 327 ? -21.602 11.095 24.888 1.00 98.25 327 ASP A CA 1
ATOM 2707 C C . ASP A 1 327 ? -21.137 9.893 25.731 1.00 98.25 327 ASP A C 1
ATOM 2709 O O . ASP A 1 327 ? -21.728 8.815 25.662 1.00 98.25 327 ASP A O 1
ATOM 2713 N N . ILE A 1 328 ? -20.088 10.081 26.542 1.00 98.44 328 ILE A N 1
ATOM 2714 C CA . ILE A 1 328 ? -19.451 9.048 27.366 1.00 98.44 328 ILE A CA 1
ATOM 2715 C C . ILE A 1 328 ? -20.118 9.004 28.747 1.00 98.44 328 ILE A C 1
ATOM 2717 O O . ILE A 1 328 ? -20.129 9.989 29.481 1.00 98.44 328 ILE A O 1
ATOM 2721 N N . LEU A 1 329 ? -20.647 7.839 29.113 1.00 98.06 329 LEU A N 1
ATOM 2722 C CA . LEU A 1 329 ? -21.223 7.555 30.429 1.00 98.06 329 LEU A CA 1
ATOM 2723 C C . LEU A 1 329 ? -20.160 7.065 31.417 1.00 98.06 329 LEU A C 1
ATOM 2725 O O . LEU A 1 329 ? -20.165 7.448 32.583 1.00 98.06 329 LEU A O 1
ATOM 2729 N N . GLU A 1 330 ? -19.244 6.217 30.949 1.00 98.19 330 GLU A N 1
ATOM 2730 C CA . GLU A 1 330 ? -18.194 5.609 31.768 1.00 98.19 330 GLU A CA 1
ATOM 2731 C C . GLU A 1 330 ? -16.943 5.369 30.916 1.00 98.19 330 GLU A C 1
ATOM 2733 O O . GLU A 1 330 ? -17.046 5.015 29.740 1.00 98.19 330 GLU A O 1
ATOM 2738 N N . CYS A 1 331 ? -15.762 5.536 31.511 1.00 98.25 331 CYS A N 1
ATOM 2739 C CA . CYS A 1 331 ? -14.478 5.215 30.895 1.00 98.25 331 CYS A CA 1
ATOM 2740 C C . CYS A 1 331 ? -13.653 4.368 31.863 1.00 98.25 331 CYS A C 1
ATOM 2742 O O . CYS A 1 331 ? -13.216 4.868 32.902 1.00 98.25 331 CYS A O 1
ATOM 2744 N N . THR A 1 332 ? -13.357 3.134 31.469 1.00 98.25 332 THR A N 1
ATOM 2745 C CA . THR A 1 332 ? -12.656 2.158 32.306 1.00 98.25 332 THR A CA 1
ATOM 2746 C C . THR A 1 332 ? -11.408 1.666 31.590 1.00 98.25 332 THR A C 1
ATOM 2748 O O . THR A 1 332 ? -11.467 1.182 30.461 1.00 98.25 332 THR A O 1
ATOM 2751 N N . ARG A 1 333 ? -10.245 1.797 32.235 1.00 98.06 333 ARG A N 1
ATOM 2752 C CA . ARG A 1 333 ? -8.989 1.226 31.736 1.00 98.06 333 ARG A CA 1
ATOM 2753 C C . ARG A 1 333 ? -8.955 -0.256 32.094 1.00 98.06 333 ARG A C 1
ATOM 2755 O O . ARG A 1 333 ? -9.025 -0.585 33.272 1.00 98.06 333 ARG A O 1
ATOM 2762 N N . LEU A 1 334 ? -8.821 -1.128 31.097 1.00 97.12 334 LEU A N 1
ATOM 2763 C CA . LEU A 1 334 ? -8.783 -2.573 31.325 1.00 97.12 334 LEU A CA 1
ATOM 2764 C C . LEU A 1 334 ? -7.375 -3.037 31.687 1.00 97.12 334 LEU A C 1
ATOM 2766 O O . LEU A 1 334 ? -7.138 -3.569 32.766 1.00 97.12 334 LEU A O 1
ATOM 2770 N N . SER A 1 335 ? -6.420 -2.851 30.775 1.00 96.38 335 SER A N 1
ATOM 2771 C CA . SER A 1 335 ? -5.056 -3.337 30.968 1.00 96.38 335 SER A CA 1
ATOM 2772 C C . SER A 1 335 ? -4.059 -2.683 30.005 1.00 96.38 335 SER A C 1
ATOM 2774 O O . SER A 1 335 ? -4.382 -1.752 29.262 1.00 96.38 335 SER A O 1
ATOM 2776 N N . LYS A 1 336 ? -2.828 -3.201 30.034 1.00 96.50 336 LYS A N 1
ATOM 2777 C CA . LYS A 1 336 ? -1.731 -2.883 29.126 1.00 96.50 336 LYS A CA 1
ATOM 2778 C C . LYS A 1 336 ? -1.401 -4.124 28.291 1.00 96.50 336 LYS A C 1
ATOM 2780 O O . LYS A 1 336 ? -1.000 -5.146 28.842 1.00 96.50 336 LYS A O 1
ATOM 2785 N N . LEU A 1 337 ? -1.523 -4.021 26.972 1.00 95.00 337 LEU A N 1
ATOM 2786 C CA . LEU A 1 337 ? -1.131 -5.050 26.010 1.00 95.00 337 LEU A CA 1
ATOM 2787 C C . LEU A 1 337 ? 0.296 -4.815 25.513 1.00 95.00 337 LEU A C 1
ATOM 2789 O O . LEU A 1 337 ? 0.696 -3.677 25.286 1.00 95.00 337 LEU A O 1
ATOM 2793 N N . ILE A 1 338 ? 1.050 -5.891 25.293 1.00 91.00 338 ILE A N 1
ATOM 2794 C CA . ILE A 1 338 ? 2.302 -5.853 24.529 1.00 91.00 338 ILE A CA 1
ATOM 2795 C C . ILE A 1 338 ? 2.037 -6.619 23.239 1.00 91.00 338 ILE A C 1
ATOM 2797 O O . ILE A 1 338 ? 1.898 -7.839 23.252 1.00 91.00 338 ILE A O 1
ATOM 2801 N N . SER A 1 339 ? 1.903 -5.886 22.137 1.00 82.12 339 SER A N 1
ATOM 2802 C CA . SER A 1 339 ? 1.460 -6.422 20.845 1.00 82.12 339 SER A CA 1
ATOM 2803 C C . SER A 1 339 ? 2.479 -7.384 20.225 1.00 82.12 339 SER A C 1
ATOM 2805 O O . SER A 1 339 ? 2.099 -8.335 19.543 1.00 82.12 339 SER A O 1
ATOM 2807 N N . ASN A 1 340 ? 3.773 -7.142 20.457 1.00 84.19 340 ASN A N 1
ATOM 2808 C CA . ASN A 1 340 ? 4.861 -7.911 19.871 1.00 84.19 340 ASN A CA 1
ATOM 2809 C C . ASN A 1 340 ? 6.128 -7.865 20.741 1.00 84.19 340 ASN A C 1
ATOM 2811 O O . ASN A 1 340 ? 6.883 -6.900 20.747 1.00 84.19 340 ASN A O 1
ATOM 2815 N N . THR A 1 341 ? 6.425 -8.955 21.441 1.00 83.44 341 THR A N 1
ATOM 2816 C CA . THR A 1 341 ? 7.638 -9.068 22.272 1.00 83.44 341 THR A CA 1
ATOM 2817 C C . THR A 1 341 ? 8.889 -9.458 21.478 1.00 83.44 341 THR A C 1
ATOM 2819 O O . THR A 1 341 ? 9.991 -9.489 22.025 1.00 83.44 341 THR A O 1
ATOM 2822 N N . ALA A 1 342 ? 8.743 -9.766 20.186 1.00 80.94 342 ALA A N 1
ATOM 2823 C CA . ALA A 1 342 ? 9.804 -10.343 19.372 1.00 80.94 342 ALA A CA 1
ATOM 2824 C C . ALA A 1 342 ? 10.633 -9.309 18.602 1.00 80.94 342 ALA A C 1
ATOM 2826 O O . ALA A 1 342 ? 11.746 -9.633 18.194 1.00 80.94 342 ALA A O 1
ATOM 2827 N N . TRP A 1 343 ? 10.138 -8.097 18.351 1.00 79.56 343 TRP A N 1
ATOM 2828 C CA . TRP A 1 343 ? 10.943 -7.065 17.675 1.00 79.56 343 TRP A CA 1
ATOM 2829 C C . TRP A 1 343 ? 10.344 -5.661 17.699 1.00 79.56 343 TRP A C 1
ATOM 2831 O O . TRP A 1 343 ? 11.105 -4.729 17.489 1.00 79.56 343 TRP A O 1
ATOM 2841 N N . ASP A 1 344 ? 9.042 -5.478 17.923 1.00 80.94 344 ASP A N 1
ATOM 2842 C CA . ASP A 1 344 ? 8.414 -4.148 17.969 1.00 80.94 344 ASP A CA 1
ATOM 2843 C C . ASP A 1 344 ? 7.867 -3.893 19.369 1.00 80.94 344 ASP A C 1
ATOM 2845 O O . ASP A 1 344 ? 6.748 -4.277 19.703 1.00 80.94 344 ASP A O 1
ATOM 2849 N N . ILE A 1 345 ? 8.718 -3.316 20.215 1.00 81.94 345 ILE A N 1
ATOM 2850 C CA . ILE A 1 345 ? 8.411 -3.117 21.624 1.00 81.94 345 ILE A CA 1
ATOM 2851 C C . ILE A 1 345 ? 7.682 -1.790 21.763 1.00 81.94 345 ILE A C 1
ATOM 2853 O O . ILE A 1 345 ? 8.291 -0.740 21.962 1.00 81.94 345 ILE A O 1
ATOM 2857 N N . PHE A 1 346 ? 6.363 -1.873 21.704 1.00 87.00 346 PHE A N 1
ATOM 2858 C CA . PHE A 1 346 ? 5.467 -0.847 22.203 1.00 87.00 346 PHE A CA 1
ATOM 2859 C C . PHE A 1 346 ? 4.369 -1.498 23.023 1.00 87.00 346 PHE A C 1
ATOM 2861 O O . PHE A 1 346 ? 4.065 -2.689 22.881 1.00 87.00 346 PHE A O 1
ATOM 2868 N N . SER A 1 347 ? 3.772 -0.705 23.899 1.00 93.81 347 SER A N 1
ATOM 2869 C CA . SER A 1 347 ? 2.605 -1.144 24.635 1.00 93.81 347 SER A CA 1
ATOM 2870 C C . SER A 1 347 ? 1.349 -0.437 24.163 1.00 93.81 347 SER A C 1
ATOM 2872 O O . SER A 1 347 ? 1.403 0.669 23.631 1.00 93.81 347 SER A O 1
ATOM 2874 N N . THR A 1 348 ? 0.209 -1.092 24.340 1.00 97.00 348 THR A N 1
ATOM 2875 C CA . THR A 1 348 ? -1.103 -0.537 24.025 1.00 97.00 348 THR A CA 1
ATOM 2876 C C . THR A 1 348 ? -1.940 -0.486 25.293 1.00 97.00 348 THR A C 1
ATOM 2878 O O . THR A 1 348 ? -2.193 -1.525 25.903 1.00 97.00 348 THR A O 1
ATOM 2881 N N . GLN A 1 349 ? -2.369 0.702 25.711 1.00 98.00 349 GLN A N 1
ATOM 2882 C CA . GLN A 1 349 ? -3.333 0.840 26.805 1.00 98.00 349 GLN A CA 1
ATOM 2883 C C . GLN A 1 349 ? -4.746 0.588 26.282 1.00 98.00 349 GLN A C 1
ATOM 2885 O O . GLN A 1 349 ? -5.138 1.154 25.264 1.00 98.00 349 GLN A O 1
ATOM 2890 N N . VAL A 1 350 ? -5.497 -0.267 26.973 1.00 98.38 350 VAL A N 1
ATOM 2891 C CA . VAL A 1 350 ? -6.853 -0.656 26.574 1.00 98.38 350 VAL A CA 1
ATOM 2892 C C . VAL A 1 350 ? -7.871 0.069 27.441 1.00 98.38 350 VAL A C 1
ATOM 2894 O O . VAL A 1 350 ? -7.820 -0.022 28.670 1.00 98.38 350 VAL A O 1
ATOM 2897 N N . PHE A 1 351 ? -8.819 0.736 26.795 1.00 98.62 351 PHE A N 1
ATOM 2898 C CA . PHE A 1 351 ? -9.927 1.430 27.435 1.00 98.62 351 PHE A CA 1
ATOM 2899 C C . PHE A 1 351 ? -11.267 0.917 26.909 1.00 98.62 351 PHE A C 1
ATOM 2901 O O . PHE A 1 351 ? -11.385 0.527 25.747 1.00 98.62 351 PHE A O 1
ATOM 2908 N N . VAL A 1 352 ? -12.281 0.951 27.767 1.00 98.62 352 VAL A N 1
ATOM 2909 C CA . VAL A 1 352 ? -13.687 0.740 27.419 1.00 98.62 352 VAL A CA 1
ATOM 2910 C C . VAL A 1 352 ? -14.450 2.014 27.731 1.00 98.62 352 VAL A C 1
ATOM 2912 O O . VAL A 1 352 ? -14.348 2.550 28.834 1.00 98.62 352 VAL A O 1
ATOM 2915 N N . PHE A 1 353 ? -15.232 2.466 26.763 1.00 98.56 353 PHE A N 1
ATOM 2916 C CA . PHE A 1 353 ? -16.097 3.627 26.841 1.00 98.56 353 PHE A CA 1
ATOM 2917 C C . PHE A 1 353 ? -17.540 3.162 26.724 1.00 98.56 353 PHE A C 1
ATOM 2919 O O . PHE A 1 353 ? -17.973 2.743 25.648 1.00 98.56 353 PHE A O 1
ATOM 2926 N N . LYS A 1 354 ? -18.292 3.239 27.824 1.00 98.50 354 LYS A N 1
ATOM 2927 C CA . LYS A 1 354 ? -19.747 3.089 27.756 1.00 98.50 354 LYS A CA 1
ATOM 2928 C C . LYS A 1 354 ? -20.325 4.402 27.256 1.00 98.50 354 LYS A C 1
ATOM 2930 O O . LYS A 1 354 ? -20.032 5.451 27.831 1.00 98.50 354 LYS A O 1
ATOM 2935 N N . VAL A 1 355 ? -21.119 4.351 26.197 1.00 98.56 355 VAL A N 1
ATOM 2936 C CA . VAL A 1 355 ? -21.699 5.536 25.555 1.00 98.56 355 VAL A CA 1
ATOM 2937 C C . VAL A 1 355 ? -23.215 5.522 25.643 1.00 98.56 355 VAL A C 1
ATOM 2939 O O . VAL A 1 355 ? -23.828 4.483 25.892 1.00 98.56 355 VAL A O 1
ATOM 2942 N N . LYS A 1 356 ? -23.824 6.690 25.449 1.00 98.44 356 LYS A N 1
ATOM 2943 C CA . LYS A 1 356 ? -25.278 6.813 25.348 1.00 98.44 356 LYS A CA 1
ATOM 2944 C C . LYS A 1 356 ? -25.815 6.053 24.135 1.00 98.44 356 LYS A C 1
ATOM 2946 O O . LYS A 1 356 ? -25.173 6.001 23.088 1.00 98.44 356 LYS A O 1
ATOM 2951 N N . ASP A 1 357 ? -27.028 5.522 24.255 1.00 97.25 357 ASP A N 1
ATOM 2952 C CA . ASP A 1 357 ? -27.676 4.771 23.170 1.00 97.25 357 ASP A CA 1
ATOM 2953 C C . ASP A 1 357 ? -28.062 5.641 21.967 1.00 97.25 357 ASP A C 1
ATOM 2955 O O . ASP A 1 357 ? -28.232 5.125 20.863 1.00 97.25 357 ASP A O 1
ATOM 2959 N N . ASP A 1 358 ? -28.190 6.954 22.168 1.00 96.81 358 ASP A N 1
ATOM 2960 C CA . ASP A 1 358 ? -28.454 7.943 21.123 1.00 96.81 358 ASP A CA 1
ATOM 2961 C C . ASP A 1 358 ? -27.173 8.498 20.476 1.00 96.81 358 ASP A C 1
ATOM 2963 O O . ASP A 1 358 ? -27.249 9.391 19.630 1.00 96.81 358 ASP A O 1
ATOM 2967 N N . PHE A 1 359 ? -25.996 7.965 20.828 1.00 97.31 359 PHE A N 1
ATOM 2968 C CA . PHE A 1 359 ? -24.741 8.345 20.191 1.00 97.31 359 PHE A CA 1
ATOM 2969 C C . PHE A 1 359 ? -24.765 8.002 18.695 1.00 97.31 359 PHE A C 1
ATOM 2971 O O . PHE A 1 359 ? -24.844 6.838 18.291 1.00 97.31 359 PHE A O 1
ATOM 2978 N N . VAL A 1 360 ? -24.637 9.039 17.863 1.00 96.44 360 VAL A N 1
ATOM 2979 C CA . VAL A 1 360 ? -24.514 8.910 16.410 1.00 96.44 360 VAL A CA 1
ATOM 2980 C C . VAL A 1 360 ? -23.090 9.292 15.995 1.00 96.44 360 VAL A C 1
ATOM 2982 O O . VAL A 1 360 ? -22.736 10.474 16.070 1.00 96.44 360 VAL A O 1
ATOM 2985 N N . PRO A 1 361 ? -22.271 8.336 15.521 1.00 95.62 361 PRO A N 1
ATOM 2986 C CA . PRO A 1 361 ? -20.896 8.608 15.117 1.00 95.62 361 PRO A CA 1
ATOM 2987 C C . PRO A 1 361 ? -20.863 9.535 13.898 1.00 95.62 361 PRO A C 1
ATOM 2989 O O . PRO A 1 361 ? -21.665 9.397 12.969 1.00 95.62 361 PRO A O 1
ATOM 2992 N N . LYS A 1 362 ? -19.890 10.448 13.857 1.00 96.31 362 LYS A N 1
ATOM 2993 C CA . LYS A 1 362 ? -19.573 11.232 12.655 1.00 96.31 362 LYS A CA 1
ATOM 2994 C C . LYS A 1 362 ? -18.123 10.983 12.279 1.00 96.31 362 LYS A C 1
ATOM 2996 O O . LYS A 1 362 ? -17.218 11.408 12.984 1.00 96.31 362 LYS A O 1
ATOM 3001 N N . LEU A 1 363 ? -17.932 10.281 11.168 1.00 95.06 363 LEU A N 1
ATOM 3002 C CA . LEU A 1 363 ? -16.609 9.946 10.655 1.00 95.06 363 LEU A CA 1
ATOM 3003 C C . LEU A 1 363 ? -15.923 11.213 10.142 1.00 95.06 363 LEU A C 1
ATOM 3005 O O . LEU A 1 363 ? -16.505 11.924 9.317 1.00 95.06 363 LEU A O 1
ATOM 3009 N N . GLN A 1 364 ? -14.706 11.486 10.605 1.00 85.56 364 GLN A N 1
ATOM 3010 C CA . GLN A 1 364 ? -13.887 12.547 10.020 1.00 85.56 364 GLN A CA 1
ATOM 3011 C C . GLN A 1 364 ? -13.153 12.024 8.784 1.00 85.56 364 GLN A C 1
ATOM 3013 O O . GLN A 1 364 ? -12.910 10.829 8.631 1.00 85.56 364 GLN A O 1
ATOM 3018 N N . SER A 1 365 ? -12.800 12.932 7.877 1.00 78.44 365 SER A N 1
ATOM 3019 C CA . SER A 1 365 ? -12.166 12.593 6.596 1.00 78.44 365 SER A CA 1
ATOM 3020 C C . SER A 1 365 ? -10.654 12.368 6.667 1.00 78.44 365 SER A C 1
ATOM 3022 O O . SER A 1 365 ? -10.047 12.045 5.647 1.00 78.44 365 SER A O 1
ATOM 3024 N N . GLU A 1 366 ? -10.031 12.634 7.816 1.00 79.56 366 GLU A N 1
ATOM 3025 C CA . GLU A 1 366 ? -8.570 12.601 7.972 1.00 79.56 366 GLU A CA 1
ATOM 3026 C C . GLU A 1 366 ? -8.031 11.171 7.900 1.00 79.56 366 GLU A C 1
ATOM 3028 O O . GLU A 1 366 ? -7.018 10.913 7.243 1.00 79.56 366 GLU A O 1
ATOM 3033 N N . GLU A 1 367 ? -8.782 10.226 8.463 1.00 80.19 367 GLU A N 1
ATOM 3034 C CA . GLU A 1 367 ? -8.573 8.804 8.263 1.00 80.19 367 GLU A CA 1
ATOM 3035 C C . GLU A 1 367 ? -9.552 8.257 7.219 1.00 80.19 367 GLU A C 1
ATOM 3037 O O . GLU A 1 367 ? -10.708 8.666 7.126 1.00 80.19 367 GLU A O 1
ATOM 3042 N N . TYR A 1 368 ? -9.112 7.285 6.416 1.00 89.44 368 TYR A N 1
ATOM 3043 C CA . TYR A 1 368 ? -9.967 6.624 5.424 1.00 89.44 368 TYR A CA 1
ATOM 3044 C C . TYR A 1 368 ? -10.918 5.612 6.095 1.00 89.44 368 TYR A C 1
ATOM 3046 O O . TYR A 1 368 ? -10.903 4.412 5.795 1.00 89.44 368 TYR A O 1
ATOM 3054 N N . ILE A 1 369 ? -11.743 6.096 7.023 1.00 94.19 369 ILE A N 1
ATOM 3055 C CA . ILE A 1 369 ? -12.784 5.340 7.711 1.00 94.19 369 ILE A CA 1
ATOM 3056 C C . ILE A 1 369 ? -14.056 5.416 6.875 1.00 94.19 369 ILE A C 1
ATOM 3058 O O . ILE A 1 369 ? -14.565 6.481 6.541 1.00 94.19 369 ILE A O 1
ATOM 3062 N N . THR A 1 370 ? -14.575 4.252 6.507 1.00 94.69 370 THR A N 1
ATOM 3063 C CA . THR A 1 370 ? -15.731 4.139 5.604 1.00 94.69 370 THR A CA 1
ATOM 3064 C C . THR A 1 370 ? -17.035 3.866 6.332 1.00 94.69 370 THR A C 1
ATOM 3066 O O . THR A 1 370 ? -18.110 4.073 5.772 1.00 94.69 370 THR A O 1
ATOM 3069 N N . LYS A 1 371 ? -16.954 3.352 7.561 1.00 96.75 371 LYS A N 1
ATOM 3070 C CA . LYS A 1 371 ? -18.119 2.917 8.325 1.00 96.75 371 LYS A CA 1
ATOM 3071 C C . LYS A 1 371 ? -17.791 2.839 9.809 1.00 96.75 371 LYS A C 1
ATOM 3073 O O . LYS A 1 371 ? -16.709 2.388 10.164 1.00 96.75 371 LYS A O 1
ATOM 3078 N N . PHE A 1 372 ? -18.771 3.164 10.642 1.00 97.75 372 PHE A N 1
ATOM 3079 C CA . PHE A 1 372 ? -18.852 2.734 12.035 1.00 97.75 372 PHE A CA 1
ATOM 3080 C C . PHE A 1 372 ? -20.114 1.888 12.212 1.00 97.75 372 PHE A C 1
ATOM 3082 O O . PHE A 1 372 ? -21.145 2.184 11.601 1.00 97.75 372 PHE A O 1
ATOM 3089 N N . LYS A 1 373 ? -20.049 0.824 13.013 1.00 98.12 373 LYS A N 1
ATOM 3090 C CA . LYS A 1 373 ? -21.223 0.013 13.363 1.00 98.12 373 LYS A CA 1
ATOM 3091 C C . LYS A 1 373 ? -21.058 -0.594 14.759 1.00 98.12 373 LYS A C 1
ATOM 3093 O O . LYS A 1 373 ? -19.981 -1.079 15.088 1.00 98.12 373 LYS A O 1
ATOM 3098 N N . PHE A 1 374 ? -22.148 -0.611 15.527 1.00 98.50 374 PHE A N 1
ATOM 3099 C CA . PHE A 1 374 ? -22.293 -1.461 16.709 1.00 98.50 374 PHE A CA 1
ATOM 3100 C C . PHE A 1 374 ? -22.603 -2.899 16.287 1.00 98.50 374 PHE A C 1
ATOM 3102 O O . PHE A 1 374 ? -23.492 -3.131 15.463 1.00 98.50 374 PHE A O 1
ATOM 3109 N N . TYR A 1 375 ? -21.851 -3.845 16.834 1.00 98.38 375 TYR A N 1
ATOM 3110 C CA . TYR A 1 375 ? -22.004 -5.273 16.594 1.00 98.38 375 TYR A CA 1
ATOM 3111 C C . TYR A 1 375 ? -22.350 -5.978 17.898 1.00 98.38 375 TYR A C 1
ATOM 3113 O O . TYR A 1 375 ? -21.661 -5.804 18.905 1.00 98.38 375 TYR A O 1
ATOM 3121 N N . SER A 1 376 ? -23.376 -6.817 17.853 1.00 98.12 376 SER A N 1
ATOM 3122 C CA . SER A 1 376 ? -23.688 -7.735 18.946 1.00 98.12 376 SER A CA 1
ATOM 3123 C C . SER A 1 376 ? -22.544 -8.724 19.186 1.00 98.12 376 SER A C 1
ATOM 3125 O O . SER A 1 376 ? -21.711 -8.974 18.308 1.00 98.12 376 SER A O 1
ATOM 3127 N N . LEU A 1 377 ? -22.514 -9.343 20.368 1.00 97.12 377 LEU A N 1
ATOM 3128 C CA . LEU A 1 377 ? -21.486 -10.328 20.712 1.00 97.12 377 LEU A CA 1
ATOM 3129 C C . LEU A 1 377 ? -21.416 -11.496 19.709 1.00 97.12 377 LEU A C 1
ATOM 3131 O O . LEU A 1 377 ? -20.325 -11.947 19.355 1.00 97.12 377 LEU A O 1
ATOM 3135 N N . ASP A 1 378 ? -22.560 -11.968 19.218 1.00 97.81 378 ASP A N 1
ATOM 3136 C CA . ASP A 1 378 ? -22.606 -13.061 18.242 1.00 97.81 378 ASP A CA 1
ATOM 3137 C C . ASP A 1 378 ? -22.103 -12.624 16.860 1.00 97.81 378 ASP A C 1
ATOM 3139 O O . ASP A 1 378 ? -21.380 -13.374 16.199 1.00 97.81 378 ASP A O 1
ATOM 3143 N N . GLU A 1 379 ? -22.388 -11.386 16.444 1.00 98.19 379 GLU A N 1
ATOM 3144 C CA . GLU A 1 379 ? -21.791 -10.812 15.235 1.00 98.19 379 GLU A CA 1
ATOM 3145 C C . GLU A 1 379 ? -20.271 -10.667 15.371 1.00 98.19 379 GLU A C 1
ATOM 3147 O O . GLU A 1 379 ? -19.552 -11.002 14.433 1.00 98.19 379 GLU A O 1
ATOM 3152 N N . ILE A 1 380 ? -19.763 -10.223 16.526 1.00 98.06 380 ILE A N 1
ATOM 3153 C CA . ILE A 1 380 ? -18.319 -10.127 16.788 1.00 98.06 380 ILE A CA 1
ATOM 3154 C C . ILE A 1 380 ? -17.649 -11.499 16.671 1.00 98.06 380 ILE A C 1
ATOM 3156 O O . ILE A 1 380 ? -16.646 -11.630 15.966 1.00 98.06 380 ILE A O 1
ATOM 3160 N N . LYS A 1 381 ? -18.215 -12.537 17.302 1.00 96.69 381 LYS A N 1
ATOM 3161 C CA . LYS A 1 381 ? -17.709 -13.917 17.189 1.00 96.69 381 LYS A CA 1
ATOM 3162 C C . LYS A 1 381 ? -17.664 -14.369 15.732 1.00 96.69 381 LYS A C 1
ATOM 3164 O O . LYS A 1 381 ? -16.636 -14.878 15.286 1.00 96.69 381 LYS A O 1
ATOM 3169 N N . LYS A 1 382 ? -18.742 -14.128 14.979 1.00 96.81 382 LYS A N 1
ATOM 3170 C CA . LYS A 1 382 ? -18.823 -14.454 13.551 1.00 96.81 382 LYS A CA 1
ATOM 3171 C C . LYS A 1 382 ? -17.762 -13.710 12.734 1.00 96.81 382 LYS A C 1
ATOM 3173 O O . LYS A 1 382 ? -17.071 -14.329 11.932 1.00 96.81 382 LYS A O 1
ATOM 3178 N N . LEU A 1 383 ? -17.567 -12.412 12.969 1.00 95.12 383 LEU A N 1
ATOM 3179 C CA . LEU A 1 383 ? -16.550 -11.612 12.278 1.00 95.12 383 LEU A CA 1
ATOM 3180 C C . LEU A 1 383 ? -15.120 -12.083 12.573 1.00 95.12 383 LEU A C 1
ATOM 3182 O O . LEU A 1 383 ? -14.272 -12.026 11.684 1.00 95.12 383 LEU A O 1
ATOM 3186 N N . ILE A 1 384 ? -14.834 -12.547 13.792 1.00 93.44 384 ILE A N 1
ATOM 3187 C CA . ILE A 1 384 ? -13.534 -13.145 14.130 1.00 93.44 384 ILE A CA 1
ATOM 3188 C C . ILE A 1 384 ? -13.364 -14.486 13.399 1.00 93.44 384 ILE A C 1
ATOM 3190 O O . ILE A 1 384 ? -12.340 -14.694 12.753 1.00 93.44 384 ILE A O 1
ATOM 3194 N N . GLN A 1 385 ? -14.375 -15.362 13.431 1.00 93.12 385 GLN A N 1
ATOM 3195 C CA . GLN A 1 385 ? -14.355 -16.665 12.743 1.00 93.12 385 GLN A CA 1
ATOM 3196 C C . GLN A 1 385 ? -14.183 -16.533 11.221 1.00 93.12 385 GLN A C 1
ATOM 3198 O O . GLN A 1 385 ? -13.479 -17.324 10.598 1.00 93.12 385 GLN A O 1
ATOM 3203 N N . GLU A 1 386 ? -14.790 -15.509 10.622 1.00 91.56 386 GLU A N 1
ATOM 3204 C CA . GLU A 1 386 ? -14.686 -15.197 9.193 1.00 91.56 386 GLU A CA 1
ATOM 3205 C C . GLU A 1 386 ? -13.415 -14.403 8.828 1.00 91.56 386 GLU A C 1
ATOM 3207 O O . GLU A 1 386 ? -13.276 -13.967 7.682 1.00 91.56 386 GLU A O 1
ATOM 3212 N N . ASN A 1 387 ? -12.494 -14.190 9.779 1.00 87.88 387 ASN A N 1
ATOM 3213 C CA . ASN A 1 387 ? -11.278 -13.386 9.613 1.00 87.88 387 ASN A CA 1
ATOM 3214 C C . ASN A 1 387 ? -11.560 -11.972 9.066 1.00 87.88 387 ASN A C 1
ATOM 3216 O O . ASN A 1 387 ? -10.853 -11.470 8.194 1.00 87.88 387 ASN A O 1
ATOM 3220 N N . LYS A 1 388 ? -12.625 -11.321 9.547 1.00 89.19 388 LYS A N 1
ATOM 3221 C CA . LYS A 1 388 ? -12.969 -9.926 9.215 1.00 89.19 388 LYS A CA 1
ATOM 3222 C C . LYS A 1 388 ? -12.404 -8.928 10.220 1.00 89.19 388 LYS A C 1
ATOM 3224 O O . LYS A 1 388 ? -12.020 -7.827 9.832 1.00 89.19 388 LYS A O 1
ATOM 3229 N N . ILE A 1 389 ? -12.323 -9.316 11.492 1.00 92.69 389 ILE A N 1
ATOM 3230 C CA . ILE A 1 389 ? -11.563 -8.589 12.516 1.00 92.69 389 ILE A CA 1
ATOM 3231 C C . ILE A 1 389 ? -10.201 -9.260 12.600 1.00 92.69 389 ILE A C 1
ATOM 3233 O O . ILE A 1 389 ? -10.057 -10.305 13.222 1.00 92.69 389 ILE A O 1
ATOM 3237 N N . VAL A 1 390 ? -9.208 -8.677 11.942 1.00 88.31 390 VAL A N 1
ATOM 3238 C CA . VAL A 1 390 ? -7.866 -9.265 11.780 1.00 88.31 390 VAL A CA 1
ATOM 3239 C C . VAL A 1 390 ? -6.805 -8.598 12.656 1.00 88.31 390 VAL A C 1
ATOM 3241 O O . VAL A 1 390 ? -5.735 -9.156 12.887 1.00 88.31 390 VAL A O 1
ATOM 3244 N N . CYS A 1 391 ? -7.089 -7.399 13.167 1.00 90.81 391 CYS A N 1
ATOM 3245 C CA . CYS A 1 391 ? -6.185 -6.686 14.056 1.00 90.81 391 CYS A CA 1
ATOM 3246 C C . CYS A 1 391 ? -6.089 -7.395 15.417 1.00 90.81 391 CYS A C 1
ATOM 3248 O O . CYS A 1 391 ? -7.054 -7.422 16.182 1.00 90.81 391 CYS A O 1
ATOM 3250 N N . SER A 1 392 ? -4.904 -7.916 15.750 1.00 91.94 392 SER A N 1
ATOM 3251 C CA . SER A 1 392 ? -4.653 -8.622 17.015 1.00 91.94 392 SER A CA 1
ATOM 3252 C C . SER A 1 392 ? -4.918 -7.756 18.249 1.00 91.94 392 SER A C 1
ATOM 3254 O O . SER A 1 392 ? -5.423 -8.261 19.250 1.00 91.94 392 SER A O 1
ATOM 3256 N N . ILE A 1 393 ? -4.636 -6.450 18.176 1.00 94.69 393 ILE A N 1
ATOM 3257 C CA . ILE A 1 393 ? -4.922 -5.496 19.258 1.00 94.69 393 ILE A CA 1
ATOM 3258 C C . ILE A 1 393 ? -6.434 -5.390 19.481 1.00 94.69 393 ILE A C 1
ATOM 3260 O O . ILE A 1 393 ? -6.885 -5.475 20.619 1.00 94.69 393 ILE A O 1
ATOM 3264 N N . THR A 1 394 ? -7.223 -5.274 18.407 1.00 96.62 394 THR A N 1
ATOM 3265 C CA . THR A 1 394 ? -8.690 -5.246 18.496 1.00 96.62 394 THR A CA 1
ATOM 3266 C C . THR A 1 394 ? -9.239 -6.548 19.073 1.00 96.62 394 THR A C 1
ATOM 3268 O O . THR A 1 394 ? -10.018 -6.499 20.020 1.00 96.62 394 THR A O 1
ATOM 3271 N N . GLN A 1 395 ? -8.803 -7.708 18.569 1.00 96.31 395 GLN A N 1
ATOM 3272 C CA . GLN A 1 395 ? -9.230 -9.006 19.111 1.00 96.31 395 GLN A CA 1
ATOM 3273 C C . GLN A 1 395 ? -8.888 -9.146 20.604 1.00 96.31 395 GLN A C 1
ATOM 3275 O O . GLN A 1 395 ? -9.724 -9.584 21.391 1.00 96.31 395 GLN A O 1
ATOM 3280 N N . SER A 1 396 ? -7.681 -8.733 21.006 1.00 96.81 396 SER A N 1
ATOM 3281 C CA . SER A 1 396 ? -7.226 -8.816 22.400 1.00 96.81 396 SER A CA 1
ATOM 3282 C C . SER A 1 396 ? -8.018 -7.889 23.318 1.00 96.81 396 SER A C 1
ATOM 3284 O O . SER A 1 396 ? -8.403 -8.301 24.409 1.00 96.81 396 SER A O 1
ATOM 3286 N N . ALA A 1 397 ? -8.294 -6.656 22.881 1.00 97.69 397 ALA A N 1
ATOM 3287 C CA . ALA A 1 397 ? -9.122 -5.725 23.639 1.00 97.69 397 ALA A CA 1
ATOM 3288 C C . ALA A 1 397 ? -10.533 -6.294 23.846 1.00 97.69 397 ALA A C 1
ATOM 3290 O O . ALA A 1 397 ? -11.030 -6.301 24.971 1.00 97.69 397 ALA A O 1
ATOM 3291 N N . ILE A 1 398 ? -11.153 -6.822 22.780 1.00 98.00 398 ILE A N 1
ATOM 3292 C CA . ILE A 1 398 ? -12.478 -7.458 22.847 1.00 98.00 398 ILE A CA 1
ATOM 3293 C C . ILE A 1 398 ? -12.454 -8.616 23.848 1.00 98.00 398 ILE A C 1
ATOM 3295 O O . ILE A 1 398 ? -13.309 -8.681 24.723 1.00 98.00 398 ILE A O 1
ATOM 3299 N N . LEU A 1 399 ? -11.458 -9.502 23.778 1.00 97.44 399 LEU A N 1
ATOM 3300 C CA . LEU A 1 399 ? -11.359 -10.643 24.689 1.00 97.44 399 LEU A CA 1
ATOM 3301 C C . LEU A 1 399 ? -11.223 -10.217 26.160 1.00 97.44 399 LEU A C 1
ATOM 3303 O O . LEU A 1 399 ? -11.847 -10.827 27.027 1.00 97.44 399 LEU A O 1
ATOM 3307 N N . GLN A 1 400 ? -10.458 -9.160 26.446 1.00 97.19 400 GLN A N 1
ATOM 3308 C CA . GLN A 1 400 ? -10.346 -8.625 27.806 1.00 97.19 400 GLN A CA 1
ATOM 3309 C C . GLN A 1 400 ? -11.677 -8.093 28.318 1.00 97.19 400 GLN A C 1
ATOM 3311 O O . GLN A 1 400 ? -12.060 -8.410 29.439 1.00 97.19 400 GLN A O 1
ATOM 3316 N N . TYR A 1 401 ? -12.392 -7.328 27.489 1.00 97.31 401 TYR A N 1
ATOM 3317 C CA . TYR A 1 401 ? -13.722 -6.835 27.832 1.00 97.31 401 TYR A CA 1
ATOM 3318 C C . TYR A 1 401 ? -14.676 -7.994 28.156 1.00 97.31 401 TYR A C 1
ATOM 3320 O O . TYR A 1 401 ? -15.309 -7.999 29.208 1.00 97.31 401 TYR A O 1
ATOM 3328 N N . LEU A 1 402 ? -14.699 -9.032 27.314 1.00 96.00 402 LEU A N 1
ATOM 3329 C CA . LEU A 1 402 ? -15.551 -10.205 27.529 1.00 96.00 402 LEU A CA 1
ATOM 3330 C C . LEU A 1 402 ? -15.179 -11.015 28.773 1.00 96.00 402 LEU A C 1
ATOM 3332 O O . LEU A 1 402 ? -16.050 -11.654 29.348 1.00 96.00 402 LEU A O 1
ATOM 3336 N N . THR A 1 403 ? -13.914 -11.004 29.189 1.00 95.62 403 THR A N 1
ATOM 3337 C CA . THR A 1 403 ? -13.472 -11.694 30.415 1.00 95.62 403 THR A CA 1
ATOM 3338 C C . THR A 1 403 ? -13.891 -10.959 31.688 1.00 95.62 403 THR A C 1
ATOM 3340 O O . THR A 1 403 ? -13.970 -11.574 32.738 1.00 95.62 403 THR A O 1
ATOM 3343 N N . ILE A 1 404 ? -14.112 -9.645 31.616 1.00 92.94 404 ILE A N 1
ATOM 3344 C CA . ILE A 1 404 ? -14.472 -8.823 32.782 1.00 92.94 404 ILE A CA 1
ATOM 3345 C C . ILE A 1 404 ? -15.995 -8.748 32.962 1.00 92.94 404 ILE A C 1
ATOM 3347 O O . ILE A 1 404 ? -16.479 -8.592 34.078 1.00 92.94 404 ILE A O 1
ATOM 3351 N N . GLU A 1 405 ? -16.752 -8.836 31.868 1.00 88.44 405 GLU A N 1
ATOM 3352 C CA . GLU A 1 405 ? -18.218 -8.741 31.879 1.00 88.44 405 GLU A CA 1
ATOM 3353 C C . GLU A 1 405 ? -18.946 -10.066 32.150 1.00 88.44 405 GLU A C 1
ATOM 3355 O O . GLU A 1 405 ? -20.155 -10.036 32.400 1.00 88.44 405 GLU A O 1
ATOM 3360 N N . ASN A 1 406 ? -18.240 -11.197 32.053 1.00 78.38 406 ASN A N 1
ATOM 3361 C CA . ASN A 1 406 ? -18.716 -12.530 32.442 1.00 78.38 406 ASN A CA 1
ATOM 3362 C C . ASN A 1 406 ? -18.037 -12.945 33.742 1.00 78.38 406 ASN A C 1
ATOM 3364 O O . ASN A 1 406 ? -18.728 -13.572 34.574 1.00 78.38 406 ASN A O 1
#